Protein AF-A0A545U3I5-F1 (afdb_monomer)

Sequence (500 aa):
MNNIMRILPDRFLGCLGVVSLLGAASPGFADLADLAGDFQTELEELAAVTNQQVYENLLAQGCEDTQREADSEGCGGQTFVLFTNVRELVHTANEILGSGPTQFSLGVNLEELGFALRWTAAEEFAAQGSLSSGFVNGQLSGLAGRITALRRGARGFVVNFNGAEDVLVAGSAQRLGAGASADDGAGLNDRWSQWGGFLNGSFLYGEKAPTELENAFDFDGQDINGGIDYRISAHWVAGAVFGYQEQEVDFDSRRSIVDGGITMEGFSIMPFVLYQSDRWYFSGSAGYQSLEFDTERSIRYPSLNPDSESVDTLAVSTADAEVFSMYATAGYSWRLHEQLRLEPYLSLEYQDITVDKYRERDIFNDGFDFIVPEQNIDSFETVLGAKAQFLFSNTWGVLNPYLDLQWRHQMEDDARNIRALYASADGLGDAESFVIPTDVPDSEYYMYTLGLAAVLRGAAEGGGGGPAAGGIQAFLNWRFIDGLDNYEQDVIALGVRYEF

Nearest PDB structures (foldseek):
  3kvn-assembly2_A  TM=8.295E-01  e=8.104E-16  Pseudomonas aeruginosa
  4epa-assembly1_A  TM=2.552E-01  e=4.960E-04  Yersinia pestis
  6z8t-assembly1_A  TM=3.233E-01  e=6.759E-02  Pseudomonas aeruginosa PAO1
  5fr8-assembly2_B  TM=1.661E-01  e=2.417E-03  Acinetobacter baumannii
  6fom-assembly1_A  TM=1.839E-01  e=1.726E-02  Pseudomonas aeruginosa PAO1

InterPro domains:
  IPR005546 Autotransporter beta-domain [PF03797] (212-458)
  IPR005546 Autotransporter beta-domain [PS51208] (187-500)
  IPR005546 Autotransporter beta-domain [SM00869] (194-477)
  IPR036709 Autotransporter beta-domain superfamily [G3DSA:2.40.128.130] (170-500)
  IPR036709 Autotransporter beta-domain superfamily [SSF103515] (187-500)

Mean predicted aligned error: 11.33 Å

pLDDT: mean 78.97, std 19.14, range [24.97, 97.56]

Structure (mmCIF, N/CA/C/O backbone):
data_AF-A0A545U3I5-F1
#
_entry.id   AF-A0A545U3I5-F1
#
loop_
_atom_site.group_PDB
_atom_site.id
_atom_site.type_symbol
_atom_site.label_atom_id
_atom_site.label_alt_id
_atom_site.label_comp_id
_atom_site.label_asym_id
_atom_site.label_entity_id
_atom_site.label_seq_id
_atom_site.pdbx_PDB_ins_code
_atom_site.Cartn_x
_atom_site.Cartn_y
_atom_site.Cartn_z
_atom_site.occupancy
_atom_site.B_iso_or_equiv
_atom_site.auth_seq_id
_atom_site.auth_comp_id
_atom_site.auth_asym_id
_atom_site.auth_atom_id
_atom_site.pdbx_PDB_model_num
ATOM 1 N N . MET A 1 1 ? -29.735 -54.791 -22.455 1.00 34.06 1 MET A N 1
ATOM 2 C CA . MET A 1 1 ? -29.218 -56.050 -21.884 1.00 34.06 1 MET A CA 1
ATOM 3 C C . MET A 1 1 ? -27.956 -55.693 -21.130 1.00 34.06 1 MET A C 1
ATOM 5 O O . MET A 1 1 ? -27.038 -55.228 -21.779 1.00 34.06 1 MET A O 1
ATOM 9 N N . ASN A 1 2 ? -28.031 -55.825 -19.802 1.00 31.95 2 ASN A N 1
ATOM 10 C CA . ASN A 1 2 ? -27.002 -55.987 -18.764 1.00 31.95 2 ASN A CA 1
ATOM 11 C C . ASN A 1 2 ? -25.639 -55.274 -18.872 1.00 31.95 2 ASN A C 1
ATOM 13 O O . ASN A 1 2 ? -25.022 -55.288 -19.920 1.00 31.95 2 ASN A O 1
ATOM 17 N N . ASN A 1 3 ? -24.950 -54.887 -17.801 1.00 32.19 3 ASN A N 1
ATOM 18 C CA . ASN A 1 3 ? -25.176 -54.450 -16.415 1.00 32.19 3 ASN A CA 1
ATOM 19 C C . ASN A 1 3 ? -23.737 -54.333 -15.845 1.00 32.19 3 ASN A C 1
ATOM 21 O O . ASN A 1 3 ? -22.895 -55.117 -16.278 1.00 32.19 3 ASN A O 1
ATOM 25 N N . ILE A 1 4 ? -23.510 -53.498 -14.816 1.00 32.59 4 ILE A N 1
ATOM 26 C CA . ILE A 1 4 ? -22.327 -53.514 -13.908 1.00 32.59 4 ILE A CA 1
ATOM 27 C C . ILE A 1 4 ? -21.061 -52.883 -14.550 1.00 32.59 4 ILE A C 1
ATOM 29 O O . ILE A 1 4 ? -20.648 -53.282 -15.624 1.00 32.59 4 ILE A O 1
ATOM 33 N N . MET A 1 5 ? -20.398 -51.860 -13.998 1.00 29.91 5 MET A N 1
ATOM 34 C CA . MET A 1 5 ? -19.989 -51.668 -12.603 1.00 29.91 5 MET A CA 1
ATOM 35 C C . MET A 1 5 ? -19.805 -50.171 -12.284 1.00 29.91 5 MET A C 1
ATOM 37 O O . MET A 1 5 ? -19.145 -49.444 -13.021 1.00 29.91 5 MET A O 1
ATOM 41 N N . ARG A 1 6 ? -20.399 -49.733 -11.171 1.00 31.39 6 ARG A N 1
ATOM 42 C CA . ARG A 1 6 ? -20.225 -48.429 -10.514 1.00 31.39 6 ARG A CA 1
ATOM 43 C C . ARG A 1 6 ? -19.098 -48.574 -9.487 1.00 31.39 6 ARG A C 1
ATOM 45 O O . ARG A 1 6 ? -19.172 -49.498 -8.682 1.00 31.39 6 ARG A O 1
ATOM 52 N N . ILE A 1 7 ? -18.134 -47.656 -9.474 1.00 32.19 7 ILE A N 1
ATOM 53 C CA . ILE A 1 7 ? -17.200 -47.452 -8.357 1.00 32.19 7 ILE A CA 1
ATOM 54 C C . ILE A 1 7 ? -17.128 -45.936 -8.099 1.00 32.19 7 ILE A C 1
ATOM 56 O O . ILE A 1 7 ? -16.617 -45.184 -8.919 1.00 32.19 7 ILE A O 1
ATOM 60 N N . LEU A 1 8 ? -17.754 -45.523 -6.993 1.00 31.31 8 LEU A N 1
ATOM 61 C CA . LEU A 1 8 ? -17.418 -44.356 -6.155 1.00 31.31 8 LEU A CA 1
ATOM 62 C C . LEU A 1 8 ? -16.244 -44.785 -5.244 1.00 31.31 8 LEU A C 1
ATOM 64 O O . LEU A 1 8 ? -16.128 -46.000 -5.035 1.00 31.31 8 LEU A O 1
ATOM 68 N N . PRO A 1 9 ? -15.399 -43.888 -4.693 1.00 37.00 9 PRO A N 1
ATOM 69 C CA . PRO A 1 9 ? -15.797 -42.759 -3.826 1.00 37.00 9 PRO A CA 1
ATOM 70 C C . PRO A 1 9 ? -14.871 -41.520 -4.037 1.00 37.00 9 PRO A C 1
ATOM 72 O O . PRO A 1 9 ? -14.143 -41.504 -5.017 1.00 37.00 9 PRO A O 1
ATOM 75 N N . ASP A 1 10 ? -14.849 -40.387 -3.336 1.00 26.48 10 ASP A N 1
ATOM 76 C CA . ASP A 1 10 ? -15.289 -39.930 -2.019 1.00 26.48 10 ASP A CA 1
ATOM 77 C C . ASP A 1 10 ? -15.658 -38.439 -2.134 1.00 26.48 10 ASP A C 1
ATOM 79 O O . ASP A 1 10 ? -14.991 -37.665 -2.821 1.00 26.48 10 ASP A O 1
ATOM 83 N N . ARG A 1 11 ? -16.730 -38.031 -1.452 1.00 28.98 11 ARG A N 1
ATOM 84 C CA . ARG A 1 11 ? -17.046 -36.621 -1.208 1.00 28.98 11 ARG A CA 1
ATOM 85 C C . ARG A 1 11 ? -16.282 -36.193 0.041 1.00 28.98 11 ARG A C 1
ATOM 87 O O . ARG A 1 11 ? -16.619 -36.654 1.128 1.00 28.98 11 ARG A O 1
ATOM 94 N N . PHE A 1 12 ? -15.306 -35.302 -0.107 1.00 28.48 12 PHE A N 1
ATOM 95 C CA . PHE A 1 12 ? -14.787 -34.531 1.019 1.00 28.48 12 PHE A CA 1
ATOM 96 C C . PHE A 1 12 ? -15.840 -33.485 1.402 1.00 28.48 12 PHE A C 1
ATOM 98 O O . PHE A 1 12 ? -15.998 -32.454 0.758 1.00 28.48 12 PHE A O 1
ATOM 105 N N . LEU A 1 13 ? -16.629 -33.835 2.416 1.00 29.56 13 LEU A N 1
ATOM 106 C CA . LEU A 1 13 ? -17.391 -32.904 3.235 1.00 29.56 13 LEU A CA 1
ATOM 107 C C . LEU A 1 13 ? -16.365 -32.184 4.124 1.00 29.56 13 LEU A C 1
ATOM 109 O O . LEU A 1 13 ? -15.795 -32.806 5.020 1.00 29.56 13 LEU A O 1
ATOM 113 N N . GLY A 1 14 ? -16.096 -30.909 3.855 1.00 27.61 14 GLY A N 1
ATOM 114 C CA . GLY A 1 14 ? -15.385 -30.045 4.793 1.00 27.61 14 GLY A CA 1
ATOM 115 C C . GLY A 1 14 ? -16.296 -29.758 5.983 1.00 27.61 14 GLY A C 1
ATOM 116 O O . GLY A 1 14 ? -17.370 -29.183 5.821 1.00 27.61 14 GLY 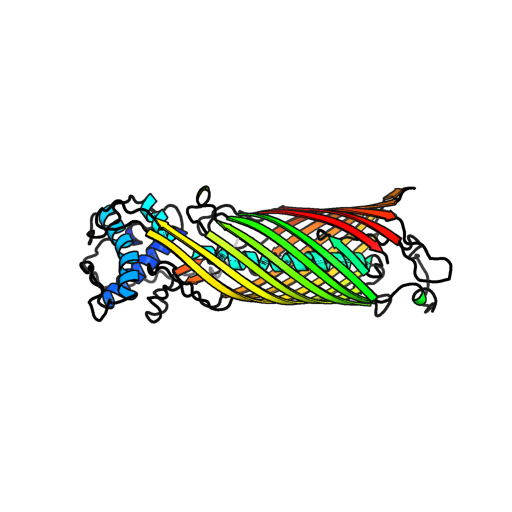A O 1
ATOM 117 N N . CYS A 1 15 ? -15.901 -30.233 7.161 1.00 25.94 15 CYS A N 1
ATOM 118 C CA . CYS A 1 15 ? -16.533 -29.905 8.429 1.00 25.94 15 CYS A CA 1
ATOM 119 C C . CYS A 1 15 ? -16.402 -28.399 8.699 1.00 25.94 15 CYS A C 1
ATOM 121 O O . CYS A 1 15 ? -15.311 -27.945 9.031 1.00 25.94 15 CYS A O 1
ATOM 123 N N . LEU A 1 16 ? -17.511 -27.653 8.652 1.00 29.05 16 LEU A N 1
ATOM 124 C CA . LEU A 1 16 ? -17.657 -26.468 9.499 1.00 29.05 16 LEU A CA 1
ATOM 125 C C . LEU A 1 16 ? -17.643 -26.957 10.951 1.00 29.05 16 LEU A C 1
ATOM 127 O O . LEU A 1 16 ? -18.575 -27.627 11.408 1.00 29.05 16 LEU A O 1
ATOM 131 N N . GLY A 1 17 ? -16.555 -26.676 11.659 1.00 24.97 17 GLY A N 1
ATOM 132 C CA . GLY A 1 17 ? -16.460 -26.890 13.094 1.00 24.97 17 GLY A CA 1
ATOM 133 C C . GLY A 1 17 ? -17.311 -25.862 13.826 1.00 24.97 17 GLY A C 1
ATOM 134 O O . GLY A 1 17 ? -16.802 -24.835 14.249 1.00 24.97 17 GLY A O 1
ATOM 135 N N . VAL A 1 18 ? -18.601 -26.147 14.004 1.00 28.81 18 VAL A N 1
ATOM 136 C CA . VAL A 1 18 ? -19.409 -25.479 15.029 1.00 28.81 18 VAL A CA 1
ATOM 137 C C . VAL A 1 18 ? -18.890 -25.964 16.380 1.00 28.81 18 VAL A C 1
ATOM 139 O O . VAL A 1 18 ? -19.220 -27.068 16.828 1.00 28.81 18 VAL A O 1
ATOM 142 N N . VAL A 1 19 ? -18.042 -25.159 17.019 1.00 28.64 19 VAL A N 1
ATOM 143 C CA . VAL A 1 19 ? -17.656 -25.353 18.418 1.00 28.64 19 VAL A CA 1
ATOM 144 C C . VAL A 1 19 ? -18.908 -25.126 19.259 1.00 28.64 19 VAL A C 1
ATOM 146 O O . VAL A 1 19 ? -19.312 -24.010 19.555 1.00 28.64 19 VAL A O 1
ATOM 149 N N . SER A 1 20 ? -19.571 -26.224 19.602 1.00 28.77 20 SER A N 1
ATOM 150 C CA . SER A 1 20 ? -20.729 -26.239 20.488 1.00 28.77 20 SER A CA 1
ATOM 151 C C . SER A 1 20 ? -20.222 -26.303 21.929 1.00 28.77 20 SER A C 1
ATOM 153 O O . SER A 1 20 ? -20.031 -27.379 22.497 1.00 28.77 20 SER A O 1
ATOM 155 N N . LEU A 1 21 ? -19.972 -25.131 22.516 1.00 30.23 21 LEU A N 1
ATOM 156 C CA . LEU A 1 21 ? -19.716 -24.971 23.946 1.00 30.23 21 LEU A CA 1
ATOM 157 C C . LEU A 1 21 ? -21.038 -25.107 24.714 1.00 30.23 21 LEU A C 1
ATOM 159 O O . LEU A 1 21 ? -21.832 -24.181 24.840 1.00 30.23 21 LEU A O 1
ATOM 163 N N . LEU A 1 22 ? -21.292 -26.316 25.213 1.00 33.47 22 LEU A N 1
ATOM 164 C CA . LEU A 1 22 ? -22.403 -26.620 26.110 1.00 33.47 22 LEU A CA 1
ATOM 165 C C . LEU A 1 22 ? -21.960 -26.446 27.572 1.00 33.47 22 LEU A C 1
ATOM 167 O O . LEU A 1 22 ? -21.409 -27.367 28.170 1.00 33.47 22 LEU A O 1
ATOM 171 N N . GLY A 1 23 ? -22.309 -25.296 28.159 1.00 28.77 23 GLY A N 1
ATOM 172 C CA . GLY A 1 23 ? -22.934 -25.272 29.485 1.00 28.77 23 GLY A CA 1
ATOM 173 C C . GLY A 1 23 ? -22.199 -24.587 30.640 1.00 28.77 23 GLY A C 1
ATOM 174 O O . GLY A 1 23 ? -21.610 -25.262 31.479 1.00 28.77 23 GLY A O 1
ATOM 175 N N . ALA A 1 24 ? -22.473 -23.294 30.816 1.00 27.41 24 ALA A N 1
ATOM 176 C CA . ALA A 1 24 ? -23.129 -22.786 32.023 1.00 27.41 24 ALA A CA 1
ATOM 177 C C . ALA A 1 24 ? -23.982 -21.571 31.623 1.00 27.41 24 ALA A C 1
ATOM 179 O O . ALA A 1 24 ? -23.448 -20.527 31.277 1.00 27.41 24 ALA A O 1
ATOM 180 N N . ALA A 1 25 ? -25.309 -21.723 31.612 1.00 32.53 25 ALA A N 1
ATOM 181 C CA . ALA A 1 25 ? -26.217 -20.602 31.390 1.00 32.53 25 ALA A CA 1
ATOM 182 C C . ALA A 1 25 ? -26.223 -19.718 32.646 1.00 32.53 25 ALA A C 1
ATOM 184 O O . ALA A 1 25 ? -26.941 -19.993 33.612 1.00 32.53 25 ALA A O 1
ATOM 185 N N . SER A 1 26 ? -25.385 -18.686 32.632 1.00 34.03 26 SER A N 1
ATOM 186 C CA . SER A 1 26 ? -25.574 -17.463 33.412 1.00 34.03 26 SER A CA 1
ATOM 187 C C . SER A 1 26 ? -26.944 -16.864 33.056 1.00 34.03 26 SER A C 1
ATOM 189 O O . SER A 1 26 ? -27.445 -17.138 31.962 1.00 34.03 26 SER A O 1
ATOM 191 N N . PRO A 1 27 ? -27.604 -16.079 33.925 1.00 36.16 27 PRO A N 1
ATOM 192 C CA . PRO A 1 27 ? -28.753 -15.297 33.481 1.00 36.16 27 PRO A CA 1
ATOM 193 C C . PRO A 1 27 ? -28.252 -14.384 32.357 1.00 36.16 27 PRO A C 1
ATOM 195 O O . PRO A 1 27 ? -27.469 -13.483 32.629 1.00 36.16 27 PRO A O 1
ATOM 198 N N . GLY A 1 28 ? -28.600 -14.703 31.107 1.00 44.91 28 GLY A N 1
ATOM 199 C CA . GLY A 1 28 ? -28.108 -13.982 29.938 1.00 44.91 28 GLY A CA 1
ATOM 200 C C . GLY A 1 28 ? -28.609 -12.550 30.008 1.00 44.91 28 GLY A C 1
ATOM 201 O O . GLY A 1 28 ? -29.805 -12.305 29.833 1.00 44.91 28 GLY A O 1
ATOM 202 N N . PHE A 1 29 ? -27.719 -11.632 30.366 1.00 57.84 29 PHE A N 1
ATOM 203 C CA . PHE A 1 29 ? -27.908 -10.230 30.041 1.00 57.84 29 PHE A CA 1
ATOM 204 C C . PHE A 1 29 ? -27.791 -10.085 28.521 1.00 57.84 29 PHE A C 1
ATOM 206 O O . PHE A 1 29 ? -27.266 -10.987 27.870 1.00 57.84 29 PHE A O 1
ATOM 213 N N . ALA A 1 30 ? -28.360 -9.014 27.968 1.00 65.06 30 ALA A N 1
ATOM 214 C CA . ALA A 1 30 ? -28.118 -8.707 26.566 1.00 65.06 30 ALA A CA 1
ATOM 215 C C . ALA A 1 30 ? -26.616 -8.486 26.332 1.00 65.06 30 ALA A C 1
ATOM 217 O O . ALA A 1 30 ? -25.868 -8.161 27.258 1.00 65.06 30 ALA A O 1
ATOM 218 N N . ASP A 1 31 ? -26.207 -8.728 25.099 1.00 81.38 31 ASP A N 1
ATOM 219 C CA . ASP A 1 31 ? -24.827 -8.690 24.639 1.00 81.38 31 ASP A CA 1
ATOM 220 C C . ASP A 1 31 ? -24.801 -7.984 23.270 1.00 81.38 31 ASP A C 1
ATOM 222 O O . ASP A 1 31 ? -25.765 -8.069 22.505 1.00 81.38 31 ASP A O 1
ATOM 226 N N . LEU A 1 32 ? -23.711 -7.292 22.938 1.00 84.38 32 LEU A N 1
ATOM 227 C CA . LEU A 1 32 ? -23.441 -6.815 21.576 1.00 84.38 32 LEU A CA 1
ATOM 228 C C . LEU A 1 32 ? -23.603 -7.921 20.513 1.00 84.38 32 LEU A C 1
ATOM 230 O O . LEU A 1 32 ? -24.110 -7.660 19.425 1.00 84.38 32 LEU A O 1
ATOM 234 N N . ALA A 1 33 ? -23.242 -9.162 20.832 1.00 82.00 33 ALA A N 1
ATOM 235 C CA . ALA A 1 33 ? -23.400 -10.326 19.968 1.00 82.00 33 ALA A CA 1
ATOM 236 C C . ALA A 1 33 ? -24.871 -10.699 19.694 1.00 82.00 33 ALA A C 1
ATOM 238 O O . ALA A 1 33 ? -25.149 -11.353 18.688 1.00 82.00 33 ALA A O 1
ATOM 239 N N . ASP A 1 34 ? -25.826 -10.274 20.531 1.00 86.69 34 ASP A N 1
ATOM 240 C CA . ASP A 1 34 ? -27.260 -10.471 20.268 1.00 86.69 34 ASP A CA 1
ATOM 241 C C . ASP A 1 34 ? -27.778 -9.555 19.139 1.00 86.69 34 ASP A C 1
ATOM 243 O O . ASP A 1 34 ? -28.870 -9.795 18.621 1.00 86.69 34 ASP A O 1
ATOM 247 N N . LEU A 1 35 ? -27.003 -8.533 18.748 1.00 87.50 35 LEU A N 1
ATOM 248 C CA . LEU A 1 35 ? -27.260 -7.653 17.598 1.00 87.50 35 LEU A CA 1
ATOM 249 C C . LEU A 1 35 ? -26.576 -8.142 16.307 1.00 87.50 35 LEU A C 1
ATOM 251 O O . LEU A 1 35 ? -26.619 -7.457 15.285 1.00 87.50 35 LEU A O 1
ATOM 255 N N . ALA A 1 36 ? -25.937 -9.318 16.327 1.00 84.75 36 ALA A N 1
ATOM 256 C CA . ALA A 1 36 ? -25.307 -9.889 15.140 1.00 84.75 36 ALA A CA 1
ATOM 257 C C . ALA A 1 36 ? -26.328 -10.080 14.002 1.00 84.75 36 ALA A C 1
ATOM 259 O O . ALA A 1 36 ? -27.407 -10.646 14.203 1.00 84.75 36 ALA A O 1
ATOM 260 N N . GLY A 1 37 ? -25.977 -9.638 12.794 1.00 86.44 37 GLY A N 1
ATOM 261 C CA . GLY A 1 37 ? -26.853 -9.609 11.623 1.00 86.44 37 GLY A CA 1
ATOM 262 C C . GLY A 1 37 ? -27.719 -8.354 11.487 1.00 86.44 37 GLY A C 1
ATOM 263 O O . GLY A 1 37 ? -28.350 -8.192 10.440 1.00 86.44 37 GLY A O 1
ATOM 264 N N . ASP A 1 38 ? -27.765 -7.483 12.502 1.00 90.19 38 ASP A N 1
ATOM 265 C CA . ASP A 1 38 ? -28.495 -6.209 12.446 1.00 90.19 38 ASP A CA 1
ATOM 266 C C . ASP A 1 38 ? -27.570 -4.996 12.184 1.00 90.19 38 ASP A C 1
ATOM 268 O O . ASP A 1 38 ? -28.063 -3.896 11.917 1.00 90.19 38 ASP A O 1
ATOM 272 N N . PHE A 1 39 ? -26.246 -5.187 12.233 1.00 91.88 39 PHE A N 1
ATOM 273 C CA . PHE A 1 39 ? -25.247 -4.175 11.872 1.00 91.88 39 PHE A CA 1
ATOM 274 C C . PHE A 1 39 ? -25.174 -3.948 10.353 1.00 91.88 39 PHE A C 1
ATOM 276 O O . PHE A 1 39 ? -25.623 -4.779 9.561 1.00 91.88 39 PHE A O 1
ATOM 283 N N . GLN A 1 40 ? -24.651 -2.792 9.933 1.00 88.50 40 GLN A N 1
ATOM 284 C CA . GLN A 1 40 ? -24.603 -2.422 8.516 1.00 88.50 40 GLN A CA 1
ATOM 285 C C . GLN A 1 40 ? -23.456 -3.091 7.765 1.00 88.50 40 GLN A C 1
ATOM 287 O O . GLN A 1 40 ? -23.602 -3.292 6.560 1.00 88.50 40 GLN A O 1
ATOM 292 N N . THR A 1 41 ? -22.348 -3.401 8.447 1.00 88.12 41 THR A N 1
ATOM 293 C CA . THR A 1 41 ? -21.163 -4.000 7.821 1.00 88.12 41 THR A CA 1
ATOM 294 C C . THR A 1 41 ? -20.574 -5.159 8.622 1.00 88.12 41 THR A C 1
ATOM 296 O O . THR A 1 41 ? -20.729 -5.230 9.841 1.00 88.12 41 THR A O 1
ATOM 299 N N . GLU A 1 42 ? -19.839 -6.052 7.955 1.00 89.31 42 GLU A N 1
ATOM 300 C CA . GLU A 1 42 ? -19.111 -7.146 8.623 1.00 89.31 42 GLU A CA 1
ATOM 301 C C . GLU A 1 42 ? -18.071 -6.623 9.635 1.00 89.31 42 GLU A C 1
ATOM 303 O O . GLU A 1 42 ? -17.912 -7.188 10.719 1.00 89.31 42 GLU A O 1
ATOM 308 N N . LEU A 1 43 ? -17.418 -5.494 9.337 1.00 88.75 43 LEU A N 1
ATOM 309 C CA . LEU A 1 43 ? -16.511 -4.818 10.269 1.00 88.75 43 LEU A CA 1
ATOM 310 C C . LEU A 1 43 ? -17.199 -4.435 11.591 1.00 88.75 43 LEU A C 1
ATOM 312 O O . LEU A 1 43 ? -16.620 -4.631 12.659 1.00 88.75 43 LEU A O 1
ATOM 316 N N . GLU A 1 44 ? -18.432 -3.918 11.534 1.00 90.94 44 GLU A N 1
ATOM 317 C CA . GLU A 1 44 ? -19.217 -3.576 12.729 1.00 90.94 44 GLU A CA 1
ATOM 318 C C . GLU A 1 44 ? -19.501 -4.813 13.582 1.00 90.94 44 GLU A C 1
ATOM 320 O O . GLU A 1 44 ? -19.384 -4.757 14.806 1.00 90.94 44 GLU A O 1
ATOM 325 N N . GLU A 1 45 ? -19.809 -5.947 12.948 1.00 90.12 45 GLU A N 1
ATOM 326 C CA . GLU A 1 45 ? -20.042 -7.211 13.650 1.00 90.12 45 GLU A CA 1
ATOM 327 C C . GLU A 1 45 ? -18.776 -7.717 14.352 1.00 90.12 45 GLU A C 1
ATOM 329 O O . GLU A 1 45 ? -18.817 -8.112 15.520 1.00 90.12 45 GLU A O 1
ATOM 334 N N . LEU A 1 46 ? -17.632 -7.680 13.668 1.00 88.06 46 LEU A N 1
ATOM 335 C CA . LEU A 1 46 ? -16.351 -8.110 14.234 1.00 88.06 46 L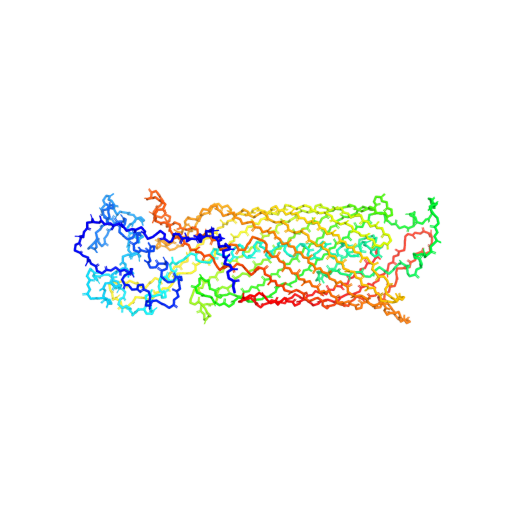EU A CA 1
ATOM 336 C C . LEU A 1 46 ? -15.892 -7.196 15.376 1.00 88.06 46 LEU A C 1
ATOM 338 O O . LEU A 1 46 ? -15.398 -7.675 16.407 1.00 88.06 46 LEU A O 1
ATOM 342 N N . ALA A 1 47 ? -16.101 -5.888 15.222 1.00 89.62 47 ALA A N 1
ATOM 343 C CA . ALA A 1 47 ? -15.856 -4.911 16.270 1.00 89.62 47 ALA A CA 1
ATOM 344 C C . ALA A 1 47 ? -16.774 -5.152 17.478 1.00 89.62 47 ALA A C 1
ATOM 346 O O . ALA A 1 47 ? -16.286 -5.163 18.609 1.00 89.62 47 ALA A O 1
ATOM 347 N N . ALA A 1 48 ? -18.066 -5.431 17.260 1.00 91.31 48 ALA A N 1
ATOM 348 C CA . ALA A 1 48 ? -19.030 -5.754 18.316 1.00 91.31 48 ALA A CA 1
ATOM 349 C C . ALA A 1 48 ? -18.600 -6.984 19.128 1.00 91.31 48 ALA A C 1
ATOM 351 O O . ALA A 1 48 ? -18.568 -6.941 20.360 1.00 91.31 48 ALA A O 1
ATOM 352 N N . VAL A 1 49 ? -18.213 -8.063 18.439 1.00 89.00 49 VAL A N 1
ATOM 353 C CA . VAL A 1 49 ? -17.749 -9.307 19.071 1.00 89.00 49 VAL A CA 1
ATOM 354 C C . VAL A 1 49 ? -16.495 -9.067 19.908 1.00 89.00 49 VAL A C 1
ATOM 356 O O . VAL A 1 49 ? -16.419 -9.530 21.047 1.00 89.00 49 VAL A O 1
ATOM 359 N N . THR A 1 50 ? -15.515 -8.337 19.373 1.00 86.94 50 THR A N 1
ATOM 360 C CA . THR A 1 50 ? -14.271 -8.066 20.107 1.00 86.94 50 THR A CA 1
ATOM 361 C C . THR A 1 50 ? -14.528 -7.165 21.313 1.00 86.94 50 THR A C 1
ATOM 363 O O . THR A 1 50 ? -14.040 -7.440 22.409 1.00 86.94 50 THR A O 1
ATOM 366 N N . ASN A 1 51 ? -15.332 -6.115 21.141 1.00 91.12 51 ASN A N 1
ATOM 367 C CA . ASN A 1 51 ? -15.680 -5.189 22.213 1.00 91.12 51 ASN A CA 1
ATOM 368 C C . ASN A 1 51 ? -16.340 -5.921 23.392 1.00 91.12 51 ASN A C 1
ATOM 370 O O . ASN A 1 51 ? -15.911 -5.758 24.538 1.00 91.12 51 ASN A O 1
ATOM 374 N N . GLN A 1 52 ? -17.289 -6.816 23.099 1.00 91.31 52 GLN A N 1
ATOM 375 C CA . GLN A 1 52 ? -17.909 -7.666 24.110 1.00 91.31 52 GLN A CA 1
ATOM 376 C C . GLN A 1 52 ? -16.881 -8.533 24.847 1.00 91.31 52 GLN A C 1
ATOM 378 O O . GLN A 1 52 ? -16.888 -8.590 26.076 1.00 91.31 52 GLN A O 1
ATOM 383 N N . GLN A 1 53 ? -15.992 -9.212 24.119 1.00 88.44 53 GLN A N 1
ATOM 384 C CA . GLN A 1 53 ? -14.992 -10.098 24.724 1.00 88.44 53 GLN A CA 1
ATOM 385 C C . GLN A 1 53 ? -14.061 -9.338 25.674 1.00 88.44 53 GLN A C 1
ATOM 387 O O . GLN A 1 53 ? -13.781 -9.806 26.781 1.00 88.44 53 GLN A O 1
ATOM 392 N N . VAL A 1 54 ? -13.623 -8.140 25.273 1.00 88.44 54 VAL A N 1
ATOM 393 C CA . VAL A 1 54 ? -12.806 -7.262 26.118 1.00 88.44 54 VAL A CA 1
ATOM 394 C C . VAL A 1 54 ? -13.590 -6.834 27.361 1.00 88.44 54 VAL A C 1
ATOM 396 O O . VAL A 1 54 ? -13.062 -6.920 28.471 1.00 88.44 54 VAL A O 1
ATOM 399 N N . TYR A 1 55 ? -14.855 -6.435 27.213 1.00 91.25 55 TYR A N 1
ATOM 400 C CA . TYR A 1 55 ? -15.723 -6.068 28.335 1.00 91.25 55 TYR A CA 1
ATOM 401 C C . TYR A 1 55 ? -15.897 -7.215 29.346 1.00 91.25 55 TYR A C 1
ATOM 403 O O . TYR A 1 55 ? -15.678 -7.021 30.545 1.00 91.25 55 TYR A O 1
ATOM 411 N N . GLU A 1 56 ? -16.217 -8.426 28.885 1.00 90.25 56 GLU A N 1
ATOM 412 C CA . GLU A 1 56 ? -16.389 -9.599 29.751 1.00 90.25 56 GLU A CA 1
ATOM 413 C C . GLU A 1 56 ? -15.104 -9.981 30.488 1.00 90.25 56 GLU A C 1
ATOM 415 O O . GLU A 1 56 ? -15.139 -10.343 31.670 1.00 90.25 56 GLU A O 1
ATOM 420 N N . ASN A 1 57 ? -13.957 -9.879 29.812 1.00 87.56 57 ASN A N 1
ATOM 421 C CA . ASN A 1 57 ? -12.671 -10.142 30.438 1.00 87.56 57 ASN A CA 1
ATOM 422 C C . ASN A 1 57 ? -12.381 -9.116 31.547 1.00 87.56 57 ASN A C 1
ATOM 424 O O . ASN A 1 57 ? -12.045 -9.493 32.671 1.00 87.56 57 ASN A O 1
ATOM 428 N N . LEU A 1 58 ? -12.592 -7.826 31.278 1.00 88.12 58 LEU A N 1
ATOM 429 C CA . LEU A 1 58 ? -12.385 -6.763 32.263 1.00 88.12 58 LEU A CA 1
ATOM 430 C C . LEU A 1 58 ? -13.310 -6.912 33.483 1.00 88.12 58 LEU A C 1
ATOM 432 O O . LEU A 1 58 ? -12.859 -6.739 34.620 1.00 88.12 58 LEU A O 1
ATOM 436 N N . LEU A 1 59 ? -14.566 -7.332 33.290 1.00 90.25 59 LEU A N 1
ATOM 437 C CA . LEU A 1 59 ? -15.448 -7.714 34.400 1.00 90.25 59 LEU A CA 1
ATOM 438 C C . LEU A 1 59 ? -14.864 -8.873 35.222 1.00 90.25 59 LEU A C 1
ATOM 440 O O . LEU A 1 59 ? -14.852 -8.826 36.454 1.00 90.25 59 LEU A O 1
ATOM 444 N N . ALA A 1 60 ? -14.337 -9.909 34.563 1.00 87.56 60 ALA A N 1
ATOM 445 C CA . ALA A 1 60 ? -13.726 -11.054 35.240 1.00 87.56 60 ALA A CA 1
ATOM 446 C C . ALA A 1 60 ? -12.462 -10.682 36.043 1.00 87.56 60 ALA A C 1
ATOM 448 O O . ALA A 1 60 ? -12.126 -11.371 37.012 1.00 87.56 60 ALA A O 1
ATOM 449 N N . GLN A 1 61 ? -11.786 -9.589 35.682 1.00 83.19 61 GLN A N 1
ATOM 450 C CA . GLN A 1 61 ? -10.615 -9.061 36.388 1.00 83.19 61 GLN A CA 1
ATOM 451 C C . GLN A 1 61 ? -10.951 -8.128 37.558 1.00 83.19 61 GLN A C 1
ATOM 453 O O . GLN A 1 61 ? -10.066 -7.793 38.348 1.00 83.19 61 GLN A O 1
ATOM 458 N N . GLY A 1 62 ? -12.227 -7.772 37.729 1.00 87.38 62 GLY A N 1
ATOM 459 C CA . GLY A 1 62 ? -12.707 -6.991 38.867 1.00 87.38 62 GLY A CA 1
ATOM 460 C C . GLY A 1 62 ? -13.168 -5.576 38.531 1.00 87.38 62 GLY A C 1
ATOM 461 O O . GLY A 1 62 ? -13.327 -4.781 39.458 1.00 87.38 62 GLY A O 1
ATOM 462 N N . CYS A 1 63 ? -13.389 -5.250 37.253 1.00 90.31 63 CYS A N 1
ATOM 463 C CA . CYS A 1 63 ? -14.207 -4.092 36.891 1.00 90.31 63 CYS A CA 1
ATOM 464 C C . CYS A 1 63 ? -15.677 -4.343 37.265 1.00 90.31 63 CYS A C 1
ATOM 466 O O . CYS A 1 63 ? -16.163 -5.472 37.202 1.00 90.31 63 CYS A O 1
ATOM 468 N N . GLU A 1 64 ? -16.400 -3.288 37.641 1.00 91.81 64 GLU A N 1
ATOM 469 C CA . GLU A 1 64 ? -17.828 -3.367 37.965 1.00 91.81 64 GLU A CA 1
ATOM 470 C C . GLU A 1 64 ? -18.635 -2.378 37.119 1.00 91.81 64 GLU A C 1
ATOM 472 O O . GLU A 1 64 ? -18.254 -1.215 36.977 1.00 91.81 64 GLU A O 1
ATOM 477 N N . ASP A 1 65 ? -19.814 -2.780 36.638 1.00 91.50 65 ASP A N 1
ATOM 478 C CA . ASP A 1 65 ? -20.667 -1.909 35.813 1.00 91.50 65 ASP A CA 1
ATOM 479 C C . ASP A 1 65 ? -21.042 -0.600 36.492 1.00 91.50 65 ASP A C 1
ATOM 481 O O . ASP A 1 65 ? -21.207 0.411 35.818 1.00 91.50 65 ASP A O 1
ATOM 485 N N . THR A 1 66 ? -21.151 -0.601 37.821 1.00 90.19 66 THR A N 1
ATOM 486 C CA . THR A 1 66 ? -21.489 0.584 38.618 1.00 90.19 66 THR A CA 1
ATOM 487 C C . THR A 1 66 ? -20.287 1.463 38.968 1.00 90.19 66 THR A C 1
ATOM 489 O O . THR A 1 66 ? -20.472 2.520 39.578 1.00 90.19 66 THR A O 1
ATOM 492 N N . GLN A 1 67 ? -19.067 1.039 38.629 1.00 88.75 67 GLN A N 1
ATOM 493 C CA . GLN A 1 67 ? -17.833 1.743 38.968 1.00 88.75 67 GLN A CA 1
ATOM 494 C C . GLN A 1 67 ? -17.749 3.080 38.216 1.00 88.75 67 GLN A C 1
ATOM 496 O O . GLN A 1 67 ? -17.983 3.154 37.008 1.00 88.75 67 GLN A O 1
ATOM 501 N N . ARG A 1 68 ? -17.427 4.154 38.945 1.00 87.88 68 ARG A N 1
ATOM 502 C CA . ARG A 1 68 ? -17.340 5.534 38.422 1.00 87.88 68 ARG A CA 1
ATOM 503 C C . ARG A 1 68 ? -15.940 6.131 38.492 1.00 87.88 68 ARG A C 1
ATOM 505 O O . ARG A 1 68 ? -15.698 7.154 37.865 1.00 87.88 68 ARG A O 1
ATOM 512 N N . GLU A 1 69 ? -15.049 5.521 39.264 1.00 85.69 69 GLU A N 1
ATOM 513 C CA . GLU A 1 69 ? -13.693 6.008 39.493 1.00 85.69 69 GLU A CA 1
ATOM 514 C C . GLU A 1 69 ? -12.704 4.844 39.394 1.00 85.69 69 GLU A C 1
ATOM 516 O O . GLU A 1 69 ? -13.067 3.689 39.593 1.00 85.69 69 GLU A O 1
ATOM 521 N N . ALA A 1 70 ? -11.442 5.146 39.101 1.00 83.38 70 ALA A N 1
ATOM 522 C CA . ALA A 1 70 ? -10.371 4.161 38.964 1.00 83.38 70 ALA A CA 1
ATOM 523 C C . ALA A 1 70 ? -9.789 3.737 40.333 1.00 83.38 70 ALA A C 1
ATOM 525 O O . ALA A 1 70 ? -8.589 3.887 40.575 1.00 83.38 70 ALA A O 1
ATOM 526 N N . ASP A 1 71 ? -10.641 3.289 41.259 1.00 76.94 71 ASP A N 1
ATOM 527 C CA . ASP A 1 71 ? -10.312 3.081 42.677 1.00 76.94 71 ASP A CA 1
ATOM 528 C C . ASP A 1 71 ? -10.165 1.609 43.104 1.00 76.94 71 ASP A C 1
ATOM 530 O O . ASP A 1 71 ? -9.703 1.337 44.218 1.00 76.94 71 ASP A O 1
ATOM 534 N N . SER A 1 72 ? -10.501 0.655 42.233 1.00 76.00 72 SER A N 1
ATOM 535 C CA . SER A 1 72 ? -10.399 -0.775 42.524 1.00 76.00 72 SER A CA 1
ATOM 536 C C . SER A 1 72 ? -9.021 -1.354 42.168 1.00 76.00 72 SER A C 1
ATOM 538 O O . SER A 1 72 ? -8.358 -0.937 41.220 1.00 76.00 72 SER A O 1
ATOM 540 N N . GLU A 1 73 ? -8.572 -2.347 42.944 1.00 73.25 73 GLU A N 1
ATOM 541 C CA . GLU A 1 73 ? -7.256 -2.990 42.772 1.00 73.25 73 GLU A CA 1
ATOM 542 C C . GLU A 1 73 ? -7.160 -3.803 41.461 1.00 73.25 73 GLU A C 1
ATOM 544 O O . GLU A 1 73 ? -6.058 -4.024 40.967 1.00 73.25 73 GLU A O 1
ATOM 549 N N . GLY A 1 74 ? -8.304 -4.210 40.888 1.00 74.81 74 GLY A N 1
ATOM 550 C CA . GLY A 1 74 ? -8.407 -4.955 39.623 1.00 74.81 74 GLY A CA 1
ATOM 551 C C . GLY A 1 74 ? -8.836 -4.128 38.402 1.00 74.81 74 GLY A C 1
ATOM 552 O O . GLY A 1 74 ? -8.686 -4.595 37.281 1.00 74.81 74 GLY A O 1
ATOM 553 N N . CYS A 1 75 ? -9.336 -2.902 38.594 1.00 84.44 75 CYS A N 1
ATOM 554 C CA . CYS A 1 75 ? -9.807 -2.023 37.521 1.00 84.44 75 CYS A CA 1
ATOM 555 C C . CYS A 1 75 ? -9.450 -0.563 37.834 1.00 84.44 75 CYS A C 1
ATOM 557 O O . CYS A 1 75 ? -10.312 0.290 38.044 1.00 84.44 75 CYS A O 1
ATOM 559 N N . GLY A 1 76 ? -8.148 -0.293 37.933 1.00 85.31 76 GLY A N 1
ATOM 560 C CA . GLY A 1 76 ? -7.588 1.036 38.177 1.00 85.31 76 GLY A CA 1
ATOM 561 C C . GLY A 1 76 ? -6.797 1.565 36.978 1.00 85.31 76 GLY A C 1
ATOM 562 O O . GLY A 1 76 ? -6.469 0.826 36.051 1.00 85.31 76 GLY A O 1
ATOM 563 N N . GLY A 1 77 ? -6.452 2.854 37.002 1.00 86.62 77 GLY A N 1
ATOM 564 C CA . GLY A 1 77 ? -5.657 3.504 35.952 1.00 86.62 77 GLY A CA 1
ATOM 565 C C . GLY A 1 77 ? -6.228 3.306 34.542 1.00 86.62 77 GLY A C 1
ATOM 566 O O . GLY A 1 77 ? -7.426 3.466 34.329 1.00 86.62 77 GLY A O 1
ATOM 567 N N . GLN A 1 78 ? -5.365 2.931 33.595 1.00 84.62 78 GLN A N 1
ATOM 568 C CA . GLN A 1 78 ? -5.723 2.748 32.184 1.00 84.62 78 GLN A CA 1
ATOM 569 C C . GLN A 1 78 ? -6.709 1.596 31.935 1.00 84.62 78 GLN A C 1
ATOM 571 O O . GLN A 1 78 ? -7.484 1.645 30.987 1.00 84.62 78 GLN A O 1
ATOM 576 N N . THR A 1 79 ? -6.734 0.583 32.804 1.00 86.38 79 THR A N 1
ATOM 577 C CA . THR A 1 79 ? -7.702 -0.520 32.713 1.00 86.38 79 THR A CA 1
ATOM 578 C C . THR A 1 79 ? -9.133 -0.016 32.914 1.00 86.38 79 THR A C 1
ATOM 580 O O . THR A 1 79 ? -10.038 -0.447 32.208 1.00 86.38 79 THR A O 1
ATOM 583 N N . PHE A 1 80 ? -9.339 0.948 33.820 1.00 90.00 80 PHE A N 1
ATOM 584 C CA . PHE A 1 80 ? -10.647 1.583 34.018 1.00 90.00 80 PHE A CA 1
ATOM 585 C C . PHE A 1 80 ? -11.064 2.460 32.830 1.00 90.00 80 PHE A C 1
ATOM 587 O O . PHE A 1 80 ? -12.245 2.516 32.489 1.00 90.00 80 PHE A O 1
ATOM 594 N N . VAL A 1 81 ? -10.100 3.138 32.203 1.00 89.94 81 VAL A N 1
ATOM 595 C CA . VAL A 1 81 ? -10.344 3.957 31.008 1.00 89.94 81 VAL A CA 1
ATOM 596 C C . VAL A 1 81 ? -10.816 3.063 29.861 1.00 89.94 81 VAL A C 1
ATOM 598 O O . VAL A 1 81 ? -11.917 3.258 29.358 1.00 89.94 81 VAL A O 1
ATOM 601 N N . LEU A 1 82 ? -10.068 1.997 29.555 1.00 89.56 82 LEU A N 1
ATOM 602 C CA . LEU A 1 82 ? -10.482 1.011 28.557 1.00 89.56 82 LEU A CA 1
ATOM 603 C C . LEU A 1 82 ? -11.853 0.403 28.884 1.00 89.56 82 LEU A C 1
ATOM 605 O O . LEU A 1 82 ? -12.711 0.308 28.009 1.00 89.56 82 LEU A O 1
ATOM 609 N N . PHE A 1 83 ? -12.075 0.019 30.147 1.00 91.50 83 PHE A N 1
ATOM 610 C CA . PHE A 1 83 ? -13.365 -0.510 30.587 1.00 91.50 83 PHE A CA 1
ATOM 611 C C . PHE A 1 83 ? -14.502 0.477 30.328 1.00 91.50 83 PHE A C 1
ATOM 613 O O . PHE A 1 83 ? -15.580 0.052 29.934 1.00 91.50 83 PHE A O 1
ATOM 620 N N . THR A 1 84 ? -14.274 1.779 30.508 1.00 91.94 84 THR A N 1
ATOM 621 C CA . THR A 1 84 ? -15.284 2.807 30.232 1.00 91.94 84 THR A CA 1
ATOM 622 C C . THR A 1 84 ? -15.695 2.798 28.760 1.00 91.94 84 THR A C 1
ATOM 624 O O . THR A 1 84 ? -16.896 2.754 28.500 1.00 91.94 84 THR A O 1
ATOM 627 N N . ASN A 1 85 ? -14.730 2.711 27.839 1.00 91.81 85 ASN A N 1
ATOM 628 C CA . ASN A 1 85 ? -14.968 2.711 26.390 1.00 91.81 85 ASN A CA 1
ATOM 629 C C . ASN A 1 85 ? -15.727 1.466 25.912 1.00 91.81 85 ASN A C 1
ATOM 631 O O . ASN A 1 85 ? -16.689 1.562 25.155 1.00 91.81 85 ASN A O 1
ATOM 635 N N . VAL A 1 86 ? -15.325 0.270 26.355 1.00 92.56 86 VAL A N 1
ATOM 636 C CA . VAL A 1 86 ? -16.027 -0.960 25.943 1.00 92.56 86 VAL A CA 1
ATOM 637 C C . VAL A 1 86 ? -17.391 -1.076 26.628 1.00 92.56 86 VAL A C 1
ATOM 639 O O . VAL A 1 86 ? -18.387 -1.442 26.008 1.00 92.56 86 VAL A O 1
ATOM 642 N N . ARG A 1 87 ? -17.491 -0.665 27.899 1.00 93.94 87 ARG A N 1
ATOM 643 C CA . ARG A 1 87 ? -18.742 -0.722 28.663 1.00 93.94 87 ARG A CA 1
ATOM 644 C C . ARG A 1 87 ? -19.821 0.166 28.071 1.00 93.94 87 ARG A C 1
ATOM 646 O O . ARG A 1 87 ? -20.977 -0.240 28.083 1.00 93.94 87 ARG A O 1
ATOM 653 N N . GLU A 1 88 ? -19.513 1.380 27.624 1.00 94.31 88 GLU A N 1
ATOM 654 C CA . GLU A 1 88 ? -20.560 2.269 27.103 1.00 94.31 88 GLU A CA 1
ATOM 655 C C . GLU A 1 88 ? -21.186 1.741 25.807 1.00 94.31 88 GLU A C 1
ATOM 657 O O . GLU A 1 88 ? -22.399 1.870 25.617 1.00 94.31 88 GLU A O 1
ATOM 662 N N . LEU A 1 89 ? -20.406 1.045 24.975 1.00 95.12 89 LEU A N 1
ATOM 663 C CA . LEU A 1 89 ? -20.894 0.372 23.770 1.00 95.12 89 LEU A CA 1
ATOM 664 C C . LEU A 1 89 ? -21.771 -0.839 24.130 1.00 95.12 89 LEU A C 1
ATOM 666 O O . LEU A 1 89 ? -22.899 -0.944 23.641 1.00 95.12 89 LEU A O 1
ATOM 670 N N . VAL A 1 90 ? -21.346 -1.667 25.091 1.00 95.31 90 VAL A N 1
ATOM 671 C CA . VAL A 1 90 ? -22.161 -2.782 25.615 1.00 95.31 90 VAL A CA 1
ATOM 672 C C . VAL A 1 90 ? -23.440 -2.292 26.307 1.00 95.31 90 VAL A C 1
ATOM 674 O O . VAL A 1 90 ? -24.531 -2.804 26.062 1.00 95.31 90 VAL A O 1
ATOM 677 N N . HIS A 1 91 ? -23.361 -1.257 27.144 1.00 94.94 91 HIS A N 1
ATOM 678 C CA . HIS A 1 91 ? -24.527 -0.674 27.814 1.00 94.94 91 HIS A CA 1
ATOM 679 C C . HIS A 1 91 ? -25.519 -0.059 26.820 1.00 94.94 91 HIS A C 1
ATOM 681 O O . HIS A 1 91 ? -26.720 -0.029 27.090 1.00 94.94 91 HIS A O 1
ATOM 687 N N . THR A 1 92 ? -25.034 0.415 25.673 1.00 95.44 92 THR A N 1
ATOM 688 C CA . THR A 1 92 ? -25.880 0.892 24.575 1.00 95.44 92 THR A CA 1
ATOM 689 C C . THR A 1 92 ? -26.597 -0.249 23.875 1.00 95.44 92 THR A C 1
ATOM 691 O O . THR A 1 92 ? -27.811 -0.160 23.687 1.00 95.44 92 THR A O 1
ATOM 694 N N . ALA A 1 93 ? -25.911 -1.358 23.592 1.00 95.50 93 ALA A N 1
ATOM 695 C CA . ALA A 1 93 ? -26.566 -2.572 23.105 1.00 95.50 93 ALA A CA 1
ATOM 696 C C . ALA A 1 93 ? -27.654 -3.061 24.081 1.00 95.50 93 ALA A C 1
ATOM 698 O O . ALA A 1 93 ? -28.785 -3.339 23.679 1.00 95.50 93 ALA A O 1
ATOM 699 N N . ASN A 1 94 ? -27.353 -3.059 25.381 1.00 94.62 94 ASN A N 1
ATOM 700 C CA . ASN A 1 94 ? -28.293 -3.409 26.448 1.00 94.62 94 ASN A CA 1
ATOM 701 C C . ASN A 1 94 ? -29.541 -2.520 26.475 1.00 94.62 94 ASN A C 1
ATOM 703 O O . ASN A 1 94 ? -30.655 -3.014 26.674 1.00 94.62 94 ASN A O 1
ATOM 707 N N . GLU A 1 95 ? -29.384 -1.208 26.269 1.00 94.19 95 GLU A N 1
ATOM 708 C CA . GLU A 1 95 ? -30.518 -0.285 26.186 1.00 94.19 95 GLU A CA 1
ATOM 709 C C . GLU A 1 95 ? -31.397 -0.584 24.964 1.00 94.19 95 GLU A C 1
ATOM 711 O O . GLU A 1 95 ? -32.620 -0.674 25.107 1.00 94.19 95 GLU A O 1
ATOM 716 N N . ILE A 1 96 ? -30.786 -0.810 23.796 1.00 94.19 96 ILE A N 1
ATOM 717 C CA . ILE A 1 96 ? -31.487 -1.154 22.548 1.00 94.19 96 ILE A CA 1
ATOM 718 C C . ILE A 1 96 ? -32.281 -2.460 22.709 1.00 94.19 96 ILE A C 1
ATOM 720 O O . ILE A 1 96 ? -33.443 -2.543 22.300 1.00 94.19 96 ILE A O 1
ATOM 724 N N . LEU A 1 97 ? -31.679 -3.467 23.344 1.00 93.06 97 LEU A N 1
ATOM 725 C CA . LEU A 1 97 ? -32.275 -4.788 23.564 1.00 93.06 97 LEU A CA 1
ATOM 726 C C . LEU A 1 97 ? -33.245 -4.829 24.760 1.00 93.06 97 LEU A C 1
ATOM 728 O O . LEU A 1 97 ? -34.057 -5.751 24.880 1.00 93.06 97 LEU A O 1
ATOM 732 N N . GLY A 1 98 ? -33.195 -3.832 25.647 1.00 91.50 98 GLY A N 1
ATOM 733 C CA . GLY A 1 98 ? -34.042 -3.733 26.837 1.00 91.50 98 GLY A CA 1
ATOM 734 C C . GLY A 1 98 ? -33.698 -4.739 27.943 1.00 91.50 98 GLY A C 1
ATOM 735 O O . GLY A 1 98 ? -34.577 -5.119 28.724 1.00 91.50 98 GLY A O 1
ATOM 736 N N . SER A 1 99 ? -32.444 -5.189 28.013 1.00 91.25 99 SER A N 1
ATOM 737 C CA . SER A 1 99 ? -31.940 -6.163 28.990 1.00 91.25 99 SER A CA 1
ATOM 738 C C . SER A 1 99 ? -30.513 -5.801 29.405 1.00 91.25 99 SER A C 1
ATOM 740 O O . SER A 1 99 ? -29.785 -5.227 28.618 1.00 91.25 99 SER A O 1
ATOM 742 N N . GLY A 1 100 ? -30.091 -6.137 30.625 1.00 90.38 100 GLY A N 1
ATOM 743 C CA . GLY A 1 100 ? -28.737 -5.822 31.105 1.00 90.38 100 GLY A CA 1
ATOM 744 C C . GLY A 1 100 ? -28.559 -4.423 31.709 1.00 90.38 100 GLY A C 1
ATOM 745 O O . GLY A 1 100 ? -29.526 -3.668 31.855 1.00 90.38 100 GLY A O 1
ATOM 746 N N . PRO A 1 101 ? -27.338 -4.098 32.170 1.00 92.94 101 PRO A N 1
ATOM 747 C CA . PRO A 1 101 ? -26.999 -2.777 32.689 1.00 92.94 101 PRO A CA 1
ATOM 748 C C . PRO A 1 101 ? -26.973 -1.715 31.579 1.00 92.94 101 PRO A C 1
ATOM 750 O O . PRO A 1 101 ? -26.417 -1.941 30.510 1.00 92.94 101 PRO A O 1
ATOM 753 N N . THR A 1 102 ? -27.548 -0.539 31.853 1.00 93.75 102 THR A N 1
ATOM 754 C CA . THR A 1 102 ? -27.674 0.564 30.875 1.00 93.75 102 THR A CA 1
ATOM 755 C C . THR A 1 102 ? -27.179 1.910 31.407 1.00 93.75 102 THR A C 1
ATOM 757 O O . THR A 1 102 ? -27.340 2.942 30.765 1.00 93.75 102 THR A O 1
ATOM 760 N N . GLN A 1 103 ? -26.574 1.938 32.602 1.00 92.25 103 GLN A N 1
ATOM 761 C CA . GLN A 1 103 ? -26.246 3.184 33.316 1.00 92.25 103 GLN A CA 1
ATOM 762 C C . GLN A 1 103 ? -25.339 4.137 32.521 1.00 92.25 103 GLN A C 1
ATOM 764 O O . GLN A 1 103 ? -25.408 5.348 32.718 1.00 92.25 103 GLN A O 1
ATOM 769 N N . PHE A 1 104 ? -24.499 3.575 31.657 1.00 93.44 104 PHE A N 1
ATOM 770 C CA . PHE A 1 104 ? -23.507 4.291 30.854 1.00 93.44 104 PHE A CA 1
ATOM 771 C C . PHE A 1 104 ? -23.770 4.116 29.359 1.00 93.44 104 PHE A C 1
ATOM 773 O O . PHE A 1 104 ? -22.843 4.198 28.569 1.00 93.44 104 PHE A O 1
ATOM 780 N N . SER A 1 105 ? -25.013 3.827 28.961 1.00 94.38 105 SER A N 1
ATOM 781 C CA . SER A 1 105 ? -25.338 3.854 27.538 1.00 94.38 105 SER A CA 1
ATOM 782 C C . SER A 1 105 ? -25.083 5.251 26.980 1.00 94.38 105 SER A C 1
ATOM 784 O O . SER A 1 105 ? -25.356 6.245 27.650 1.00 94.38 105 SER A O 1
ATOM 786 N N . LEU A 1 106 ? -24.618 5.320 25.738 1.00 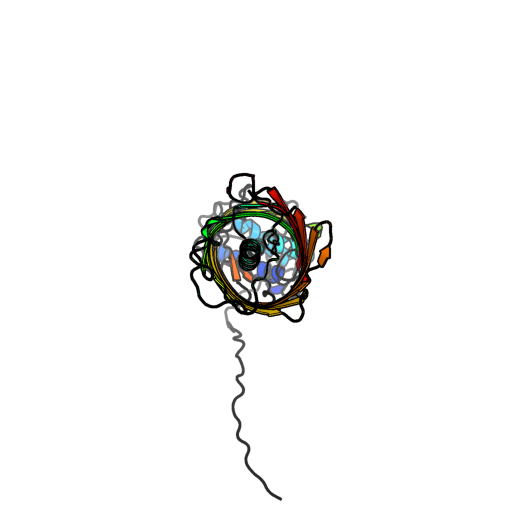95.31 106 LEU A N 1
ATOM 787 C CA . LEU A 1 106 ? -24.507 6.541 24.953 1.00 95.31 106 LEU A CA 1
ATOM 788 C C . LEU A 1 106 ? -25.883 7.130 24.593 1.00 95.31 106 LEU A C 1
ATOM 790 O O . LEU A 1 106 ? -25.959 8.285 24.185 1.00 95.31 106 LEU A O 1
ATOM 794 N N . GLY A 1 107 ? -26.979 6.373 24.734 1.00 94.75 107 GLY A N 1
ATOM 795 C CA . GLY A 1 107 ? -28.332 6.811 24.372 1.00 94.75 107 GLY A CA 1
ATOM 796 C C . GLY A 1 107 ? -28.551 6.966 22.863 1.00 94.75 107 GLY A C 1
ATOM 797 O O . GLY A 1 107 ? -29.443 7.708 22.446 1.00 94.75 107 GLY A O 1
ATOM 798 N N . VAL A 1 108 ? -27.715 6.313 22.056 1.00 94.88 108 VAL A N 1
ATOM 799 C CA . VAL A 1 108 ? -27.752 6.342 20.590 1.00 94.88 108 VAL A CA 1
ATOM 800 C C . VAL A 1 108 ? -28.549 5.164 20.025 1.00 94.88 108 VAL A C 1
ATOM 802 O O . VAL A 1 108 ? -28.870 4.209 20.735 1.00 94.88 108 VAL A O 1
ATOM 805 N N . ASN A 1 109 ? -28.917 5.240 18.747 1.00 94.50 109 ASN A N 1
ATOM 806 C CA . ASN A 1 109 ? -29.627 4.151 18.070 1.00 94.50 109 ASN A CA 1
ATOM 807 C C . ASN A 1 109 ? -28.661 3.072 17.519 1.00 94.50 109 ASN A C 1
ATOM 809 O O . ASN A 1 109 ? -27.448 3.216 17.613 1.00 94.50 109 ASN A O 1
ATOM 813 N N . LEU A 1 110 ? -29.197 1.988 16.940 1.00 93.38 110 LEU A N 1
ATOM 814 C CA . LEU A 1 110 ? -28.395 0.866 16.426 1.00 93.38 110 LEU A CA 1
ATOM 815 C C . LEU A 1 110 ? -27.388 1.270 15.336 1.00 93.38 110 LEU A C 1
ATOM 817 O O . LEU A 1 110 ? -26.258 0.799 15.350 1.00 93.38 110 LEU A O 1
ATOM 821 N N . GLU A 1 111 ? -27.785 2.143 14.412 1.00 92.56 111 GLU A N 1
ATOM 822 C CA . GLU A 1 111 ? -26.904 2.627 13.343 1.00 92.56 111 GLU A CA 1
ATOM 823 C C . GLU A 1 111 ? -25.759 3.466 13.926 1.00 92.56 111 GLU A C 1
ATOM 825 O O . GLU A 1 111 ? -24.596 3.253 13.603 1.00 92.56 111 GLU A O 1
ATOM 830 N N . GLU A 1 112 ? -26.066 4.358 14.867 1.00 92.56 112 GLU A N 1
ATOM 831 C CA . GLU A 1 112 ? -25.053 5.157 15.567 1.00 92.56 112 GLU A CA 1
ATOM 832 C C . GLU A 1 112 ? -24.125 4.300 16.453 1.00 92.56 112 GLU A C 1
ATOM 834 O O . GLU A 1 112 ? -22.946 4.627 16.590 1.00 92.56 112 GLU A O 1
ATOM 839 N N . LEU A 1 113 ? -24.622 3.193 17.023 1.00 94.44 113 LEU A N 1
ATOM 840 C CA . LEU A 1 113 ? -23.801 2.206 17.733 1.00 94.44 113 LEU A CA 1
ATOM 841 C C . LEU A 1 113 ? -22.844 1.479 16.777 1.00 94.44 113 LEU A C 1
ATOM 843 O O . LEU A 1 113 ? -21.667 1.345 17.102 1.00 94.44 113 LEU A O 1
ATOM 847 N N . GLY A 1 114 ? -23.320 1.055 15.601 1.00 92.00 114 GLY A N 1
ATOM 848 C CA . GLY A 1 114 ? -22.468 0.494 14.545 1.00 92.00 114 GLY A CA 1
ATOM 849 C C . GLY A 1 114 ? -21.350 1.463 14.151 1.00 92.00 114 GLY A C 1
ATOM 850 O O . GLY A 1 114 ? -20.177 1.098 14.111 1.00 92.00 114 GLY A O 1
ATOM 851 N N . PHE A 1 115 ? -21.678 2.746 13.999 1.00 90.81 115 PHE A N 1
ATOM 852 C CA . PHE A 1 115 ? -20.678 3.769 13.690 1.00 90.81 115 PHE A CA 1
ATOM 853 C C . PHE A 1 115 ? -19.638 3.910 14.803 1.00 90.81 115 PHE A C 1
ATOM 855 O O . PHE A 1 115 ? -18.445 3.971 14.513 1.00 90.81 115 PHE A O 1
ATOM 862 N N . ALA A 1 116 ? -20.067 3.929 16.068 1.00 92.31 116 ALA A N 1
ATOM 863 C CA . ALA A 1 116 ? -19.150 3.971 17.203 1.00 92.31 116 ALA A CA 1
ATOM 864 C C . ALA A 1 116 ? -18.217 2.748 17.227 1.00 92.31 116 ALA A C 1
ATOM 866 O O . ALA A 1 116 ? -17.019 2.905 17.438 1.00 92.31 116 ALA A O 1
ATOM 867 N N . LEU A 1 117 ? -18.734 1.552 16.928 1.00 92.00 117 LEU A N 1
ATOM 868 C CA . LEU A 1 117 ? -17.928 0.333 16.834 1.00 92.00 117 LEU A CA 1
ATOM 869 C C . LEU A 1 117 ? -16.853 0.428 15.745 1.00 92.00 117 LEU A C 1
ATOM 871 O O . LEU A 1 117 ? -15.705 0.079 16.017 1.00 92.00 117 LEU A O 1
ATOM 875 N N . ARG A 1 118 ? -17.181 0.971 14.566 1.00 89.00 118 ARG A N 1
ATOM 876 C CA . ARG A 1 118 ? -16.199 1.214 13.491 1.00 89.00 118 ARG A CA 1
ATOM 877 C C . ARG A 1 118 ? -15.106 2.189 13.897 1.00 89.00 118 ARG A C 1
ATOM 879 O O . ARG A 1 118 ? -13.944 1.896 13.694 1.00 89.00 118 ARG A O 1
ATOM 886 N N . TRP A 1 119 ? -15.446 3.299 14.554 1.00 88.88 119 TRP A N 1
ATOM 887 C CA . TRP A 1 119 ? -14.433 4.237 15.066 1.00 88.88 119 TRP A CA 1
ATOM 888 C C . TRP A 1 119 ? -13.452 3.600 16.056 1.00 88.88 119 TRP A C 1
ATOM 890 O O . TRP A 1 119 ? -12.337 4.088 16.230 1.00 88.88 119 TRP A O 1
ATOM 900 N N . THR A 1 120 ? -13.875 2.538 16.740 1.00 87.62 120 THR A N 1
ATOM 901 C CA . THR A 1 120 ? -13.024 1.795 17.675 1.00 87.62 120 THR A CA 1
ATOM 902 C C . THR A 1 120 ? -12.305 0.608 17.048 1.00 87.62 120 THR A C 1
ATOM 904 O O . THR A 1 120 ? -11.518 -0.029 17.745 1.00 87.62 120 THR A O 1
ATOM 907 N N . ALA A 1 121 ? -12.570 0.299 15.780 1.00 86.25 121 ALA A N 1
ATOM 908 C CA . ALA A 1 121 ? -11.903 -0.769 15.062 1.00 86.25 121 ALA A CA 1
ATOM 909 C C . ALA A 1 121 ? -10.497 -0.330 14.593 1.00 86.25 121 ALA A C 1
ATOM 911 O O . ALA A 1 121 ? -10.024 0.768 14.896 1.00 86.25 121 ALA A O 1
ATOM 912 N N . ALA A 1 122 ? -9.771 -1.284 14.015 1.00 79.69 122 ALA A N 1
ATOM 913 C CA . ALA A 1 122 ? -8.345 -1.210 13.696 1.00 79.69 122 ALA A CA 1
ATOM 914 C C . ALA A 1 122 ? -8.081 -1.509 12.205 1.00 79.69 122 ALA A C 1
ATOM 916 O O . ALA A 1 122 ? -7.046 -2.070 11.838 1.00 79.69 122 ALA A O 1
ATOM 917 N N . GLU A 1 123 ? -9.061 -1.234 11.348 1.00 81.56 123 GLU A N 1
ATOM 918 C CA . GLU A 1 123 ? -9.053 -1.557 9.923 1.00 81.56 123 GLU A CA 1
ATOM 919 C C . GLU A 1 123 ? -8.098 -0.680 9.110 1.00 81.56 123 GLU A C 1
ATOM 921 O O . GLU A 1 123 ? -7.624 -1.113 8.061 1.00 81.56 123 GLU A O 1
ATOM 926 N N . GLU A 1 124 ? -7.753 0.524 9.578 1.00 83.31 124 GLU A N 1
ATOM 927 C CA . GLU A 1 124 ? -6.858 1.448 8.867 1.00 83.31 124 GLU A CA 1
ATOM 928 C C . GLU A 1 124 ? -5.465 0.840 8.666 1.00 83.31 124 GLU A C 1
ATOM 930 O O . GLU A 1 124 ? -4.781 1.128 7.683 1.00 83.31 124 GLU A O 1
ATOM 935 N N . PHE A 1 125 ? -5.063 -0.083 9.542 1.00 85.00 125 PHE A N 1
ATOM 936 C CA . PHE A 1 125 ? -3.809 -0.821 9.415 1.00 85.00 125 PHE A CA 1
ATOM 937 C C . PHE A 1 125 ? -3.763 -1.709 8.158 1.00 85.00 125 PHE A C 1
ATOM 939 O O . PHE A 1 125 ? -2.673 -2.027 7.682 1.00 85.00 125 PHE A O 1
ATOM 946 N N . ALA A 1 126 ? -4.908 -2.062 7.557 1.00 83.62 126 ALA A N 1
ATOM 947 C CA . ALA A 1 126 ? -4.953 -2.795 6.288 1.00 83.62 126 ALA A CA 1
ATOM 948 C C . ALA A 1 126 ? -4.379 -1.985 5.127 1.00 83.62 126 ALA A C 1
ATOM 950 O O . ALA A 1 126 ? -3.699 -2.544 4.254 1.00 83.62 126 ALA A O 1
ATOM 951 N N . ALA A 1 127 ? -4.565 -0.662 5.166 1.00 83.25 127 ALA A N 1
ATOM 952 C CA . ALA A 1 127 ? -4.048 0.242 4.152 1.00 83.25 127 ALA A CA 1
ATOM 953 C C . ALA A 1 127 ? -2.510 0.267 4.132 1.00 83.25 127 ALA A C 1
ATOM 955 O O . ALA A 1 127 ? -1.935 0.406 3.054 1.00 83.25 127 ALA A O 1
ATOM 956 N N . GLN A 1 128 ? -1.828 0.033 5.264 1.00 82.06 128 GLN A N 1
ATOM 957 C CA . GLN A 1 128 ? -0.357 -0.043 5.314 1.00 82.06 128 GLN A CA 1
ATOM 958 C C . GLN A 1 128 ? 0.187 -1.132 4.379 1.00 82.06 128 GLN A C 1
ATOM 960 O O . GLN A 1 128 ? 1.119 -0.891 3.615 1.00 82.06 128 GLN A O 1
ATOM 965 N N . GLY A 1 129 ? -0.442 -2.311 4.354 1.00 77.88 129 GLY A N 1
ATOM 966 C CA . GLY A 1 129 ? -0.026 -3.391 3.458 1.00 77.88 129 GLY A CA 1
ATOM 967 C C . GLY A 1 129 ? -0.238 -3.068 1.972 1.00 77.88 129 GLY A C 1
ATOM 968 O O . GLY A 1 129 ? 0.579 -3.448 1.124 1.00 77.88 129 GLY A O 1
ATOM 969 N N . SER A 1 130 ? -1.313 -2.343 1.654 1.00 76.88 130 SER A N 1
ATOM 970 C CA . SER A 1 130 ? -1.579 -1.850 0.298 1.00 76.88 130 SER A CA 1
ATOM 971 C C . SER A 1 130 ? -0.570 -0.770 -0.112 1.00 76.88 130 SER A C 1
ATOM 973 O O . SER A 1 130 ? -0.074 -0.800 -1.240 1.00 76.88 130 SER A O 1
ATOM 975 N N . LEU A 1 131 ? -0.180 0.115 0.813 1.00 76.44 131 LEU A N 1
ATOM 976 C CA . LEU A 1 131 ? 0.867 1.123 0.610 1.00 76.44 131 LEU A CA 1
ATOM 977 C C . LEU A 1 131 ? 2.238 0.489 0.345 1.00 76.44 131 LEU A C 1
ATOM 979 O O . LEU A 1 131 ? 2.890 0.829 -0.646 1.00 76.44 131 LEU A O 1
ATOM 983 N N . SER A 1 132 ? 2.647 -0.497 1.152 1.00 74.31 132 SER A N 1
ATOM 984 C CA . SER A 1 132 ? 3.895 -1.246 0.933 1.00 74.31 132 SER A CA 1
ATOM 985 C C . SER A 1 132 ? 3.945 -1.887 -0.457 1.00 74.31 132 SER A C 1
ATOM 987 O O . SER A 1 132 ? 4.972 -1.838 -1.139 1.00 74.31 132 SER A O 1
ATOM 989 N N . SER A 1 133 ? 2.826 -2.460 -0.907 1.00 70.12 133 SER A N 1
ATOM 990 C CA . SER A 1 133 ? 2.715 -3.078 -2.235 1.00 70.12 133 SER A CA 1
ATOM 991 C C . SER A 1 133 ? 2.746 -2.035 -3.362 1.00 70.12 133 SER A C 1
ATOM 993 O O . SER A 1 133 ? 3.398 -2.237 -4.390 1.00 70.12 133 SER A O 1
ATOM 995 N N . GLY A 1 134 ? 2.104 -0.879 -3.166 1.00 64.38 134 GLY A N 1
ATOM 996 C CA . GLY A 1 134 ? 2.181 0.265 -4.079 1.00 64.38 134 GLY A CA 1
ATOM 997 C C . GLY A 1 134 ? 3.615 0.771 -4.274 1.00 64.38 134 GLY A C 1
ATOM 998 O O . GLY A 1 134 ? 4.032 1.025 -5.409 1.00 64.38 134 GLY A O 1
ATOM 999 N N . PHE A 1 135 ? 4.404 0.831 -3.194 1.00 57.19 135 PHE A N 1
ATOM 1000 C CA . PHE A 1 135 ? 5.807 1.252 -3.236 1.00 57.19 135 PHE A CA 1
ATOM 1001 C C . PHE A 1 135 ? 6.683 0.355 -4.115 1.00 57.19 135 PHE A C 1
ATOM 1003 O O . PHE A 1 135 ? 7.467 0.812 -4.956 1.00 57.19 135 PHE A O 1
ATOM 1010 N N . VAL A 1 136 ? 6.514 -0.954 -3.955 1.00 60.12 136 VAL A N 1
ATOM 1011 C CA . VAL A 1 136 ? 7.205 -1.966 -4.756 1.00 60.12 136 VAL A CA 1
ATOM 1012 C C . VAL A 1 136 ? 6.932 -1.770 -6.254 1.00 60.12 136 VAL A C 1
ATOM 1014 O O . VAL A 1 136 ? 7.863 -1.732 -7.070 1.00 60.12 136 VAL A O 1
ATOM 1017 N N . ASN A 1 137 ? 5.666 -1.559 -6.611 1.00 67.38 137 ASN A N 1
ATOM 1018 C CA . ASN A 1 137 ? 5.237 -1.354 -7.993 1.00 67.38 137 ASN A CA 1
ATOM 1019 C C . ASN A 1 137 ? 5.851 -0.097 -8.643 1.00 67.38 137 ASN A C 1
ATOM 1021 O O . ASN A 1 137 ? 6.174 -0.114 -9.839 1.00 67.38 137 ASN A O 1
ATOM 1025 N N . GLY A 1 138 ? 6.087 0.971 -7.872 1.00 62.75 138 GLY A N 1
ATOM 1026 C CA . GLY A 1 138 ? 6.781 2.178 -8.338 1.00 62.75 138 GLY A CA 1
ATOM 1027 C C . GLY A 1 138 ? 8.214 1.898 -8.811 1.00 62.75 138 GLY A C 1
ATOM 1028 O O . GLY A 1 138 ? 8.584 2.223 -9.948 1.00 62.75 138 GLY A O 1
ATOM 1029 N N . GLN A 1 139 ? 9.006 1.198 -7.990 1.00 66.69 139 GLN A N 1
ATOM 1030 C CA . GLN A 1 139 ? 10.396 0.842 -8.321 1.00 66.69 139 GLN A CA 1
ATOM 1031 C C . GLN A 1 139 ? 10.491 -0.092 -9.531 1.00 66.69 139 GLN A C 1
ATOM 1033 O O . GLN A 1 139 ? 11.388 0.044 -10.375 1.00 66.69 139 GLN A O 1
ATOM 1038 N N . LEU A 1 140 ? 9.540 -1.019 -9.647 1.00 72.12 140 LEU A N 1
ATOM 1039 C CA . LEU A 1 140 ? 9.453 -1.942 -10.773 1.00 72.12 140 LEU A CA 1
ATOM 1040 C C . LEU A 1 140 ? 9.247 -1.234 -12.100 1.00 72.12 140 LEU A C 1
ATOM 1042 O O . LEU A 1 140 ? 9.935 -1.549 -13.073 1.00 72.12 140 LEU A O 1
ATOM 1046 N N . SER A 1 141 ? 8.360 -0.242 -12.126 1.00 69.25 141 SER A N 1
ATOM 1047 C CA . SER A 1 141 ? 8.136 0.602 -13.300 1.00 69.25 141 SER A CA 1
ATOM 1048 C C . SER A 1 141 ? 9.441 1.289 -13.738 1.00 69.25 141 SER A C 1
ATOM 1050 O O . SER A 1 141 ? 9.835 1.233 -14.911 1.00 69.25 141 SER A O 1
ATOM 1052 N N . GLY A 1 142 ? 10.197 1.847 -12.783 1.00 69.56 142 GLY A N 1
ATOM 1053 C CA . GLY A 1 142 ? 11.509 2.453 -13.037 1.00 69.56 142 GLY A CA 1
ATOM 1054 C C . GLY A 1 142 ? 12.530 1.473 -13.632 1.00 69.56 142 GLY A C 1
ATOM 1055 O O . GLY A 1 142 ? 13.181 1.769 -14.647 1.00 69.56 142 GLY A O 1
ATOM 1056 N N . LEU A 1 143 ? 12.645 0.274 -13.048 1.00 79.69 143 LEU A N 1
ATOM 1057 C CA . LEU A 1 143 ? 13.540 -0.780 -13.531 1.00 79.69 143 LEU A CA 1
ATOM 1058 C C . LEU A 1 143 ? 13.125 -1.297 -14.915 1.00 79.69 143 LEU A C 1
ATOM 1060 O O . LEU A 1 143 ? 13.963 -1.339 -15.822 1.00 79.69 143 LEU A O 1
ATOM 1064 N N . ALA A 1 144 ? 11.857 -1.662 -15.110 1.00 78.25 144 ALA A N 1
ATOM 1065 C CA . ALA A 1 144 ? 11.316 -2.133 -16.387 1.00 78.25 144 ALA A CA 1
ATOM 1066 C C . ALA A 1 144 ? 11.570 -1.108 -17.503 1.00 78.25 144 ALA A C 1
ATOM 1068 O O . ALA A 1 144 ? 11.969 -1.458 -18.628 1.00 78.25 144 ALA A O 1
ATOM 1069 N N . GLY A 1 145 ? 11.458 0.177 -17.158 1.00 72.94 145 GLY A N 1
ATOM 1070 C CA . GLY A 1 145 ? 11.822 1.276 -18.029 1.00 72.94 145 GLY A CA 1
ATOM 1071 C C . GLY A 1 145 ? 13.277 1.318 -18.427 1.00 72.94 145 GLY A C 1
ATOM 1072 O O . GLY A 1 145 ? 13.613 1.386 -19.620 1.00 72.94 145 GLY A O 1
ATOM 1073 N N . ARG A 1 146 ? 14.169 1.213 -17.442 1.00 79.12 146 ARG A N 1
ATOM 1074 C CA . ARG A 1 146 ? 15.601 1.174 -17.720 1.00 79.12 146 ARG A CA 1
ATOM 1075 C C . ARG A 1 146 ? 15.982 -0.050 -18.545 1.00 79.12 146 ARG A C 1
ATOM 1077 O O . ARG A 1 146 ? 16.758 0.092 -19.492 1.00 79.12 146 ARG A O 1
ATOM 1084 N N . ILE A 1 147 ? 15.437 -1.228 -18.245 1.00 82.12 147 ILE A N 1
ATOM 1085 C CA . ILE A 1 147 ? 15.691 -2.459 -19.003 1.00 82.12 147 ILE A CA 1
ATOM 1086 C C . ILE A 1 147 ? 15.264 -2.284 -20.462 1.00 82.12 147 ILE A C 1
ATOM 1088 O O . ILE A 1 147 ? 16.052 -2.566 -21.369 1.00 82.12 147 ILE A O 1
ATOM 1092 N N . THR A 1 148 ? 14.070 -1.745 -20.713 1.00 77.00 148 THR A N 1
ATOM 1093 C CA . THR A 1 148 ? 13.595 -1.460 -22.076 1.00 77.00 148 THR A CA 1
ATOM 1094 C C . THR A 1 148 ? 14.534 -0.491 -22.804 1.00 77.00 148 THR A C 1
ATOM 1096 O O . THR A 1 148 ? 14.928 -0.744 -23.948 1.00 77.00 148 THR A O 1
ATOM 1099 N N . ALA A 1 149 ? 14.980 0.578 -22.137 1.00 72.81 149 ALA A N 1
ATOM 1100 C CA . ALA A 1 149 ? 15.935 1.531 -22.700 1.00 72.81 149 ALA A CA 1
ATOM 1101 C C . ALA A 1 149 ? 17.301 0.883 -23.016 1.00 72.81 149 ALA A C 1
ATOM 1103 O O . ALA A 1 149 ? 17.849 1.063 -24.109 1.00 72.81 149 ALA A O 1
ATOM 1104 N N . LEU A 1 150 ? 17.852 0.084 -22.096 1.00 75.06 150 LEU A N 1
ATOM 1105 C CA . LEU A 1 150 ? 19.123 -0.629 -22.271 1.00 75.06 150 LEU A CA 1
ATOM 1106 C C . LEU A 1 150 ? 19.073 -1.623 -23.430 1.00 75.06 150 LEU A C 1
ATOM 1108 O O . LEU A 1 150 ? 20.047 -1.716 -24.192 1.00 75.06 150 LEU A O 1
ATOM 1112 N N . ARG A 1 151 ? 17.927 -2.297 -23.596 1.00 79.31 151 ARG A N 1
ATOM 1113 C CA . ARG A 1 151 ? 17.639 -3.203 -24.717 1.00 79.31 151 ARG A CA 1
ATOM 1114 C C . ARG A 1 151 ? 17.622 -2.505 -26.069 1.00 79.31 151 ARG A C 1
ATOM 1116 O O . ARG A 1 151 ? 17.934 -3.098 -27.099 1.00 79.31 151 ARG A O 1
ATOM 1123 N N . ARG A 1 152 ? 17.316 -1.211 -26.072 1.00 69.62 152 ARG A N 1
ATOM 1124 C CA . ARG A 1 152 ? 17.339 -0.357 -27.266 1.00 69.62 152 ARG A CA 1
ATOM 1125 C C . ARG A 1 152 ? 18.695 0.278 -27.533 1.00 69.62 152 ARG A C 1
ATOM 1127 O O . ARG A 1 152 ? 18.823 1.083 -28.450 1.00 69.62 152 ARG A O 1
ATOM 1134 N N . GLY A 1 153 ? 19.707 -0.111 -26.763 1.00 64.06 153 GLY A N 1
ATOM 1135 C CA . GLY A 1 153 ? 21.069 0.374 -26.913 1.00 64.06 153 GLY A CA 1
ATOM 1136 C C . GLY A 1 153 ? 21.347 1.644 -26.124 1.00 64.06 153 GLY A C 1
ATOM 1137 O O . GLY A 1 153 ? 22.271 2.366 -26.493 1.00 64.06 153 GLY A O 1
ATOM 1138 N N . ALA A 1 154 ? 20.574 1.945 -25.068 1.00 64.25 154 ALA A N 1
ATOM 1139 C CA . ALA A 1 154 ? 20.839 3.128 -24.261 1.00 64.25 154 ALA A CA 1
ATOM 1140 C C . ALA A 1 154 ? 22.232 3.007 -23.637 1.00 64.25 154 ALA A C 1
ATOM 1142 O O . ALA A 1 154 ? 22.636 1.938 -23.164 1.00 64.25 154 ALA A O 1
ATOM 1143 N N . ARG A 1 155 ? 22.972 4.111 -23.716 1.00 63.69 155 ARG A N 1
ATOM 1144 C CA . ARG A 1 155 ? 24.303 4.328 -23.150 1.00 63.69 155 ARG A CA 1
ATOM 1145 C C . ARG A 1 155 ? 24.329 5.744 -22.557 1.00 63.69 155 ARG A C 1
ATOM 1147 O O . ARG A 1 155 ? 23.539 6.591 -22.985 1.00 63.69 155 ARG A O 1
ATOM 1154 N N . GLY A 1 156 ? 25.221 5.987 -21.597 1.00 60.66 156 GLY A N 1
ATOM 1155 C CA . GLY A 1 156 ? 25.359 7.288 -20.932 1.00 60.66 156 GLY A CA 1
ATOM 1156 C C . GLY A 1 156 ? 24.297 7.573 -19.862 1.00 60.66 156 GLY A C 1
ATOM 1157 O O . GLY A 1 156 ? 23.440 6.736 -19.571 1.00 60.66 156 GLY A O 1
ATOM 1158 N N . PHE A 1 157 ? 24.393 8.753 -19.249 1.00 56.78 157 PHE A N 1
ATOM 1159 C CA . PHE A 1 157 ? 23.508 9.189 -18.168 1.00 56.78 157 PHE A CA 1
ATOM 1160 C C . PHE A 1 157 ? 22.263 9.886 -18.705 1.00 56.78 157 PHE A C 1
ATOM 1162 O O . PHE A 1 157 ? 22.314 10.603 -19.703 1.00 56.78 157 PHE A O 1
ATOM 1169 N N . VAL A 1 158 ? 21.150 9.658 -18.023 1.00 58.72 158 VAL A N 1
ATOM 1170 C CA . VAL A 1 158 ? 19.827 10.166 -18.363 1.00 58.72 158 VAL A CA 1
ATOM 1171 C C . VAL A 1 158 ? 19.212 10.770 -17.112 1.00 58.72 158 VAL A C 1
ATOM 1173 O O . VAL A 1 158 ? 19.385 10.245 -16.023 1.00 58.72 158 VAL A O 1
ATOM 1176 N N . VAL A 1 159 ? 18.488 11.867 -17.253 1.00 51.34 159 VAL A N 1
ATOM 1177 C CA . VAL A 1 159 ? 17.596 12.359 -16.205 1.00 51.34 159 VAL A CA 1
ATOM 1178 C C . VAL A 1 159 ? 16.238 12.505 -16.850 1.00 51.34 159 VAL A C 1
ATOM 1180 O O . VAL A 1 159 ? 16.156 13.078 -17.928 1.00 51.34 159 VAL A O 1
ATOM 1183 N N . ASN A 1 160 ? 15.218 11.965 -16.209 1.00 55.41 160 ASN A N 1
ATOM 1184 C CA . ASN A 1 160 ? 13.822 12.009 -16.577 1.00 55.41 160 ASN A CA 1
ATOM 1185 C C . ASN A 1 160 ? 13.038 12.440 -15.334 1.00 55.41 160 ASN A C 1
ATOM 1187 O O . ASN A 1 160 ? 13.375 12.079 -14.212 1.00 55.41 160 ASN A O 1
ATOM 1191 N N . PHE A 1 161 ? 11.963 13.181 -15.537 1.00 50.78 161 PHE A N 1
ATOM 1192 C CA . PHE A 1 161 ? 11.030 13.542 -14.477 1.00 50.78 161 PHE A CA 1
ATOM 1193 C C . PHE A 1 161 ? 9.665 13.067 -14.946 1.00 50.78 161 PHE A C 1
ATOM 1195 O O . PHE A 1 161 ? 9.207 13.619 -15.944 1.00 50.78 161 PHE A O 1
ATOM 1202 N N . ASN A 1 162 ? 9.084 12.078 -14.250 1.00 53.56 162 ASN A N 1
ATOM 1203 C CA . ASN A 1 162 ? 7.844 11.328 -14.540 1.00 53.56 162 ASN A CA 1
ATOM 1204 C C . ASN A 1 162 ? 8.009 9.926 -15.225 1.00 53.56 162 ASN A C 1
ATOM 1206 O O . ASN A 1 162 ? 7.295 9.616 -16.154 1.00 53.56 162 ASN A O 1
ATOM 1210 N N . GLY A 1 163 ? 8.942 9.054 -14.808 1.00 42.91 163 GLY A N 1
ATOM 1211 C CA . GLY A 1 163 ? 8.656 7.627 -14.532 1.00 42.91 163 GLY A CA 1
ATOM 1212 C C . GLY A 1 163 ? 8.573 6.637 -15.692 1.00 42.91 163 GLY A C 1
ATOM 1213 O O . GLY A 1 163 ? 8.327 5.457 -15.460 1.00 42.91 163 GLY A O 1
ATOM 1214 N N . ALA A 1 164 ? 8.736 7.067 -16.946 1.00 45.59 164 ALA A N 1
ATOM 1215 C CA . ALA A 1 164 ? 8.325 6.183 -18.034 1.00 45.59 164 ALA A CA 1
ATOM 1216 C C . ALA A 1 164 ? 9.259 5.024 -18.363 1.00 45.59 164 ALA A C 1
ATOM 1218 O O . ALA A 1 164 ? 10.491 5.074 -18.307 1.00 45.59 164 ALA A O 1
ATOM 1219 N N . GLU A 1 165 ? 8.590 4.017 -18.912 1.00 47.69 165 GLU A N 1
ATOM 1220 C CA . GLU A 1 165 ? 9.146 2.718 -19.212 1.00 47.69 165 GLU A CA 1
ATOM 1221 C C . GLU A 1 165 ? 9.872 2.618 -20.556 1.00 47.69 165 GLU A C 1
ATOM 1223 O O . GLU A 1 165 ? 10.227 1.521 -21.002 1.00 47.69 165 GLU A O 1
ATOM 1228 N N . ASP A 1 166 ? 10.034 3.726 -21.283 1.00 48.81 166 ASP A N 1
ATOM 1229 C CA . ASP A 1 166 ? 10.535 3.615 -22.641 1.00 48.81 166 ASP A CA 1
ATOM 1230 C C . ASP A 1 166 ? 11.236 4.856 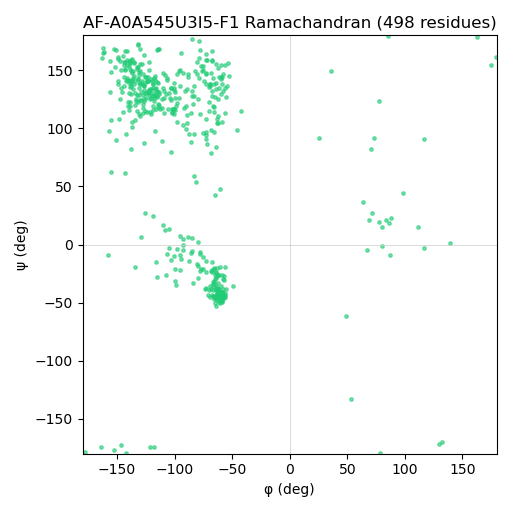-23.193 1.00 48.81 166 ASP A C 1
ATOM 1232 O O . ASP A 1 166 ? 10.622 5.846 -23.589 1.00 48.81 166 ASP A O 1
ATOM 1236 N N . VAL A 1 167 ? 12.561 4.757 -23.294 1.00 44.12 167 VAL A N 1
ATOM 1237 C CA . VAL A 1 167 ? 13.431 5.819 -23.794 1.00 44.12 167 VAL A CA 1
ATOM 1238 C C . VAL A 1 167 ? 14.051 5.385 -25.128 1.00 44.12 167 VAL A C 1
ATOM 1240 O O . VAL A 1 167 ? 14.808 4.414 -25.208 1.00 44.12 167 VAL A O 1
ATOM 1243 N N . LEU A 1 168 ? 13.733 6.110 -26.203 1.00 43.62 168 LEU A N 1
ATOM 1244 C CA . LEU A 1 168 ? 14.250 5.854 -27.551 1.00 43.62 168 LEU A CA 1
ATOM 1245 C C . LEU A 1 168 ? 15.672 6.359 -27.745 1.00 43.62 168 LEU A C 1
ATOM 1247 O O . LEU A 1 168 ? 15.886 7.550 -27.892 1.00 43.62 168 LEU A O 1
ATOM 1251 N N . VAL A 1 169 ? 16.640 5.471 -27.917 1.00 41.25 169 VAL A N 1
ATOM 1252 C CA . VAL A 1 169 ? 18.031 5.868 -28.156 1.00 41.25 169 VAL A CA 1
ATOM 1253 C C . VAL A 1 169 ? 18.199 6.581 -29.496 1.00 41.25 169 VAL A C 1
ATOM 1255 O O . VAL A 1 169 ? 18.079 5.994 -30.571 1.00 41.25 169 VAL A O 1
ATOM 1258 N N . ALA A 1 170 ? 18.556 7.857 -29.419 1.00 34.72 170 ALA A N 1
ATOM 1259 C CA . ALA A 1 170 ? 18.939 8.695 -30.540 1.00 34.72 170 ALA A CA 1
ATOM 1260 C C . ALA A 1 170 ? 20.414 8.502 -30.924 1.00 34.72 170 ALA A C 1
ATOM 1262 O O . ALA A 1 170 ? 21.201 9.444 -30.929 1.00 34.72 170 ALA A O 1
ATOM 1263 N N . GLY A 1 171 ? 20.782 7.271 -31.268 1.00 31.89 171 GLY A N 1
ATOM 1264 C CA . GLY A 1 171 ? 22.137 6.913 -31.664 1.00 31.89 171 GLY A CA 1
ATOM 1265 C C . GLY A 1 171 ? 22.106 5.646 -32.499 1.00 31.89 171 GLY A C 1
ATOM 1266 O O . GLY A 1 171 ? 22.051 4.547 -31.966 1.00 31.89 171 GLY A O 1
ATOM 1267 N N . SER A 1 172 ? 22.137 5.813 -33.821 1.00 30.66 172 SER A N 1
ATOM 1268 C CA . SER A 1 172 ? 22.140 4.754 -34.837 1.00 30.66 172 SER A CA 1
ATOM 1269 C C . SER A 1 172 ? 20.830 3.957 -35.004 1.00 30.66 172 SER A C 1
ATOM 1271 O O . SER A 1 172 ? 20.738 2.765 -34.734 1.00 30.66 172 SER A O 1
ATOM 1273 N N . ALA A 1 173 ? 19.901 4.535 -35.774 1.00 29.11 173 ALA A N 1
ATOM 1274 C CA . ALA A 1 173 ? 19.199 3.773 -36.819 1.00 29.11 173 ALA A CA 1
ATOM 1275 C C . ALA A 1 173 ? 20.188 3.313 -37.923 1.00 29.11 173 ALA A C 1
ATOM 1277 O O . ALA A 1 173 ? 19.933 3.419 -39.121 1.00 29.11 173 ALA A O 1
ATOM 1278 N N . GLN A 1 174 ? 21.364 2.835 -37.524 1.00 28.89 174 GLN A N 1
ATOM 1279 C CA . GLN A 1 174 ? 22.379 2.266 -38.381 1.00 28.89 174 GLN A CA 1
ATOM 1280 C C . GLN A 1 174 ? 22.382 0.789 -38.030 1.00 28.89 174 GLN A C 1
ATOM 1282 O O . GLN A 1 174 ? 23.050 0.368 -37.100 1.00 28.89 174 GLN A O 1
ATOM 1287 N N . ARG A 1 175 ? 21.528 0.045 -38.743 1.00 30.45 175 ARG A N 1
ATOM 1288 C CA . ARG A 1 175 ? 21.604 -1.407 -38.929 1.00 30.45 175 ARG A CA 1
ATOM 1289 C C . ARG A 1 175 ? 22.351 -2.136 -37.795 1.00 30.45 175 ARG A C 1
ATOM 1291 O O . ARG A 1 175 ? 23.534 -2.434 -37.947 1.00 30.45 175 ARG A O 1
ATOM 1298 N N . LEU A 1 176 ? 21.636 -2.583 -36.761 1.00 32.75 176 LEU A N 1
ATOM 1299 C CA . LEU A 1 176 ? 21.906 -3.938 -36.269 1.00 32.75 176 LEU A CA 1
ATOM 1300 C C . LEU A 1 176 ? 21.527 -4.859 -37.432 1.00 32.75 176 LEU A C 1
ATOM 1302 O O . LEU A 1 176 ? 20.367 -5.215 -37.643 1.00 32.75 176 LEU A O 1
ATOM 1306 N N . GLY A 1 177 ? 22.491 -5.006 -38.337 1.00 25.95 177 GLY A N 1
ATOM 1307 C CA . GLY A 1 177 ? 22.333 -5.662 -39.611 1.00 25.95 177 GLY A CA 1
ATOM 1308 C C . GLY A 1 177 ? 22.004 -7.120 -39.382 1.00 25.95 177 GLY A C 1
ATOM 1309 O O . GLY A 1 177 ? 22.678 -7.815 -38.630 1.00 25.95 177 GLY A O 1
ATOM 1310 N N . ALA A 1 178 ? 21.000 -7.587 -40.114 1.00 32.09 178 ALA A N 1
ATOM 1311 C CA . ALA A 1 178 ? 20.997 -8.946 -40.608 1.00 32.09 178 ALA A CA 1
ATOM 1312 C C . ALA A 1 178 ? 22.407 -9.303 -41.122 1.00 32.09 178 ALA A C 1
ATOM 1314 O O . ALA A 1 178 ? 22.875 -8.699 -42.084 1.00 32.09 178 ALA A O 1
ATOM 1315 N N . GLY A 1 179 ? 23.067 -10.260 -40.469 1.00 31.77 179 GLY A N 1
ATOM 1316 C CA . GLY A 1 179 ? 24.323 -10.850 -40.925 1.00 31.77 179 GLY A CA 1
ATOM 1317 C C . GLY A 1 179 ? 25.553 -9.951 -40.787 1.00 31.77 179 GLY A C 1
ATOM 1318 O O . GLY A 1 179 ? 25.945 -9.275 -41.732 1.00 31.77 179 GLY A O 1
ATOM 1319 N N . ALA A 1 180 ? 26.246 -10.050 -39.657 1.00 27.95 180 ALA A N 1
ATOM 1320 C CA . ALA A 1 180 ? 27.690 -9.858 -39.616 1.00 27.95 180 ALA A CA 1
ATOM 1321 C C . ALA A 1 180 ? 28.267 -10.764 -38.527 1.00 27.95 180 ALA A C 1
ATOM 1323 O O . ALA A 1 180 ? 27.790 -10.782 -37.397 1.00 27.95 180 ALA A O 1
ATOM 1324 N N . SER A 1 181 ? 29.230 -11.582 -38.935 1.00 29.86 181 SER A N 1
ATOM 1325 C CA . SER A 1 181 ? 29.927 -12.570 -38.127 1.00 29.86 181 SER A CA 1
ATOM 1326 C C . SER A 1 181 ? 30.540 -11.978 -36.863 1.00 29.86 181 SER A C 1
ATOM 1328 O O . SER A 1 181 ? 30.882 -10.800 -36.825 1.00 29.86 181 SER A O 1
ATOM 1330 N N . ALA A 1 182 ? 30.740 -12.850 -35.876 1.00 32.75 182 ALA A N 1
ATOM 1331 C CA . ALA A 1 182 ? 31.666 -12.661 -34.774 1.00 32.75 182 ALA A CA 1
ATOM 1332 C C . ALA A 1 182 ? 33.019 -12.140 -35.287 1.00 32.75 182 ALA A C 1
ATOM 1334 O O . ALA A 1 182 ? 33.838 -12.911 -35.783 1.00 32.75 182 ALA A O 1
ATOM 1335 N N . ASP A 1 183 ? 33.229 -10.835 -35.189 1.00 31.33 183 ASP A N 1
ATOM 1336 C CA . ASP A 1 183 ? 34.554 -10.247 -35.157 1.00 31.33 183 ASP A CA 1
ATOM 1337 C C . ASP A 1 183 ? 34.524 -9.112 -34.137 1.00 31.33 183 ASP A C 1
ATOM 1339 O O . ASP A 1 183 ? 33.676 -8.214 -34.187 1.00 31.33 183 ASP A O 1
ATOM 1343 N N . ASP A 1 184 ? 35.418 -9.228 -33.163 1.00 38.19 184 ASP A N 1
ATOM 1344 C CA . ASP A 1 184 ? 35.652 -8.291 -32.074 1.00 38.19 184 ASP A CA 1
ATOM 1345 C C . ASP A 1 184 ? 36.252 -7.009 -32.677 1.00 38.19 184 ASP A C 1
ATOM 1347 O O . ASP A 1 184 ? 37.461 -6.773 -32.699 1.00 38.19 184 ASP A O 1
ATOM 1351 N N . GLY A 1 185 ? 35.394 -6.178 -33.266 1.00 30.27 185 GLY A N 1
ATOM 1352 C CA . GLY A 1 185 ? 35.778 -4.896 -33.835 1.00 30.27 185 GLY A CA 1
ATOM 1353 C C . GLY A 1 185 ? 36.075 -3.883 -32.732 1.00 30.27 185 GLY A C 1
ATOM 1354 O O . GLY A 1 185 ? 35.175 -3.152 -32.309 1.00 30.27 185 GLY A O 1
ATOM 1355 N N . ALA A 1 186 ? 37.341 -3.819 -32.312 1.00 33.16 186 ALA A N 1
ATOM 1356 C CA . ALA A 1 186 ? 37.957 -2.871 -31.373 1.00 33.16 186 ALA A CA 1
ATOM 1357 C C . ALA A 1 186 ? 37.888 -1.383 -31.813 1.00 33.16 186 ALA A C 1
ATOM 1359 O O . ALA A 1 186 ? 38.884 -0.670 -31.821 1.00 33.16 186 ALA A O 1
ATOM 1360 N N . GLY A 1 187 ? 36.718 -0.904 -32.242 1.00 37.69 187 GLY A N 1
ATOM 1361 C CA . GLY A 1 187 ? 36.521 0.470 -32.713 1.00 37.69 187 GLY A CA 1
ATOM 1362 C C . GLY A 1 187 ? 35.082 0.992 -32.670 1.00 37.69 187 GLY A C 1
ATOM 1363 O O . GLY A 1 187 ? 34.877 2.186 -32.870 1.00 37.69 187 GLY A O 1
ATOM 1364 N N . LEU A 1 188 ? 34.077 0.148 -32.395 1.00 40.47 188 LEU A N 1
ATOM 1365 C CA . LEU A 1 188 ? 32.698 0.606 -32.144 1.00 40.47 188 LEU A CA 1
ATOM 1366 C C . LEU A 1 188 ? 32.365 0.666 -30.648 1.00 40.47 188 LEU A C 1
ATOM 1368 O O . LEU A 1 188 ? 31.620 1.547 -30.235 1.00 40.47 188 LEU A O 1
ATOM 1372 N N . ASN A 1 189 ? 32.950 -0.204 -29.818 1.00 43.06 189 ASN A N 1
ATOM 1373 C CA . ASN A 1 189 ? 32.802 -0.109 -28.360 1.00 43.06 189 ASN A CA 1
ATOM 1374 C C . ASN A 1 189 ? 33.637 1.021 -27.733 1.00 43.06 189 ASN A C 1
ATOM 1376 O O . ASN A 1 189 ? 33.258 1.501 -26.673 1.00 43.06 189 ASN A O 1
ATOM 1380 N N . ASP A 1 190 ? 34.686 1.505 -28.408 1.00 47.66 190 ASP A N 1
ATOM 1381 C CA . ASP A 1 190 ? 35.517 2.630 -27.938 1.00 47.66 190 ASP A CA 1
ATOM 1382 C C . ASP A 1 190 ? 34.876 4.016 -28.153 1.00 47.66 190 ASP A C 1
ATOM 1384 O O . ASP A 1 190 ? 35.397 5.019 -27.672 1.00 47.66 190 ASP A O 1
ATOM 1388 N N . ARG A 1 191 ? 33.747 4.103 -28.876 1.00 52.72 191 ARG A N 1
ATOM 1389 C CA . ARG A 1 191 ? 33.100 5.385 -29.233 1.00 52.72 191 ARG A CA 1
ATOM 1390 C C . ARG A 1 191 ? 31.997 5.829 -28.272 1.00 52.72 191 ARG A C 1
ATOM 1392 O O . ARG A 1 191 ? 31.571 6.978 -28.338 1.00 52.72 191 ARG A O 1
ATOM 1399 N N . TRP A 1 192 ? 31.540 4.950 -27.379 1.00 57.09 192 TRP A N 1
ATOM 1400 C CA . TRP A 1 192 ? 30.473 5.244 -26.419 1.00 57.09 192 TRP A CA 1
ATOM 1401 C C . TRP A 1 192 ? 30.814 4.709 -25.032 1.00 57.09 192 TRP A C 1
ATOM 1403 O O . TRP A 1 192 ? 31.353 3.612 -24.906 1.00 57.09 192 TRP A O 1
ATOM 1413 N N . SER A 1 193 ? 30.431 5.457 -23.994 1.00 67.44 193 SER A N 1
ATOM 1414 C CA . SER A 1 193 ? 30.617 5.048 -22.600 1.00 67.44 193 SER A CA 1
ATOM 1415 C C . SER A 1 193 ? 29.973 3.685 -22.317 1.00 67.44 193 SER A C 1
ATOM 1417 O O . SER A 1 193 ? 28.828 3.430 -22.700 1.00 67.44 193 SER A O 1
ATOM 1419 N N . GLN A 1 194 ? 30.716 2.821 -21.621 1.00 79.56 194 GLN A N 1
ATOM 1420 C CA . GLN A 1 194 ? 30.208 1.559 -21.070 1.00 79.56 194 GLN A CA 1
ATOM 1421 C C . GLN A 1 194 ? 29.374 1.783 -19.805 1.00 79.56 194 GLN A C 1
ATOM 1423 O O . GLN A 1 194 ? 28.551 0.938 -19.465 1.00 79.56 194 GLN A O 1
ATOM 1428 N N . TRP A 1 195 ? 29.570 2.922 -19.139 1.00 79.44 195 TRP A N 1
ATOM 1429 C CA . TRP A 1 195 ? 28.730 3.378 -18.042 1.00 79.44 195 TRP A CA 1
ATOM 1430 C C . TRP A 1 195 ? 27.492 4.083 -18.576 1.00 79.44 195 TRP A C 1
ATOM 1432 O O . TRP A 1 195 ? 27.577 4.921 -19.485 1.00 79.44 195 TRP A O 1
ATOM 1442 N N . GLY A 1 196 ? 26.362 3.760 -17.971 1.00 77.81 196 GLY A N 1
ATOM 1443 C CA . GLY A 1 196 ? 25.119 4.482 -18.107 1.00 77.81 196 GLY A CA 1
ATOM 1444 C C . GLY A 1 196 ? 24.523 4.789 -16.744 1.00 77.81 196 GLY A C 1
ATOM 1445 O O . GLY A 1 196 ? 24.952 4.277 -15.712 1.00 77.81 196 GLY A O 1
ATOM 1446 N N . GLY A 1 197 ? 23.517 5.644 -16.757 1.00 77.75 197 GLY A N 1
ATOM 1447 C CA . GLY A 1 197 ? 22.721 5.910 -15.577 1.00 77.75 197 GLY A CA 1
ATOM 1448 C C . GLY A 1 197 ? 21.412 6.568 -15.946 1.00 77.75 197 GLY A C 1
ATOM 1449 O O . GLY A 1 197 ? 21.197 6.955 -17.100 1.00 77.75 197 GLY A O 1
ATOM 1450 N N . PHE A 1 198 ? 20.523 6.653 -14.976 1.00 76.94 198 PHE A N 1
ATOM 1451 C CA . PHE A 1 198 ? 19.225 7.272 -15.145 1.00 76.94 198 PHE A CA 1
ATOM 1452 C C . PHE A 1 198 ? 18.745 7.893 -13.830 1.00 76.94 198 PHE A C 1
ATOM 1454 O O . PHE A 1 198 ? 19.224 7.533 -12.760 1.00 76.94 198 PHE A O 1
ATOM 1461 N N . LEU A 1 199 ? 17.805 8.818 -13.931 1.00 80.06 199 LEU A N 1
ATOM 1462 C CA . LEU A 1 199 ? 16.992 9.336 -12.839 1.00 80.06 199 LEU A CA 1
ATOM 1463 C C . LEU A 1 199 ? 15.582 9.483 -13.407 1.00 80.06 199 LEU A C 1
ATOM 1465 O O . LEU A 1 199 ? 15.453 9.883 -14.559 1.00 80.06 199 LEU A O 1
ATOM 1469 N N . ASN A 1 200 ? 14.570 9.132 -12.640 1.00 76.25 200 ASN A N 1
ATOM 1470 C CA . ASN A 1 200 ? 13.150 9.197 -12.929 1.00 76.25 200 ASN A CA 1
ATOM 1471 C C . ASN A 1 200 ? 12.474 9.773 -11.672 1.00 76.25 200 ASN A C 1
ATOM 1473 O O . ASN A 1 200 ? 12.907 9.489 -10.563 1.00 76.25 200 ASN A O 1
ATOM 1477 N N . GLY A 1 201 ? 11.424 10.570 -11.839 1.00 77.06 201 GLY A N 1
ATOM 1478 C CA . GLY A 1 201 ? 10.416 10.801 -10.784 1.00 77.06 201 GLY A CA 1
ATOM 1479 C C . GLY A 1 201 ? 9.074 10.237 -11.243 1.00 77.06 201 GLY A C 1
ATOM 1480 O O . GLY A 1 201 ? 9.006 9.977 -12.421 1.00 77.06 201 GLY A O 1
ATOM 1481 N N . SER A 1 202 ? 8.020 10.073 -10.460 1.00 75.69 202 SER A N 1
ATOM 1482 C CA . SER A 1 202 ? 6.652 9.761 -10.921 1.00 75.69 202 SER A CA 1
ATOM 1483 C C . SER A 1 202 ? 5.639 10.223 -9.888 1.00 75.69 202 SER A C 1
ATOM 1485 O O . SER A 1 202 ? 5.992 10.366 -8.725 1.00 75.69 202 SER A O 1
ATOM 1487 N N . PHE A 1 203 ? 4.399 10.441 -10.325 1.00 78.88 203 PHE A N 1
ATOM 1488 C CA . PHE A 1 203 ? 3.280 10.776 -9.450 1.00 78.88 203 PHE A CA 1
ATOM 1489 C C . PHE A 1 203 ? 2.192 9.715 -9.601 1.00 78.88 203 PHE A C 1
ATOM 1491 O O . PHE A 1 203 ? 1.862 9.326 -10.726 1.00 78.88 203 PHE A O 1
ATOM 1498 N N . LEU A 1 204 ? 1.674 9.257 -8.470 1.00 79.19 204 LEU A N 1
ATOM 1499 C CA . LEU A 1 204 ? 0.571 8.315 -8.344 1.00 79.19 204 LEU A CA 1
ATOM 1500 C C . LEU A 1 204 ? -0.594 9.048 -7.686 1.00 79.19 204 LEU A C 1
ATOM 1502 O O . LEU A 1 204 ? -0.376 9.824 -6.763 1.00 79.19 204 LEU A O 1
ATOM 1506 N N . TYR A 1 205 ? -1.807 8.805 -8.164 1.00 84.56 205 TYR A N 1
ATOM 1507 C CA . TYR A 1 205 ? -3.030 9.217 -7.488 1.00 84.56 205 TYR A CA 1
ATOM 1508 C C . TYR A 1 205 ? -4.115 8.170 -7.745 1.00 84.56 205 TYR A C 1
ATOM 1510 O O . TYR A 1 205 ? -4.123 7.520 -8.798 1.00 84.56 205 TYR A O 1
ATOM 1518 N N . GLY A 1 206 ? -5.034 8.018 -6.804 1.00 85.75 206 GLY A N 1
ATOM 1519 C CA . GLY A 1 206 ? -6.157 7.104 -6.930 1.00 85.75 206 GLY A CA 1
ATOM 1520 C C . GLY A 1 206 ? -7.074 7.166 -5.723 1.00 85.75 206 GLY A C 1
ATOM 1521 O O . GLY A 1 206 ? -6.862 7.939 -4.791 1.00 85.75 206 GLY A O 1
ATOM 1522 N N . GLU A 1 207 ? -8.107 6.341 -5.762 1.00 88.31 207 GLU A N 1
ATOM 1523 C CA . GLU A 1 207 ? -9.053 6.201 -4.665 1.00 88.31 207 GLU A CA 1
ATOM 1524 C C . GLU A 1 207 ? -9.442 4.738 -4.462 1.00 88.31 207 GLU A C 1
ATOM 1526 O O . GLU A 1 207 ? -9.415 3.924 -5.394 1.00 88.31 207 GLU A O 1
ATOM 1531 N N . LYS A 1 208 ? -9.817 4.421 -3.223 1.00 87.81 208 LYS A N 1
ATOM 1532 C CA . LYS A 1 208 ? -10.430 3.159 -2.830 1.00 87.81 208 LYS A CA 1
ATOM 1533 C C . LYS A 1 208 ? -11.870 3.405 -2.377 1.00 87.81 208 LYS A C 1
ATOM 1535 O O . LYS A 1 208 ? -12.139 4.270 -1.544 1.00 87.81 208 LYS A O 1
ATOM 1540 N N . ALA A 1 209 ? -12.806 2.634 -2.915 1.00 88.81 209 ALA A N 1
ATOM 1541 C CA . ALA A 1 209 ? -14.195 2.589 -2.476 1.00 88.81 209 ALA A CA 1
ATOM 1542 C C . ALA A 1 209 ? -14.341 1.804 -1.152 1.00 88.81 209 ALA A C 1
ATOM 1544 O O . ALA A 1 209 ? -13.525 0.926 -0.873 1.00 88.81 209 ALA A O 1
ATOM 1545 N N . PRO A 1 210 ? -15.377 2.090 -0.340 1.00 87.69 210 PRO A N 1
ATOM 1546 C CA . PRO A 1 210 ? -15.596 1.369 0.910 1.00 87.69 210 PRO A CA 1
ATOM 1547 C C . PRO A 1 210 ? -16.106 -0.051 0.647 1.00 87.69 210 PRO A C 1
ATOM 1549 O O . PRO A 1 210 ? -16.874 -0.270 -0.295 1.00 87.69 210 PRO A O 1
ATOM 1552 N N . THR A 1 211 ? -15.740 -0.986 1.521 1.00 88.62 211 THR A N 1
ATOM 1553 C CA . THR A 1 211 ? -16.220 -2.375 1.515 1.00 88.62 211 THR A CA 1
ATOM 1554 C C . THR A 1 211 ? -16.904 -2.718 2.843 1.00 88.62 211 THR A C 1
ATOM 1556 O O . THR A 1 211 ? -17.116 -1.855 3.696 1.00 88.62 211 THR A O 1
ATOM 1559 N N . GLU A 1 212 ? -17.289 -3.984 3.014 1.00 87.38 212 GLU A N 1
ATOM 1560 C CA . GLU A 1 212 ? -17.827 -4.505 4.279 1.00 87.38 212 GLU A CA 1
ATOM 1561 C C . GLU A 1 212 ? -16.770 -4.536 5.403 1.00 87.38 212 GLU A C 1
ATOM 1563 O O . GLU A 1 212 ? -17.133 -4.508 6.581 1.00 87.38 212 GLU A O 1
ATOM 1568 N N . LEU A 1 213 ? -15.479 -4.584 5.043 1.00 86.25 213 LEU A N 1
ATOM 1569 C CA . LEU A 1 213 ? -14.351 -4.778 5.962 1.00 86.25 213 LEU A CA 1
ATOM 1570 C C . LEU A 1 213 ? -13.411 -3.572 6.049 1.00 86.25 213 LEU A C 1
ATOM 1572 O O . LEU A 1 213 ? -12.781 -3.372 7.083 1.00 86.25 213 LEU A O 1
ATOM 1576 N N . GLU A 1 214 ? -13.311 -2.766 4.992 1.00 86.88 214 GLU A N 1
ATOM 1577 C CA . GLU A 1 214 ? -12.339 -1.679 4.904 1.00 86.88 214 GLU A CA 1
ATOM 1578 C C . GLU A 1 214 ? -12.977 -0.350 4.476 1.00 86.88 214 GLU A C 1
ATOM 1580 O O . GLU A 1 214 ? -13.932 -0.280 3.696 1.00 86.88 214 GLU A O 1
ATOM 1585 N N . ASN A 1 215 ? -12.399 0.743 4.971 1.00 86.69 215 ASN A N 1
ATOM 1586 C CA . ASN A 1 215 ? -12.848 2.097 4.675 1.00 86.69 215 ASN A CA 1
ATOM 1587 C C . ASN A 1 215 ? -12.384 2.597 3.300 1.00 86.69 215 ASN A C 1
ATOM 1589 O O . ASN A 1 215 ? -11.426 2.102 2.705 1.00 86.69 215 ASN A O 1
ATOM 1593 N N . ALA A 1 216 ? -13.079 3.626 2.818 1.00 89.50 216 ALA A N 1
ATOM 1594 C CA . ALA A 1 216 ? -12.708 4.373 1.633 1.00 89.50 216 ALA A CA 1
ATOM 1595 C C . ALA A 1 216 ? -11.588 5.359 1.966 1.00 89.50 216 ALA A C 1
ATOM 1597 O O . ALA A 1 216 ? -11.593 5.996 3.021 1.00 89.50 216 ALA A O 1
ATOM 1598 N N . PHE A 1 217 ? -10.673 5.539 1.028 1.00 89.50 217 PHE A N 1
ATOM 1599 C CA . PHE A 1 217 ? -9.622 6.535 1.153 1.00 89.50 217 PHE A CA 1
ATOM 1600 C C . PHE A 1 217 ? -9.175 7.015 -0.217 1.00 89.50 217 PHE A C 1
ATOM 1602 O O . PHE A 1 217 ? -9.244 6.278 -1.205 1.00 89.50 217 PHE A O 1
ATOM 1609 N N . ASP A 1 218 ? -8.691 8.244 -0.253 1.00 90.12 218 ASP A N 1
ATOM 1610 C CA . ASP A 1 218 ? -7.973 8.776 -1.399 1.00 90.12 218 ASP A CA 1
ATOM 1611 C C . ASP A 1 218 ? -6.471 8.612 -1.119 1.00 90.12 218 ASP A C 1
ATOM 1613 O O . ASP A 1 218 ? -6.039 8.595 0.036 1.00 90.12 218 ASP A O 1
ATOM 1617 N N . PHE A 1 219 ? -5.665 8.428 -2.161 1.00 88.56 219 PHE A N 1
ATOM 1618 C CA . PHE A 1 219 ? -4.219 8.336 -2.003 1.00 88.56 219 PHE A CA 1
ATOM 1619 C C . PHE A 1 219 ? -3.490 9.046 -3.129 1.00 88.56 219 PHE A C 1
ATOM 1621 O O . PHE A 1 219 ? -3.875 8.972 -4.301 1.00 88.56 219 PHE A O 1
ATOM 1628 N N . ASP A 1 220 ? -2.374 9.670 -2.782 1.00 89.12 220 ASP A N 1
ATOM 1629 C CA . ASP A 1 220 ? -1.422 10.192 -3.745 1.00 89.12 220 ASP A CA 1
ATOM 1630 C C . ASP A 1 220 ? 0.010 10.022 -3.255 1.00 89.12 220 ASP A C 1
ATOM 1632 O O . ASP A 1 220 ? 0.284 9.794 -2.080 1.00 89.12 220 ASP A O 1
ATOM 1636 N N . GLY A 1 221 ? 0.946 10.019 -4.194 1.00 86.25 221 GLY A N 1
ATOM 1637 C CA . GLY A 1 221 ? 2.337 9.795 -3.861 1.00 86.25 221 GLY A CA 1
ATOM 1638 C C . GLY A 1 221 ? 3.289 10.218 -4.955 1.00 86.25 221 GLY A C 1
ATOM 1639 O O . GLY A 1 221 ? 2.942 10.340 -6.135 1.00 86.25 221 GLY A O 1
ATOM 1640 N N . GLN A 1 222 ? 4.534 10.409 -4.545 1.00 85.69 222 GLN A N 1
ATOM 1641 C CA . GLN A 1 222 ? 5.649 10.742 -5.408 1.00 85.69 222 GLN A CA 1
ATOM 1642 C C . GLN A 1 222 ? 6.754 9.702 -5.258 1.00 85.69 222 GLN A C 1
ATOM 1644 O O . GLN A 1 222 ? 7.179 9.370 -4.159 1.00 85.69 222 GLN A O 1
ATOM 1649 N N . ASP A 1 223 ? 7.259 9.215 -6.384 1.00 83.44 223 ASP A N 1
ATOM 1650 C CA . ASP A 1 223 ? 8.407 8.312 -6.437 1.00 83.44 223 ASP A CA 1
ATOM 1651 C C . ASP A 1 223 ? 9.563 8.999 -7.162 1.00 83.44 223 ASP A C 1
ATOM 1653 O O . ASP A 1 223 ? 9.362 9.683 -8.162 1.00 83.44 223 ASP A O 1
ATOM 1657 N N . ILE A 1 224 ? 10.788 8.818 -6.683 1.00 85.44 224 ILE A N 1
ATOM 1658 C CA . ILE A 1 224 ? 12.018 9.234 -7.348 1.00 85.44 224 ILE A CA 1
ATOM 1659 C C . ILE A 1 224 ? 12.974 8.053 -7.344 1.00 85.44 224 ILE A C 1
ATOM 1661 O O . ILE A 1 224 ? 13.534 7.694 -6.314 1.00 85.44 224 ILE A O 1
ATOM 1665 N N . ASN A 1 225 ? 13.254 7.506 -8.523 1.00 85.25 225 ASN A N 1
ATOM 1666 C CA . ASN A 1 225 ? 14.197 6.410 -8.688 1.00 85.25 225 ASN A CA 1
ATOM 1667 C C . ASN A 1 225 ? 15.311 6.766 -9.667 1.00 85.25 225 ASN A C 1
ATOM 1669 O O . ASN A 1 225 ? 15.106 7.400 -10.694 1.00 85.25 225 ASN A O 1
ATOM 1673 N N . GLY A 1 226 ? 16.534 6.357 -9.378 1.00 84.25 226 GLY A N 1
ATOM 1674 C CA . GLY A 1 226 ? 17.674 6.539 -10.260 1.00 84.25 226 GLY A CA 1
ATOM 1675 C C . GLY A 1 226 ? 18.595 5.344 -10.202 1.00 84.25 226 GLY A C 1
ATOM 1676 O O . GLY A 1 226 ? 18.502 4.500 -9.324 1.00 84.25 226 GLY A O 1
ATOM 1677 N N . GLY A 1 227 ? 19.514 5.239 -11.144 1.00 87.38 227 GLY A N 1
ATOM 1678 C CA . GLY A 1 227 ? 20.395 4.090 -11.177 1.00 87.38 227 GLY A CA 1
ATOM 1679 C C . GLY A 1 227 ? 21.641 4.304 -11.995 1.00 87.38 227 GLY A C 1
ATOM 1680 O O . GLY A 1 227 ? 21.762 5.241 -12.788 1.00 87.38 227 GLY A O 1
ATOM 1681 N N . ILE A 1 228 ? 22.571 3.386 -11.787 1.00 87.62 228 ILE A N 1
ATOM 1682 C CA . ILE A 1 228 ? 23.819 3.285 -12.528 1.00 87.62 228 ILE A CA 1
ATOM 1683 C C . ILE A 1 228 ? 23.929 1.889 -13.114 1.00 87.62 228 ILE A C 1
ATOM 1685 O O . ILE A 1 228 ? 23.535 0.900 -12.498 1.00 87.62 228 ILE A O 1
ATOM 1689 N N . ASP A 1 229 ? 24.492 1.800 -14.307 1.00 89.25 229 ASP A N 1
ATOM 1690 C CA . ASP A 1 229 ? 24.693 0.534 -14.989 1.00 89.25 229 ASP A CA 1
ATOM 1691 C C . ASP A 1 229 ? 25.989 0.519 -15.779 1.00 89.25 229 ASP A C 1
ATOM 1693 O O . ASP A 1 229 ? 26.530 1.542 -16.202 1.00 89.25 229 ASP A O 1
ATOM 1697 N N . TYR A 1 230 ? 26.493 -0.691 -15.961 1.00 86.19 230 TYR A N 1
ATOM 1698 C CA . TYR A 1 230 ? 27.729 -0.971 -16.646 1.00 86.19 230 TYR A CA 1
ATOM 1699 C C . TYR A 1 230 ? 27.518 -2.088 -17.660 1.00 86.19 230 TYR A C 1
ATOM 1701 O O . TYR A 1 230 ? 27.098 -3.208 -17.347 1.00 86.19 230 TYR A O 1
ATOM 1709 N N . ARG A 1 231 ? 27.823 -1.777 -18.917 1.00 85.06 231 ARG A N 1
ATOM 1710 C CA . ARG A 1 231 ? 27.746 -2.716 -20.030 1.00 85.06 231 ARG A CA 1
ATOM 1711 C C . ARG A 1 231 ? 29.022 -3.550 -20.091 1.00 85.06 231 ARG A C 1
ATOM 1713 O O . ARG A 1 231 ? 30.007 -3.150 -20.704 1.00 85.06 231 ARG A O 1
ATOM 1720 N N . ILE A 1 232 ? 28.960 -4.732 -19.484 1.00 88.44 232 ILE A N 1
ATOM 1721 C CA . ILE A 1 232 ? 30.058 -5.708 -19.417 1.00 88.44 232 ILE A CA 1
ATOM 1722 C C . ILE A 1 232 ? 30.417 -6.227 -20.818 1.00 88.44 232 ILE A C 1
ATOM 1724 O O . ILE A 1 232 ? 31.584 -6.441 -21.133 1.00 88.44 232 ILE A O 1
ATOM 1728 N N . SER A 1 233 ? 29.414 -6.448 -21.675 1.00 85.44 233 SER A N 1
ATOM 1729 C CA . SER A 1 233 ? 29.610 -6.877 -23.066 1.00 85.44 233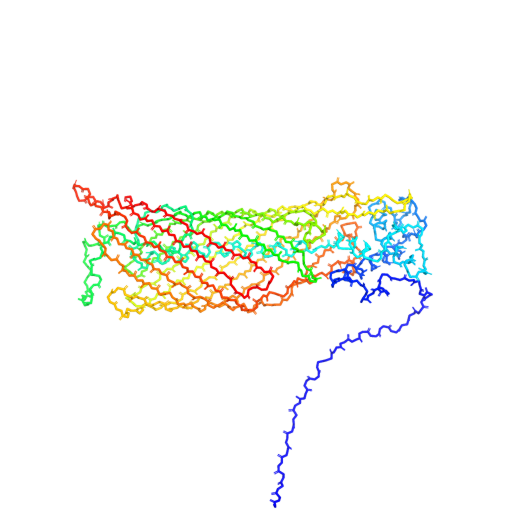 SER A CA 1
ATOM 1730 C C . SER A 1 233 ? 28.455 -6.416 -23.963 1.00 85.44 233 SER A C 1
ATOM 1732 O O . SER A 1 233 ? 27.521 -5.757 -23.509 1.00 85.44 233 SER A O 1
ATOM 1734 N N . ALA A 1 234 ? 28.465 -6.796 -25.244 1.00 80.12 234 ALA A N 1
ATOM 1735 C CA . ALA A 1 234 ? 27.332 -6.542 -26.141 1.00 80.12 234 ALA A CA 1
ATOM 1736 C C . ALA A 1 234 ? 26.003 -7.146 -25.629 1.00 80.12 234 ALA A C 1
ATOM 1738 O O . ALA A 1 234 ? 24.931 -6.601 -25.907 1.00 80.12 234 ALA A O 1
ATOM 1739 N N . HIS A 1 235 ? 26.084 -8.222 -24.839 1.00 87.12 235 HIS A N 1
ATOM 1740 C CA . HIS A 1 235 ? 24.934 -9.001 -24.379 1.00 87.12 235 HIS A CA 1
ATOM 1741 C C . HIS A 1 235 ? 24.609 -8.797 -22.899 1.00 87.12 235 HIS A C 1
ATOM 1743 O O . HIS A 1 235 ? 23.465 -8.980 -22.513 1.00 87.12 235 HIS A O 1
ATOM 1749 N N . TRP A 1 236 ? 25.590 -8.426 -22.074 1.00 90.94 236 TRP A N 1
ATOM 1750 C CA . TRP A 1 236 ? 25.433 -8.347 -20.620 1.00 90.94 236 TRP A CA 1
ATOM 1751 C C . TRP A 1 236 ? 25.540 -6.911 -20.117 1.00 90.94 236 TRP A C 1
ATOM 1753 O O . TRP A 1 236 ? 26.507 -6.208 -20.429 1.00 90.94 236 TRP A O 1
ATOM 1763 N N . VAL A 1 237 ? 24.575 -6.513 -19.294 1.00 92.12 237 VAL A N 1
ATOM 1764 C CA . VAL A 1 237 ? 24.573 -5.269 -18.519 1.00 92.12 237 VAL A CA 1
ATOM 1765 C C . VAL A 1 237 ? 24.262 -5.620 -17.069 1.00 92.12 237 VAL A C 1
ATOM 1767 O O . VAL A 1 237 ? 23.409 -6.464 -16.815 1.00 92.12 237 VAL A O 1
ATOM 1770 N N . ALA A 1 238 ? 24.946 -4.987 -16.128 1.00 95.19 238 ALA A N 1
ATOM 1771 C CA . ALA A 1 238 ? 24.616 -5.072 -14.711 1.00 95.19 238 ALA A CA 1
ATOM 1772 C C . ALA A 1 238 ? 24.544 -3.663 -14.134 1.00 95.19 238 ALA A C 1
ATOM 1774 O O . ALA A 1 238 ? 25.247 -2.769 -14.606 1.00 95.19 238 ALA A O 1
ATOM 1775 N N . GLY A 1 239 ? 23.706 -3.458 -13.132 1.00 93.44 239 GLY A N 1
ATOM 1776 C CA . GLY A 1 239 ? 23.525 -2.151 -12.525 1.00 93.44 239 GLY A CA 1
ATOM 1777 C C . GLY A 1 239 ? 22.836 -2.234 -11.180 1.00 93.44 239 GLY A C 1
ATOM 1778 O O . GLY A 1 239 ? 22.590 -3.321 -10.661 1.00 93.44 239 GLY A O 1
ATOM 1779 N N . ALA A 1 240 ? 22.540 -1.070 -10.627 1.00 93.69 240 ALA A N 1
ATOM 1780 C CA . ALA A 1 240 ? 21.727 -0.923 -9.436 1.00 93.69 240 ALA A CA 1
ATOM 1781 C C . ALA A 1 240 ? 20.794 0.271 -9.603 1.00 93.69 240 ALA A C 1
ATOM 1783 O O . ALA A 1 240 ? 21.180 1.294 -10.180 1.00 93.69 240 ALA A O 1
ATOM 1784 N N . VAL A 1 241 ? 19.577 0.104 -9.103 1.00 90.12 241 VAL A N 1
ATOM 1785 C CA . VAL A 1 241 ? 18.560 1.143 -8.970 1.00 90.12 241 VAL A CA 1
ATOM 1786 C C . VAL A 1 241 ? 18.452 1.509 -7.494 1.00 90.12 241 VAL A C 1
ATOM 1788 O O . VAL A 1 241 ? 18.612 0.652 -6.629 1.00 90.12 241 VAL A O 1
ATOM 1791 N N . PHE A 1 242 ? 18.229 2.782 -7.223 1.00 92.00 242 PHE A N 1
ATOM 1792 C CA . PHE A 1 242 ? 17.980 3.356 -5.914 1.00 92.00 242 PHE A CA 1
ATOM 1793 C C . PHE A 1 242 ? 16.702 4.171 -6.014 1.00 92.00 242 PHE A C 1
ATOM 1795 O O . PHE A 1 242 ? 16.543 4.905 -6.991 1.00 92.00 242 PHE A O 1
ATOM 1802 N N . GLY A 1 243 ? 15.832 4.070 -5.022 1.00 90.50 243 GLY A N 1
ATOM 1803 C CA . GLY A 1 243 ? 14.562 4.784 -5.008 1.00 90.50 243 GLY A CA 1
ATOM 1804 C C . GLY A 1 243 ? 14.301 5.474 -3.683 1.00 90.50 243 GLY A C 1
ATOM 1805 O O . GLY A 1 243 ? 14.797 5.035 -2.645 1.00 90.50 243 GLY A O 1
ATOM 1806 N N . TYR A 1 244 ? 13.529 6.547 -3.750 1.00 91.56 244 TYR A N 1
ATOM 1807 C CA . TYR A 1 244 ? 12.860 7.188 -2.631 1.00 91.56 244 TYR A CA 1
ATOM 1808 C C . TYR A 1 244 ? 11.397 7.392 -3.009 1.00 91.56 244 TYR A C 1
ATOM 1810 O O . TYR A 1 244 ? 11.129 7.813 -4.134 1.00 91.56 244 TYR A O 1
ATOM 1818 N N . GLN A 1 245 ? 10.476 7.137 -2.091 1.00 88.38 245 GLN A N 1
ATOM 1819 C CA . GLN A 1 245 ? 9.062 7.418 -2.300 1.00 88.38 245 GLN A CA 1
ATOM 1820 C C . GLN A 1 245 ? 8.454 7.995 -1.037 1.00 88.38 245 GLN A C 1
ATOM 1822 O O . GLN A 1 245 ? 8.857 7.648 0.071 1.00 88.38 245 GLN A O 1
ATOM 1827 N N . GLU A 1 246 ? 7.442 8.811 -1.260 1.00 91.62 246 GLU A N 1
ATOM 1828 C CA . GLU A 1 246 ? 6.547 9.346 -0.254 1.00 91.62 246 GLU A CA 1
ATOM 1829 C C . GLU A 1 246 ? 5.118 9.118 -0.753 1.00 91.62 246 GLU A C 1
ATOM 1831 O O . GLU A 1 246 ? 4.839 9.316 -1.943 1.00 91.62 246 GLU A O 1
ATOM 1836 N N . GLN A 1 247 ? 4.234 8.638 0.115 1.00 90.25 247 GLN A N 1
ATOM 1837 C CA . GLN A 1 247 ? 2.829 8.407 -0.203 1.00 90.25 247 GLN A CA 1
ATOM 1838 C C . GLN A 1 247 ? 1.956 8.772 0.990 1.00 90.25 247 GLN A C 1
ATOM 1840 O O . GLN A 1 247 ? 2.305 8.466 2.127 1.00 90.25 247 GLN A O 1
ATOM 1845 N N . GLU A 1 248 ? 0.815 9.383 0.710 1.00 92.25 248 GLU A N 1
ATOM 1846 C CA . GLU A 1 248 ? -0.186 9.769 1.693 1.00 92.25 248 GLU A CA 1
ATOM 1847 C C . GLU A 1 248 ? -1.507 9.055 1.381 1.00 92.25 248 GLU A C 1
ATOM 1849 O O . GLU A 1 248 ? -1.873 8.850 0.217 1.00 92.25 248 GLU A O 1
ATOM 1854 N N . VAL A 1 249 ? -2.181 8.614 2.438 1.00 91.56 249 VAL A N 1
ATOM 1855 C CA . VAL A 1 249 ? -3.535 8.065 2.423 1.00 91.56 249 VAL A CA 1
ATOM 1856 C C . VAL A 1 249 ? -4.380 8.926 3.336 1.00 91.56 249 VAL A C 1
ATOM 1858 O O . VAL A 1 249 ? -4.060 9.044 4.516 1.00 91.56 249 VAL A O 1
ATOM 1861 N N . ASP A 1 250 ? -5.477 9.443 2.798 1.00 91.00 250 ASP A N 1
ATOM 1862 C CA . ASP A 1 250 ? -6.451 10.244 3.528 1.00 91.00 250 ASP A CA 1
ATOM 1863 C C . ASP A 1 250 ? -7.781 9.492 3.605 1.00 91.00 250 ASP A C 1
ATOM 1865 O O . ASP A 1 250 ? -8.428 9.220 2.584 1.00 91.00 250 ASP A O 1
ATOM 1869 N N . PHE A 1 251 ? -8.223 9.173 4.821 1.00 86.56 251 PHE A N 1
ATOM 1870 C CA . PHE A 1 251 ? -9.541 8.581 5.042 1.00 86.56 251 PHE A CA 1
ATOM 1871 C C . PHE A 1 251 ? -10.613 9.678 5.010 1.00 86.56 251 PHE A C 1
ATOM 1873 O O . PHE A 1 251 ? -10.551 10.654 5.755 1.00 86.56 251 PHE A O 1
ATOM 1880 N N . ASP A 1 252 ? -11.630 9.531 4.152 1.00 75.75 252 ASP A N 1
ATOM 1881 C CA . ASP A 1 252 ? -12.713 10.519 4.046 1.00 75.75 252 ASP A CA 1
ATOM 1882 C C . ASP A 1 252 ? -13.938 10.072 4.851 1.00 75.75 252 ASP A C 1
ATOM 1884 O O . ASP A 1 252 ? -14.741 9.254 4.393 1.00 75.75 252 ASP A O 1
ATOM 1888 N N . SER A 1 253 ? -14.164 10.705 6.003 1.00 75.69 253 SER A N 1
ATOM 1889 C CA . SER A 1 253 ? -15.355 10.480 6.843 1.00 75.69 253 SER A CA 1
ATOM 1890 C C . SER A 1 253 ? -16.696 10.690 6.126 1.00 75.69 253 SER A C 1
ATOM 1892 O O . SER A 1 253 ? -17.727 10.169 6.558 1.00 75.69 253 SER A O 1
ATOM 1894 N N . ARG A 1 254 ? -16.727 11.412 4.994 1.00 72.44 254 ARG A N 1
ATOM 1895 C CA . ARG A 1 254 ? -17.935 11.555 4.156 1.00 72.44 254 ARG A CA 1
ATOM 1896 C C . ARG A 1 254 ? -18.195 10.332 3.278 1.00 72.44 254 ARG A C 1
ATOM 1898 O O . ARG A 1 254 ? -19.330 10.159 2.832 1.00 72.44 254 ARG A O 1
ATOM 1905 N N . ARG A 1 255 ? -17.161 9.539 2.984 1.00 70.88 255 ARG A N 1
ATOM 1906 C CA . ARG A 1 255 ? -17.222 8.308 2.179 1.00 70.88 255 ARG A CA 1
ATOM 1907 C C . ARG A 1 255 ? -17.270 7.063 3.062 1.00 70.88 255 ARG A C 1
ATOM 1909 O O . ARG A 1 255 ? -17.952 6.109 2.699 1.00 70.88 255 ARG A O 1
ATOM 1916 N N . SER A 1 256 ? -16.596 7.078 4.210 1.00 67.81 256 SER A N 1
ATOM 1917 C CA . SER A 1 256 ? -16.488 5.922 5.099 1.00 67.81 256 SER A CA 1
ATOM 1918 C C . SER A 1 256 ? -16.217 6.315 6.549 1.00 67.81 256 SER A C 1
ATOM 1920 O O . SER A 1 256 ? -15.186 5.928 7.067 1.00 67.81 256 SER A O 1
ATOM 1922 N N . ILE A 1 257 ? -17.147 7.050 7.176 1.00 75.50 257 ILE A N 1
ATOM 1923 C CA . ILE A 1 257 ? -17.319 7.322 8.626 1.00 75.50 257 ILE A CA 1
ATOM 1924 C C . ILE A 1 257 ? -16.066 7.787 9.388 1.00 75.50 257 ILE A C 1
ATOM 1926 O O . ILE A 1 257 ? -16.079 8.887 9.930 1.00 75.50 257 ILE A O 1
ATOM 1930 N N . VAL A 1 258 ? -15.035 6.956 9.425 1.00 79.25 258 VAL A N 1
ATOM 1931 C CA . VAL A 1 258 ? -13.688 7.140 9.953 1.00 79.25 258 VAL A CA 1
ATOM 1932 C C . VAL A 1 258 ? -12.915 8.251 9.228 1.00 79.25 258 VAL A C 1
ATOM 1934 O O . VAL A 1 258 ? -13.169 8.572 8.067 1.00 79.25 258 VAL A O 1
ATOM 1937 N N . ASP A 1 259 ? -11.982 8.861 9.954 1.00 86.69 259 ASP A N 1
ATOM 1938 C CA . ASP A 1 259 ? -11.136 9.987 9.556 1.00 86.69 259 ASP A CA 1
ATOM 1939 C C . ASP A 1 259 ? -9.706 9.742 10.056 1.00 86.69 259 ASP A C 1
ATOM 1941 O O . ASP A 1 259 ? -9.496 9.006 11.026 1.00 86.69 259 ASP A O 1
ATOM 1945 N N . GLY A 1 260 ? -8.731 10.400 9.442 1.00 88.50 260 GLY A N 1
ATOM 1946 C CA . GLY A 1 260 ? -7.316 10.202 9.739 1.00 88.50 260 GLY A CA 1
ATOM 1947 C C . GLY A 1 260 ? -6.494 10.019 8.473 1.00 88.50 260 GLY A C 1
ATOM 1948 O O . GLY A 1 260 ? -6.992 10.211 7.362 1.00 88.50 260 GLY A O 1
ATOM 1949 N N . GLY A 1 261 ? -5.239 9.620 8.643 1.00 92.69 261 GLY A N 1
ATOM 1950 C CA . GLY A 1 261 ? -4.342 9.429 7.517 1.00 92.69 261 GLY A CA 1
ATOM 1951 C C . GLY A 1 261 ? -3.114 8.594 7.834 1.00 92.69 261 GLY A C 1
ATOM 1952 O O . GLY A 1 261 ? -2.777 8.337 8.994 1.00 92.69 261 GLY A O 1
ATOM 1953 N N . ILE A 1 262 ? -2.459 8.142 6.771 1.00 93.50 262 ILE A N 1
ATOM 1954 C CA . ILE A 1 262 ? -1.204 7.397 6.835 1.00 93.50 262 ILE A CA 1
ATOM 1955 C C . ILE A 1 262 ? -0.223 8.046 5.871 1.00 93.50 262 ILE A C 1
ATOM 1957 O O . ILE A 1 262 ? -0.494 8.141 4.675 1.00 93.50 262 ILE A O 1
ATOM 1961 N N . THR A 1 263 ? 0.939 8.437 6.378 1.00 94.88 263 THR A N 1
ATOM 1962 C CA . THR A 1 263 ? 2.075 8.860 5.562 1.00 94.88 263 THR A CA 1
ATOM 1963 C C . THR A 1 263 ? 3.112 7.749 5.557 1.00 94.88 263 THR A C 1
ATOM 1965 O O . THR A 1 263 ? 3.477 7.216 6.602 1.00 94.88 263 THR A O 1
ATOM 1968 N N . MET A 1 264 ? 3.584 7.382 4.373 1.00 94.00 264 MET A N 1
ATOM 1969 C CA . MET A 1 264 ? 4.650 6.410 4.178 1.00 94.00 264 MET A CA 1
ATOM 1970 C C . MET A 1 264 ? 5.828 7.089 3.493 1.00 94.00 264 MET A C 1
ATOM 1972 O O . MET A 1 264 ? 5.682 7.648 2.406 1.00 94.00 264 MET A O 1
ATOM 1976 N N . GLU A 1 265 ? 7.014 6.938 4.070 1.00 94.88 265 GLU A N 1
ATOM 1977 C CA . GLU A 1 265 ? 8.281 7.272 3.427 1.00 94.88 265 GLU A CA 1
ATOM 1978 C C . GLU A 1 265 ? 9.136 6.019 3.257 1.00 94.88 265 GLU A C 1
ATOM 1980 O O . GLU A 1 265 ? 9.134 5.125 4.102 1.00 94.88 265 GLU A O 1
ATOM 1985 N N . GLY A 1 266 ? 9.898 5.926 2.167 1.00 93.56 266 GLY A N 1
ATOM 1986 C CA . GLY A 1 266 ? 10.696 4.731 1.923 1.00 93.56 266 GLY A CA 1
ATOM 1987 C C . GLY A 1 266 ? 11.914 4.927 1.043 1.00 93.56 266 GLY A C 1
ATOM 1988 O O . GLY A 1 266 ? 11.904 5.716 0.100 1.00 93.56 266 GLY A O 1
ATOM 1989 N N . PHE A 1 267 ? 12.961 4.144 1.309 1.00 94.75 267 PHE A N 1
ATOM 1990 C CA . PHE A 1 267 ? 14.176 4.065 0.500 1.00 94.75 267 PHE A CA 1
ATOM 1991 C C . PHE A 1 267 ? 14.395 2.647 -0.021 1.00 94.75 267 PHE A C 1
ATOM 1993 O O . PHE A 1 267 ? 14.196 1.669 0.696 1.00 94.75 267 PHE A O 1
ATOM 2000 N N . SER A 1 268 ?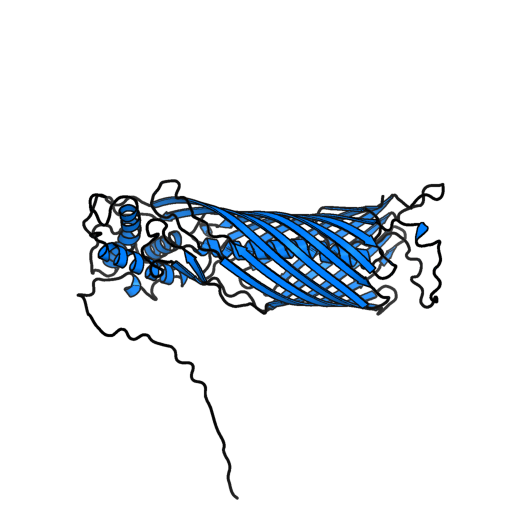 14.883 2.521 -1.254 1.00 93.50 268 SER A N 1
ATOM 2001 C CA . SER A 1 268 ? 15.150 1.224 -1.877 1.00 93.50 268 SER A CA 1
ATOM 2002 C C . SER A 1 268 ? 16.521 1.137 -2.534 1.00 93.50 268 SER A C 1
ATOM 2004 O O . SER A 1 268 ? 17.076 2.123 -3.028 1.00 93.50 268 SER A O 1
ATOM 2006 N N . ILE A 1 269 ? 17.063 -0.081 -2.570 1.00 94.88 269 ILE A N 1
ATOM 2007 C CA . ILE A 1 269 ? 18.226 -0.449 -3.376 1.00 94.88 269 ILE A CA 1
ATOM 2008 C C . ILE A 1 269 ? 17.963 -1.777 -4.083 1.00 94.88 269 ILE A C 1
ATOM 2010 O O . ILE A 1 269 ? 17.580 -2.763 -3.461 1.00 94.88 269 ILE A O 1
ATOM 2014 N N . MET A 1 270 ? 18.207 -1.817 -5.391 1.00 94.44 270 MET A N 1
ATOM 2015 C CA . MET A 1 270 ? 17.899 -2.972 -6.228 1.00 94.44 270 MET A CA 1
ATOM 2016 C C . MET A 1 270 ? 18.974 -3.205 -7.299 1.00 94.44 270 MET A C 1
ATOM 2018 O O . MET A 1 270 ? 18.939 -2.596 -8.376 1.00 94.44 270 MET A O 1
ATOM 2022 N N . PRO A 1 271 ? 19.968 -4.074 -7.046 1.00 96.25 271 PRO A N 1
ATOM 2023 C CA . PRO A 1 271 ? 20.839 -4.581 -8.096 1.00 96.25 271 PRO A CA 1
ATOM 2024 C C . PRO A 1 271 ? 20.061 -5.360 -9.162 1.00 96.25 271 PRO A C 1
ATOM 2026 O O . PRO A 1 271 ? 19.138 -6.119 -8.869 1.00 96.25 271 PRO A O 1
ATOM 2029 N N . PHE A 1 272 ? 20.495 -5.228 -10.413 1.00 95.94 272 PHE A N 1
ATOM 2030 C CA . PHE A 1 272 ? 19.933 -5.967 -11.536 1.00 95.94 272 PHE A CA 1
ATOM 2031 C C . PHE A 1 272 ? 21.007 -6.460 -12.504 1.00 95.94 272 PHE A C 1
ATOM 2033 O O . PHE A 1 272 ? 22.096 -5.892 -12.643 1.00 95.94 272 PHE A O 1
ATOM 2040 N N . VAL A 1 273 ? 20.651 -7.504 -13.243 1.00 96.62 273 VAL A N 1
ATOM 2041 C CA . VAL A 1 273 ? 21.393 -8.009 -14.392 1.00 96.62 273 VAL A CA 1
ATOM 2042 C C . VAL A 1 273 ? 20.455 -8.139 -15.582 1.00 96.62 273 VAL A C 1
ATOM 2044 O O . VAL A 1 273 ? 19.307 -8.552 -15.457 1.00 96.62 273 VAL A O 1
ATOM 2047 N N . LEU A 1 274 ? 20.962 -7.790 -16.756 1.00 94.88 274 LEU A N 1
ATOM 2048 C CA . LEU A 1 274 ? 20.287 -7.918 -18.034 1.00 94.88 274 LEU A CA 1
ATOM 2049 C C . LEU A 1 274 ? 21.183 -8.697 -18.988 1.00 94.88 274 LEU A C 1
ATOM 2051 O O . LEU A 1 274 ? 22.304 -8.285 -19.295 1.00 94.88 274 LEU A O 1
ATOM 2055 N N . TYR A 1 275 ? 20.640 -9.784 -19.511 1.00 92.88 275 TYR A N 1
ATOM 2056 C CA . TYR A 1 275 ? 21.127 -10.440 -20.704 1.00 92.88 275 TYR A CA 1
ATOM 2057 C C . TYR A 1 275 ? 20.224 -10.105 -21.889 1.00 92.88 275 TYR A C 1
ATOM 2059 O O . TYR A 1 275 ? 19.001 -10.201 -21.812 1.00 92.88 275 TYR A O 1
ATOM 2067 N N . GLN A 1 276 ? 20.825 -9.780 -23.024 1.00 89.44 276 GLN A N 1
ATOM 2068 C CA . GLN A 1 276 ? 20.123 -9.575 -24.281 1.00 89.44 276 GLN A CA 1
ATOM 2069 C C . GLN A 1 276 ? 20.834 -10.293 -25.424 1.00 89.44 276 GLN A C 1
ATOM 2071 O O . GLN A 1 276 ? 22.058 -10.274 -25.530 1.00 89.44 276 GLN A O 1
ATOM 2076 N N . SER A 1 277 ? 20.047 -10.884 -26.312 1.00 86.12 277 SER A N 1
ATOM 2077 C CA . SER A 1 277 ? 20.456 -11.385 -27.621 1.00 86.12 277 SER A CA 1
ATOM 2078 C C . SER A 1 277 ? 19.699 -10.617 -28.713 1.00 86.12 277 SER A C 1
ATOM 2080 O O . SER A 1 277 ? 18.945 -9.689 -28.426 1.00 86.12 277 SER A O 1
ATOM 2082 N N . ASP A 1 278 ? 19.844 -11.018 -29.975 1.00 81.06 278 ASP A N 1
ATOM 2083 C CA . ASP A 1 278 ? 19.163 -10.376 -31.107 1.00 81.06 278 ASP A CA 1
ATOM 2084 C C . ASP A 1 278 ? 17.634 -10.475 -31.023 1.00 81.06 278 ASP A C 1
ATOM 2086 O O . ASP A 1 278 ? 16.918 -9.677 -31.628 1.00 81.06 278 ASP A O 1
ATOM 2090 N N . ARG A 1 279 ? 17.125 -11.502 -30.331 1.00 85.31 279 ARG A N 1
ATOM 2091 C CA . ARG A 1 279 ? 15.690 -11.811 -30.291 1.00 85.31 279 ARG A CA 1
ATOM 2092 C C . ARG A 1 279 ? 15.129 -12.112 -28.919 1.00 85.31 279 ARG A C 1
ATOM 2094 O O . ARG A 1 279 ? 13.923 -12.045 -28.781 1.00 85.31 279 ARG A O 1
ATOM 2101 N N . TRP A 1 280 ? 15.930 -12.467 -27.929 1.00 91.56 280 TRP A N 1
ATOM 2102 C CA . TRP A 1 280 ? 15.424 -12.756 -26.590 1.00 91.56 280 TRP A CA 1
ATOM 2103 C C . TRP A 1 280 ? 16.227 -11.986 -25.559 1.00 91.56 280 TRP A C 1
ATOM 2105 O O . TRP A 1 280 ? 17.374 -11.610 -25.811 1.00 91.56 280 TRP A O 1
ATOM 2115 N N . TYR A 1 281 ? 15.611 -11.730 -24.418 1.00 91.88 281 TYR A N 1
ATOM 2116 C CA . TYR A 1 281 ? 16.261 -11.096 -23.287 1.00 91.88 281 TYR A CA 1
ATOM 2117 C C . TYR A 1 281 ? 15.814 -11.759 -21.995 1.00 91.88 281 TYR A C 1
ATOM 2119 O O . TYR A 1 281 ? 14.756 -12.387 -21.935 1.00 91.88 281 TYR A O 1
ATOM 2127 N N . PHE A 1 282 ? 16.649 -11.598 -20.983 1.00 96.00 282 PHE A N 1
ATOM 2128 C CA . PHE A 1 282 ? 16.383 -12.013 -19.625 1.00 96.00 282 PHE A CA 1
ATOM 2129 C C . PHE A 1 282 ? 16.898 -10.930 -18.683 1.00 96.00 282 PHE A C 1
ATOM 2131 O O . PHE A 1 282 ? 18.043 -10.499 -18.822 1.00 96.00 282 PHE A O 1
ATOM 2138 N N . SER A 1 283 ? 16.078 -10.500 -17.738 1.00 95.31 283 SER A N 1
ATOM 2139 C CA . SER A 1 283 ? 16.493 -9.642 -16.635 1.00 95.31 283 SER A CA 1
ATOM 2140 C C . SER A 1 283 ? 16.166 -10.300 -15.311 1.00 95.31 283 SER A C 1
ATOM 2142 O O . SER A 1 283 ? 15.146 -10.971 -15.183 1.00 95.31 283 SER A O 1
ATOM 2144 N N . GLY A 1 284 ? 17.042 -10.093 -14.339 1.00 96.38 284 GLY A N 1
ATOM 2145 C CA . GLY A 1 284 ? 16.811 -10.487 -12.961 1.00 96.38 284 GLY A CA 1
ATOM 2146 C C . GLY A 1 284 ? 17.264 -9.382 -12.022 1.00 96.38 284 GLY A C 1
ATOM 2147 O O . GLY A 1 284 ? 18.295 -8.750 -12.273 1.00 96.38 284 GLY A O 1
ATOM 2148 N N . SER A 1 285 ? 16.517 -9.164 -10.953 1.00 95.94 285 SER A N 1
ATOM 2149 C CA . SER A 1 285 ? 16.865 -8.230 -9.888 1.00 95.94 285 SER A CA 1
ATOM 2150 C C . SER A 1 285 ? 16.421 -8.765 -8.536 1.00 95.94 285 SER A C 1
ATOM 2152 O O . SER A 1 285 ? 15.539 -9.618 -8.439 1.00 95.94 285 SER A O 1
ATOM 2154 N N . ALA A 1 286 ? 17.080 -8.274 -7.497 1.00 96.19 286 ALA A N 1
ATOM 2155 C CA . ALA A 1 286 ? 16.669 -8.472 -6.119 1.00 96.19 286 ALA A CA 1
ATOM 2156 C C . ALA A 1 286 ? 16.855 -7.146 -5.389 1.00 96.19 286 ALA A C 1
ATOM 2158 O O . ALA A 1 286 ? 17.837 -6.448 -5.655 1.00 96.19 286 ALA A O 1
ATOM 2159 N N . GLY A 1 287 ? 15.912 -6.786 -4.533 1.00 93.88 287 GLY A N 1
ATOM 2160 C CA . GLY A 1 287 ? 15.869 -5.507 -3.844 1.00 93.88 287 GLY A CA 1
ATOM 2161 C C . GLY A 1 287 ? 15.700 -5.665 -2.343 1.00 93.88 287 GLY A C 1
ATOM 2162 O O . GLY A 1 287 ? 15.202 -6.683 -1.866 1.00 93.88 287 GLY A O 1
ATOM 2163 N N . TYR A 1 288 ? 16.153 -4.643 -1.629 1.00 95.19 288 TYR A N 1
ATOM 2164 C CA . TYR A 1 288 ? 15.799 -4.404 -0.239 1.00 95.19 288 TYR A CA 1
ATOM 2165 C C . TYR A 1 288 ? 15.263 -2.983 -0.120 1.00 95.19 288 TYR A C 1
ATOM 2167 O O . TYR A 1 288 ? 15.846 -2.051 -0.697 1.00 95.19 288 TYR A O 1
ATOM 2175 N N . GLN A 1 289 ? 14.177 -2.819 0.625 1.00 93.62 289 GLN A N 1
ATOM 2176 C CA . GLN A 1 289 ? 13.543 -1.534 0.864 1.00 93.62 289 GLN A CA 1
ATOM 2177 C C . GLN A 1 289 ? 13.255 -1.355 2.357 1.00 93.62 289 GLN A C 1
ATOM 2179 O O . GLN A 1 289 ? 12.924 -2.314 3.044 1.00 93.62 289 GLN A O 1
ATOM 2184 N N . SER A 1 290 ? 13.432 -0.131 2.844 1.00 95.69 290 SER A N 1
ATOM 2185 C CA . SER A 1 290 ? 13.141 0.279 4.220 1.00 95.69 290 SER A CA 1
ATOM 2186 C C . SER A 1 290 ? 12.060 1.340 4.154 1.00 95.69 290 SER A C 1
ATOM 2188 O O . SER A 1 290 ? 12.237 2.313 3.416 1.00 95.69 290 SER A O 1
ATOM 2190 N N . LEU A 1 291 ? 10.975 1.138 4.889 1.00 94.94 291 LEU A N 1
ATOM 2191 C CA . LEU A 1 291 ? 9.817 2.018 4.936 1.00 94.94 291 LEU A CA 1
ATOM 2192 C C . LEU A 1 291 ? 9.579 2.467 6.381 1.00 94.94 291 LEU A C 1
ATOM 2194 O O . LEU A 1 291 ? 9.881 1.725 7.313 1.00 94.94 291 LEU A O 1
ATOM 2198 N N . GLU A 1 292 ? 9.026 3.658 6.546 1.00 96.25 292 GLU A N 1
ATOM 2199 C CA . GLU A 1 292 ? 8.507 4.184 7.806 1.00 96.25 292 GLU A CA 1
ATOM 2200 C C . GLU A 1 292 ? 7.067 4.641 7.550 1.00 96.25 292 GLU A C 1
ATOM 2202 O O . GLU A 1 292 ? 6.786 5.285 6.536 1.00 96.25 292 GLU A O 1
ATOM 2207 N N . PHE A 1 293 ? 6.154 4.259 8.439 1.00 95.19 293 PHE A N 1
ATOM 2208 C CA . PHE A 1 293 ? 4.747 4.633 8.412 1.00 95.19 293 PHE A CA 1
ATOM 2209 C C . PHE A 1 293 ? 4.433 5.504 9.616 1.00 95.19 293 PHE A C 1
ATOM 2211 O O . PHE A 1 293 ? 4.539 5.036 10.748 1.00 95.19 293 PHE A O 1
ATOM 2218 N N . ASP A 1 294 ? 3.956 6.716 9.373 1.00 95.94 294 ASP A N 1
ATOM 2219 C CA . ASP A 1 294 ? 3.297 7.533 10.381 1.00 95.94 294 ASP A CA 1
ATOM 2220 C C . ASP A 1 294 ? 1.785 7.410 10.192 1.00 95.94 294 ASP A C 1
ATOM 2222 O O . ASP A 1 294 ? 1.261 7.589 9.095 1.00 95.94 294 ASP A O 1
ATOM 2226 N N . THR A 1 295 ? 1.072 7.040 11.252 1.00 94.50 295 THR A N 1
ATOM 2227 C CA . THR A 1 295 ? -0.384 6.838 11.226 1.00 94.50 295 THR A CA 1
ATOM 2228 C C . THR A 1 295 ? -1.053 7.764 12.227 1.00 94.50 295 THR A C 1
ATOM 2230 O O . THR A 1 295 ? -0.635 7.840 13.385 1.00 94.50 295 THR A O 1
ATOM 2233 N N . GLU A 1 296 ? -2.117 8.426 11.782 1.00 93.56 296 GLU A N 1
ATOM 2234 C CA . GLU A 1 296 ? -3.035 9.202 12.602 1.00 93.56 296 GLU A CA 1
ATOM 2235 C C . GLU A 1 296 ? -4.442 8.617 12.463 1.00 93.56 296 GLU A C 1
ATOM 2237 O O . GLU A 1 296 ? -5.057 8.700 11.402 1.00 93.56 296 GLU A O 1
ATOM 2242 N N . ARG A 1 297 ? -4.965 8.038 13.545 1.00 92.38 297 ARG A N 1
ATOM 2243 C CA . ARG A 1 297 ? -6.310 7.466 13.600 1.00 92.38 297 ARG A CA 1
ATOM 2244 C C . ARG A 1 297 ? -7.200 8.329 14.473 1.00 92.38 297 ARG A C 1
ATOM 2246 O O . ARG A 1 297 ? -6.978 8.456 15.681 1.00 92.38 297 ARG A O 1
ATOM 2253 N N . SER A 1 298 ? -8.194 8.960 13.860 1.00 90.88 298 SER A N 1
ATOM 2254 C CA . SER A 1 298 ? -9.193 9.713 14.605 1.00 90.88 298 SER A CA 1
ATOM 2255 C C . SER A 1 298 ? -10.234 8.760 15.179 1.00 90.88 298 SER A C 1
ATOM 2257 O O . SER A 1 298 ? -10.568 7.765 14.554 1.00 90.88 298 SER A O 1
ATOM 2259 N N . ILE A 1 299 ? -10.784 9.077 16.351 1.00 91.50 299 ILE A N 1
ATOM 2260 C CA . ILE A 1 299 ? -11.800 8.253 17.016 1.00 91.50 299 ILE A CA 1
ATOM 2261 C C . ILE A 1 299 ? -12.866 9.194 17.553 1.00 91.50 299 ILE A C 1
ATOM 2263 O O . ILE A 1 299 ? -12.618 9.926 18.514 1.00 91.50 299 ILE A O 1
ATOM 2267 N N . ARG A 1 300 ? -14.030 9.239 16.891 1.00 91.38 300 ARG A N 1
ATOM 2268 C CA . ARG A 1 300 ? -15.081 10.210 17.224 1.00 91.38 300 ARG A CA 1
ATOM 2269 C C . ARG A 1 300 ? -16.475 9.613 17.173 1.00 91.38 300 ARG A C 1
ATOM 2271 O O . ARG A 1 300 ? -16.976 9.323 16.096 1.00 91.38 300 ARG A O 1
ATOM 2278 N N . TYR A 1 301 ? -17.168 9.549 18.303 1.00 91.88 301 TYR A N 1
ATOM 2279 C CA . TYR A 1 301 ? -18.579 9.163 18.310 1.00 91.88 301 TYR A CA 1
ATOM 2280 C C . TYR A 1 301 ? -19.392 9.929 19.359 1.00 91.88 301 TYR A C 1
ATOM 2282 O O . TYR A 1 301 ? -18.890 10.263 20.437 1.00 91.88 301 TYR A O 1
ATOM 2290 N N . PRO A 1 302 ? -20.658 10.263 19.043 1.00 92.12 302 PRO A N 1
ATOM 2291 C CA . PRO A 1 302 ? -21.484 11.073 19.919 1.00 92.12 302 PRO A CA 1
ATOM 2292 C C . PRO A 1 302 ? -22.012 10.270 21.111 1.00 92.12 302 PRO A C 1
ATOM 2294 O O . PRO A 1 302 ? -22.345 9.094 21.002 1.00 92.12 302 PRO A O 1
ATOM 2297 N N . SER A 1 303 ? -22.203 10.973 22.223 1.00 93.31 303 SER A N 1
ATOM 2298 C CA . SER A 1 303 ? -23.024 10.532 23.349 1.00 93.31 303 SER A CA 1
ATOM 2299 C C . SER A 1 303 ? -24.217 11.475 23.501 1.00 93.31 303 SER A C 1
ATOM 2301 O O . SER A 1 303 ? -24.063 12.696 23.595 1.00 93.31 303 SER A O 1
ATOM 2303 N N . LEU A 1 304 ? -25.423 10.910 23.528 1.00 92.81 304 LEU A N 1
ATOM 2304 C CA . LEU A 1 304 ? -26.668 11.599 23.874 1.00 92.81 304 LEU A CA 1
ATOM 2305 C C . LEU A 1 304 ? -27.001 11.475 25.370 1.00 92.81 304 LEU A C 1
ATOM 2307 O O . LEU A 1 304 ? -28.006 12.029 25.829 1.00 92.81 304 LEU A O 1
ATOM 2311 N N . ASN A 1 305 ? -26.162 10.781 26.141 1.00 89.88 305 ASN A N 1
ATOM 2312 C CA . ASN A 1 305 ? -26.287 10.663 27.583 1.00 89.88 305 ASN A CA 1
ATOM 2313 C C . ASN A 1 305 ? -25.633 11.871 28.278 1.00 89.88 305 ASN A C 1
ATOM 2315 O O . ASN A 1 305 ? -24.433 12.072 28.138 1.00 89.88 305 ASN A O 1
ATOM 2319 N N . PRO A 1 306 ? -26.365 12.666 29.082 1.00 86.00 306 PRO A N 1
ATOM 2320 C CA . PRO A 1 306 ? -25.786 13.794 29.817 1.00 86.00 306 PRO A CA 1
ATOM 2321 C C . PRO A 1 306 ? -24.687 13.417 30.823 1.00 86.00 306 PRO A C 1
ATOM 2323 O O . PRO A 1 306 ? -23.942 14.296 31.250 1.00 86.00 306 PRO A O 1
ATOM 2326 N N . ASP A 1 307 ? -24.634 12.147 31.230 1.00 83.50 307 ASP A N 1
ATOM 2327 C CA . ASP A 1 307 ? -23.677 11.612 32.198 1.00 83.50 307 ASP A CA 1
ATOM 2328 C C . ASP A 1 307 ? -22.468 10.912 31.533 1.00 83.50 307 ASP A C 1
ATOM 2330 O O . ASP A 1 307 ? -21.566 10.494 32.261 1.00 83.50 307 ASP A O 1
ATOM 2334 N N . SER A 1 308 ? -22.436 10.785 30.195 1.00 84.12 308 SER A N 1
ATOM 2335 C CA . SER A 1 308 ? -21.288 10.268 29.425 1.00 84.12 308 SER A CA 1
ATOM 2336 C C . SER A 1 308 ? -20.895 11.270 28.342 1.00 84.12 308 SER A C 1
ATOM 2338 O O . SER A 1 308 ? -21.739 11.684 27.549 1.00 84.12 308 SER A O 1
ATOM 2340 N N . GLU A 1 309 ? -19.636 11.696 28.302 1.00 88.19 309 GLU A N 1
ATOM 2341 C CA . GLU A 1 309 ? -19.177 12.636 27.274 1.00 88.19 309 GLU A CA 1
ATOM 2342 C C . GLU A 1 309 ? -19.083 11.948 25.900 1.00 88.19 309 GLU A C 1
ATOM 2344 O O . GLU A 1 309 ? -19.050 10.726 25.801 1.00 88.19 309 GLU A O 1
ATOM 2349 N N . SER A 1 310 ? -19.117 12.734 24.821 1.00 91.81 310 SER A N 1
ATOM 2350 C CA . SER A 1 310 ? -18.815 12.194 23.487 1.00 91.81 310 SER A CA 1
ATOM 2351 C C . SER A 1 310 ? -17.316 11.934 23.380 1.00 91.81 310 SER A C 1
ATOM 2353 O O . SER A 1 310 ? -16.535 12.711 23.929 1.00 91.81 310 SER A O 1
ATOM 2355 N N . VAL A 1 311 ? -16.926 10.900 22.640 1.00 92.19 311 VAL A N 1
ATOM 2356 C CA . VAL A 1 311 ? -15.513 10.604 22.387 1.00 92.19 311 VAL A CA 1
ATOM 2357 C C . VAL A 1 311 ? -15.030 11.424 21.197 1.00 92.19 311 VAL A C 1
ATOM 2359 O O . VAL A 1 311 ? -15.700 11.483 20.165 1.00 92.19 311 VAL A O 1
ATOM 2362 N N . ASP A 1 312 ? -13.880 12.076 21.362 1.00 92.31 312 ASP A N 1
ATOM 2363 C CA . ASP A 1 312 ? -13.152 12.795 20.315 1.00 92.31 312 ASP A CA 1
ATOM 2364 C C . ASP A 1 312 ? -11.658 12.770 20.649 1.00 92.31 312 ASP A C 1
ATOM 2366 O O . ASP A 1 312 ? -11.148 13.633 21.368 1.00 92.31 312 ASP A O 1
ATOM 2370 N N . THR A 1 313 ? -10.970 11.738 20.162 1.00 92.56 313 THR A N 1
ATOM 2371 C CA . THR A 1 313 ? -9.537 11.544 20.391 1.00 92.56 313 THR A CA 1
ATOM 2372 C C . THR A 1 313 ? -8.780 11.222 19.099 1.00 92.56 313 THR A C 1
ATOM 2374 O O . THR A 1 313 ? -9.359 11.037 18.026 1.00 92.56 313 THR A O 1
ATOM 2377 N N . LEU A 1 314 ? -7.453 11.191 19.213 1.00 92.88 314 LEU A N 1
ATOM 2378 C CA . LEU A 1 314 ? -6.506 10.888 18.151 1.00 92.88 314 LEU A CA 1
ATOM 2379 C C . LEU A 1 314 ? -5.469 9.889 18.673 1.00 92.88 314 LEU A C 1
ATOM 2381 O O . LEU A 1 314 ? -4.769 10.176 19.649 1.00 92.88 314 LEU A O 1
ATOM 2385 N N . ALA A 1 315 ? -5.340 8.747 18.006 1.00 94.00 315 ALA A N 1
ATOM 2386 C CA . ALA A 1 315 ? -4.265 7.789 18.222 1.00 94.00 315 ALA A CA 1
ATOM 2387 C C . ALA A 1 315 ? -3.188 7.981 17.147 1.00 94.00 315 ALA A C 1
ATOM 2389 O O . ALA A 1 315 ? -3.500 8.081 15.964 1.00 94.00 315 ALA A O 1
ATOM 2390 N N . VAL A 1 316 ? -1.921 8.071 17.561 1.00 95.56 316 VAL A N 1
ATOM 2391 C CA . VAL A 1 316 ? -0.790 8.251 16.634 1.00 95.56 316 VAL A CA 1
ATOM 2392 C C . VAL A 1 316 ? 0.274 7.178 16.820 1.00 95.56 316 VAL A C 1
ATOM 2394 O O . VAL A 1 316 ? 0.568 6.790 17.954 1.00 95.56 316 VAL A O 1
ATOM 2397 N N . SER A 1 317 ? 0.911 6.741 15.739 1.00 95.56 317 SER A N 1
ATOM 2398 C CA . SER A 1 317 ? 2.029 5.788 15.781 1.00 95.56 317 SER A CA 1
ATOM 2399 C C . SER A 1 317 ? 3.039 6.022 14.670 1.00 95.56 317 SER A C 1
ATOM 2401 O O . SER A 1 317 ? 2.679 6.526 13.614 1.00 95.56 317 SER A O 1
ATOM 2403 N N . THR A 1 318 ? 4.259 5.541 14.905 1.00 96.56 318 THR A N 1
ATOM 2404 C CA . THR A 1 318 ? 5.281 5.342 13.874 1.00 96.56 318 THR A CA 1
ATOM 2405 C C . THR A 1 318 ? 5.626 3.852 13.831 1.00 96.56 318 THR A C 1
ATOM 2407 O O . THR A 1 318 ? 5.799 3.242 14.894 1.00 96.56 318 THR A O 1
ATOM 2410 N N . ALA A 1 319 ? 5.705 3.270 12.637 1.00 95.31 319 ALA A N 1
ATOM 2411 C CA . ALA A 1 319 ? 6.042 1.868 12.412 1.00 95.31 319 ALA A CA 1
ATOM 2412 C C . ALA A 1 319 ? 7.101 1.729 11.314 1.00 95.31 319 ALA A C 1
ATOM 2414 O O . ALA A 1 319 ? 6.935 2.254 10.216 1.00 95.31 319 ALA A O 1
ATOM 2415 N N . ASP A 1 320 ? 8.170 0.993 11.600 1.00 96.69 320 ASP A N 1
ATOM 2416 C CA . ASP A 1 320 ? 9.175 0.626 10.606 1.00 96.69 320 ASP A CA 1
ATOM 2417 C C . ASP A 1 320 ? 8.710 -0.605 9.811 1.00 96.69 320 ASP A C 1
ATOM 2419 O O . ASP A 1 320 ? 8.012 -1.478 10.333 1.00 96.69 320 ASP A O 1
ATOM 2423 N N . ALA A 1 321 ? 9.116 -0.707 8.548 1.00 94.94 321 ALA A N 1
ATOM 2424 C CA . ALA A 1 321 ? 8.938 -1.919 7.761 1.00 94.94 321 ALA A CA 1
ATOM 2425 C C . ALA A 1 321 ? 10.125 -2.191 6.836 1.00 94.94 321 ALA A C 1
ATOM 2427 O O . ALA A 1 321 ? 10.782 -1.282 6.319 1.00 94.94 321 ALA A O 1
ATOM 2428 N N . GLU A 1 322 ? 10.368 -3.469 6.575 1.00 95.19 322 GLU A N 1
ATOM 2429 C CA . GLU A 1 322 ? 11.347 -3.939 5.606 1.00 95.19 322 GLU A CA 1
ATOM 2430 C C . GLU A 1 322 ? 10.675 -4.733 4.489 1.00 95.19 322 GLU A C 1
ATOM 2432 O O . GLU A 1 322 ? 9.709 -5.462 4.701 1.00 95.19 322 GLU A O 1
ATOM 2437 N N . VAL A 1 323 ? 11.185 -4.574 3.269 1.00 94.38 323 VAL A N 1
ATOM 2438 C CA . VAL A 1 323 ? 10.696 -5.310 2.104 1.00 94.38 323 VAL A CA 1
ATOM 2439 C C . VAL A 1 323 ? 11.861 -5.953 1.387 1.00 94.38 323 VAL A C 1
ATOM 2441 O O . VAL A 1 323 ? 12.786 -5.267 0.942 1.00 94.38 323 VAL A O 1
ATOM 2444 N N . PHE A 1 324 ? 11.791 -7.264 1.205 1.00 95.25 324 PHE A N 1
ATOM 2445 C CA . PHE A 1 324 ? 12.646 -7.987 0.282 1.00 95.25 324 PHE A CA 1
ATOM 2446 C C . PHE A 1 324 ? 11.882 -8.270 -1.005 1.00 95.25 324 PHE A C 1
ATOM 2448 O O . PHE A 1 324 ? 10.728 -8.688 -0.988 1.00 95.25 324 PHE A O 1
ATOM 2455 N N . SER A 1 325 ? 12.524 -8.044 -2.149 1.00 93.31 325 SER A N 1
ATOM 2456 C CA . SER A 1 325 ? 11.866 -8.247 -3.435 1.00 93.31 325 SER A CA 1
ATOM 2457 C C . SER A 1 325 ? 12.743 -8.946 -4.460 1.00 93.31 325 SER A C 1
ATOM 2459 O O . SER A 1 325 ? 13.965 -8.790 -4.477 1.00 93.31 325 SER A O 1
ATOM 2461 N N . MET A 1 326 ? 12.126 -9.732 -5.339 1.00 95.00 326 MET A N 1
ATOM 2462 C CA . MET A 1 326 ? 12.803 -10.451 -6.415 1.00 95.00 326 MET A CA 1
ATOM 2463 C C . MET A 1 326 ? 11.995 -10.398 -7.701 1.00 95.00 326 MET A C 1
ATOM 2465 O O . MET A 1 326 ? 10.800 -10.674 -7.710 1.00 95.00 326 MET A O 1
ATOM 2469 N N . TYR A 1 327 ? 12.685 -10.143 -8.812 1.00 93.50 327 TYR A N 1
ATOM 2470 C CA . TYR A 1 327 ? 12.049 -10.045 -10.120 1.00 93.50 327 TYR A CA 1
ATOM 2471 C C . TYR A 1 327 ? 12.837 -10.803 -11.164 1.00 93.50 327 TYR A C 1
ATOM 2473 O O . TYR A 1 327 ? 14.069 -10.724 -11.227 1.00 93.50 327 TYR A O 1
ATOM 2481 N N . ALA A 1 328 ? 12.121 -11.515 -12.022 1.00 96.44 328 ALA A N 1
ATOM 2482 C CA . ALA A 1 328 ? 12.696 -12.206 -13.158 1.00 96.44 328 ALA A CA 1
ATOM 2483 C C . ALA A 1 328 ? 11.798 -12.030 -14.377 1.00 96.44 328 ALA A C 1
ATOM 2485 O O . ALA A 1 328 ? 10.662 -12.490 -14.394 1.00 96.44 328 ALA A O 1
ATOM 2486 N N . THR A 1 329 ? 12.334 -11.424 -15.433 1.00 95.62 329 THR A N 1
ATOM 2487 C CA . THR A 1 329 ? 11.593 -11.187 -16.672 1.00 95.62 329 THR A CA 1
ATOM 2488 C C . THR A 1 329 ? 12.314 -11.830 -17.842 1.00 95.62 329 THR A C 1
ATOM 2490 O O . THR A 1 329 ? 13.515 -11.643 -18.037 1.00 95.62 329 THR A O 1
ATOM 2493 N N . ALA A 1 330 ? 11.577 -12.553 -18.674 1.00 96.31 330 ALA A N 1
ATOM 2494 C CA . ALA A 1 330 ? 12.066 -13.099 -19.930 1.00 96.31 330 ALA A CA 1
ATOM 2495 C C . ALA A 1 330 ? 11.134 -12.683 -21.062 1.00 96.31 330 ALA A C 1
ATOM 2497 O O . ALA A 1 330 ? 9.917 -12.764 -20.931 1.00 96.31 330 ALA A O 1
ATOM 2498 N N . GLY A 1 331 ? 11.686 -12.287 -22.204 1.00 95.38 331 GLY A N 1
ATOM 2499 C CA . GLY A 1 331 ? 10.851 -11.922 -23.344 1.00 95.38 331 GLY A CA 1
ATOM 2500 C C . GLY A 1 331 ? 11.516 -12.131 -24.690 1.00 95.38 331 GLY A C 1
ATOM 2501 O O . GLY A 1 331 ? 12.722 -12.379 -24.796 1.00 95.38 331 GLY A O 1
ATOM 2502 N N . TYR A 1 332 ? 10.702 -12.039 -25.738 1.00 92.50 332 TYR A N 1
ATOM 2503 C CA . TYR A 1 332 ? 11.114 -12.279 -27.115 1.00 92.50 332 TYR A CA 1
ATOM 2504 C C . TYR A 1 332 ? 10.718 -11.110 -28.011 1.00 92.50 332 TYR A C 1
ATOM 2506 O O . TYR A 1 332 ? 9.566 -10.725 -28.062 1.00 92.50 332 TYR A O 1
ATOM 2514 N N . SER A 1 333 ? 11.655 -10.577 -28.783 1.00 89.62 333 SER A N 1
ATOM 2515 C CA . SER A 1 333 ? 11.441 -9.490 -29.729 1.00 89.62 333 SER A CA 1
ATOM 2516 C C . SER A 1 333 ? 11.125 -10.032 -31.126 1.00 89.62 333 SER A C 1
ATOM 2518 O O . SER A 1 333 ? 12.011 -10.471 -31.870 1.00 89.62 333 SER A O 1
ATOM 2520 N N . TRP A 1 334 ? 9.848 -10.005 -31.511 1.00 87.75 334 TRP A N 1
ATOM 2521 C CA . TRP A 1 334 ? 9.395 -10.324 -32.864 1.00 87.75 334 TRP A CA 1
ATOM 2522 C C . TRP A 1 334 ? 9.328 -9.074 -33.733 1.00 87.75 334 TRP A C 1
ATOM 2524 O O . TRP A 1 334 ? 8.528 -8.164 -33.524 1.00 87.75 334 TRP A O 1
ATOM 2534 N N . ARG A 1 335 ? 10.134 -9.060 -34.794 1.00 87.69 335 ARG A N 1
ATOM 2535 C CA . ARG A 1 335 ? 10.049 -8.046 -35.844 1.00 87.69 335 ARG A CA 1
ATOM 2536 C C . ARG A 1 335 ? 9.037 -8.480 -36.905 1.00 87.69 335 ARG A C 1
ATOM 2538 O O . ARG A 1 335 ? 9.390 -9.224 -37.817 1.00 87.69 335 ARG A O 1
ATOM 2545 N N . LEU A 1 336 ? 7.792 -8.020 -36.774 1.00 86.25 336 LEU A N 1
ATOM 2546 C CA . LEU A 1 336 ? 6.718 -8.308 -37.734 1.00 86.25 336 LEU A CA 1
ATOM 2547 C C . LEU A 1 336 ? 6.899 -7.522 -39.039 1.00 86.25 336 LEU A C 1
ATOM 2549 O O . LEU A 1 336 ? 6.669 -8.054 -40.123 1.00 86.25 336 LEU A O 1
ATOM 2553 N N . HIS A 1 337 ? 7.344 -6.265 -38.940 1.00 85.50 337 HIS A N 1
ATOM 2554 C CA . HIS A 1 337 ? 7.665 -5.423 -40.091 1.00 85.50 337 HIS A CA 1
ATOM 2555 C C . HIS A 1 337 ? 8.904 -4.558 -39.826 1.00 85.50 337 HIS A C 1
ATOM 2557 O O . HIS A 1 337 ? 9.524 -4.641 -38.765 1.00 85.50 337 HIS A O 1
ATOM 2563 N N . GLU A 1 338 ? 9.314 -3.724 -40.785 1.00 79.75 338 GLU A N 1
ATOM 2564 C CA . GLU A 1 338 ? 10.494 -2.883 -40.584 1.00 79.75 338 GLU A CA 1
ATOM 2565 C C . GLU A 1 338 ? 10.311 -1.880 -39.444 1.00 79.75 338 GLU A C 1
ATOM 2567 O O . GLU A 1 338 ? 11.272 -1.669 -38.700 1.00 79.75 338 GLU A O 1
ATOM 2572 N N . GLN A 1 339 ? 9.094 -1.344 -39.298 1.00 81.56 339 GLN A N 1
ATOM 2573 C CA . GLN A 1 339 ? 8.698 -0.379 -38.273 1.00 81.56 339 GLN A CA 1
ATOM 2574 C C . GLN A 1 339 ? 7.948 -0.994 -37.085 1.00 81.56 339 GLN A C 1
ATOM 2576 O O . GLN A 1 339 ? 7.915 -0.370 -36.032 1.00 81.56 339 GLN A O 1
ATOM 2581 N N . LEU A 1 340 ? 7.349 -2.183 -37.237 1.00 84.56 340 LEU A N 1
ATOM 2582 C CA . LEU A 1 340 ? 6.513 -2.817 -36.210 1.00 84.56 340 LEU A CA 1
ATOM 2583 C C . LEU A 1 340 ? 7.256 -3.949 -35.500 1.00 84.56 340 LEU A C 1
ATOM 2585 O O . LEU A 1 340 ? 7.708 -4.915 -36.131 1.00 84.56 340 LEU A O 1
ATOM 2589 N N . ARG A 1 341 ? 7.296 -3.855 -34.175 1.00 87.06 341 ARG A N 1
ATOM 2590 C CA . ARG A 1 341 ? 7.837 -4.868 -33.274 1.00 87.06 341 ARG A CA 1
ATOM 2591 C C . ARG A 1 341 ? 6.777 -5.282 -32.260 1.00 87.06 341 ARG A C 1
ATOM 2593 O O . ARG A 1 341 ? 6.033 -4.440 -31.770 1.00 87.06 341 ARG A O 1
ATOM 2600 N N . LEU A 1 342 ? 6.736 -6.572 -31.965 1.00 91.62 342 LEU A N 1
ATOM 2601 C CA . LEU A 1 342 ? 5.917 -7.160 -30.917 1.00 91.62 342 LEU A CA 1
ATOM 2602 C C . LEU A 1 342 ? 6.838 -7.893 -29.946 1.00 91.62 342 LEU A C 1
ATOM 2604 O O . LEU A 1 342 ? 7.688 -8.668 -30.381 1.00 91.62 342 LEU A O 1
ATOM 2608 N N . GLU A 1 343 ? 6.678 -7.648 -28.655 1.00 91.94 343 GLU A N 1
ATOM 2609 C CA . GLU A 1 343 ? 7.507 -8.228 -27.607 1.00 91.94 343 GLU A CA 1
ATOM 2610 C C . GLU A 1 343 ? 6.637 -8.913 -26.551 1.00 91.94 343 GLU A C 1
ATOM 2612 O O . GLU A 1 343 ? 6.255 -8.261 -25.581 1.00 91.94 343 GLU A O 1
ATOM 2617 N N . PRO A 1 344 ? 6.278 -10.199 -26.722 1.00 96.25 344 PRO A N 1
ATOM 2618 C CA . PRO A 1 344 ? 5.740 -10.986 -25.621 1.00 96.25 344 PRO A CA 1
ATOM 2619 C C . PRO A 1 344 ? 6.799 -11.211 -24.539 1.00 96.25 344 PRO A C 1
ATOM 2621 O O . PRO A 1 344 ? 7.978 -11.447 -24.846 1.00 96.25 344 PRO A O 1
ATOM 2624 N N . TYR A 1 345 ? 6.369 -11.194 -23.284 1.00 95.19 345 TYR A N 1
ATOM 2625 C CA . TYR A 1 345 ? 7.215 -11.465 -22.132 1.00 95.19 345 TYR A CA 1
ATOM 2626 C C . TYR A 1 345 ? 6.439 -12.116 -20.982 1.00 95.19 345 TYR A C 1
ATOM 2628 O O . TYR A 1 345 ? 5.212 -12.088 -20.929 1.00 95.19 345 TYR A O 1
ATOM 2636 N N . LEU A 1 346 ? 7.203 -12.726 -20.083 1.00 96.94 346 LEU A N 1
ATOM 2637 C CA . LEU A 1 346 ? 6.776 -13.287 -18.810 1.00 96.94 346 LEU A CA 1
ATOM 2638 C C . LEU A 1 346 ? 7.601 -12.604 -17.715 1.00 96.94 346 LEU A C 1
ATOM 2640 O O . LEU A 1 346 ? 8.828 -12.558 -17.843 1.00 96.94 346 LEU A O 1
ATOM 2644 N N . SER A 1 347 ? 6.945 -12.102 -16.673 1.00 94.94 347 SER A N 1
ATOM 2645 C CA . SER A 1 347 ? 7.570 -11.611 -15.440 1.00 94.94 347 SER A CA 1
ATOM 2646 C C . SER A 1 347 ? 7.115 -12.469 -14.263 1.00 94.94 347 SER A C 1
ATOM 2648 O O . SER A 1 347 ? 5.960 -12.886 -14.221 1.00 94.94 347 SER A O 1
ATOM 2650 N N . LEU A 1 348 ? 8.029 -12.744 -13.340 1.00 96.00 348 LEU A N 1
ATOM 2651 C CA . LEU A 1 348 ? 7.755 -13.328 -12.032 1.00 96.00 348 LEU A CA 1
ATOM 2652 C C . LEU A 1 348 ? 8.225 -12.325 -10.986 1.00 96.00 348 LEU A C 1
ATOM 2654 O O . LEU A 1 348 ? 9.375 -11.876 -11.060 1.00 96.00 348 LEU A O 1
ATOM 2658 N N . GLU A 1 349 ? 7.347 -11.984 -10.055 1.00 93.62 349 GLU A N 1
ATOM 2659 C CA . GLU A 1 349 ? 7.529 -10.883 -9.113 1.00 93.62 349 GLU A CA 1
ATOM 2660 C C . GLU A 1 349 ? 7.182 -11.406 -7.720 1.00 93.62 349 GLU A C 1
ATOM 2662 O O . GLU A 1 349 ? 6.063 -11.843 -7.488 1.00 93.62 349 GLU A O 1
ATOM 2667 N N . TYR A 1 350 ? 8.168 -11.450 -6.826 1.00 93.69 350 TYR A N 1
ATOM 2668 C CA . TYR A 1 350 ? 7.998 -11.895 -5.443 1.00 93.69 350 TYR A CA 1
ATOM 2669 C C . TYR A 1 350 ? 8.346 -10.755 -4.495 1.00 93.69 350 TYR A C 1
ATOM 2671 O O . TYR A 1 350 ? 9.362 -10.077 -4.696 1.00 93.69 350 TYR A O 1
ATOM 2679 N N . GLN A 1 351 ? 7.540 -10.593 -3.455 1.00 92.12 351 GLN A N 1
ATOM 2680 C CA . GLN A 1 351 ? 7.773 -9.654 -2.371 1.00 92.12 351 GLN A CA 1
ATOM 2681 C C . GLN A 1 351 ? 7.450 -10.303 -1.024 1.00 92.12 351 GLN A C 1
ATOM 2683 O O . GLN A 1 351 ? 6.470 -11.031 -0.896 1.00 92.12 351 GLN A O 1
ATOM 2688 N N . ASP A 1 352 ? 8.291 -9.994 -0.050 1.00 93.62 352 ASP A N 1
ATOM 2689 C CA . ASP A 1 352 ? 8.156 -10.346 1.358 1.00 93.62 352 ASP A CA 1
ATOM 2690 C C . ASP A 1 352 ? 8.259 -9.032 2.132 1.00 93.62 352 ASP A C 1
ATOM 2692 O O . ASP A 1 352 ? 9.265 -8.324 2.021 1.00 93.62 352 ASP A O 1
ATOM 2696 N N . ILE A 1 353 ? 7.172 -8.643 2.789 1.00 92.12 353 ILE A N 1
ATOM 2697 C CA . ILE A 1 353 ? 7.030 -7.368 3.491 1.00 92.12 353 ILE A CA 1
ATOM 2698 C C . ILE A 1 353 ? 6.806 -7.676 4.968 1.00 92.12 353 ILE A C 1
ATOM 2700 O O . ILE A 1 353 ? 5.821 -8.325 5.322 1.00 92.12 353 ILE A O 1
ATOM 2704 N N . THR A 1 354 ? 7.663 -7.131 5.822 1.00 94.56 354 THR A N 1
ATOM 2705 C CA . THR A 1 354 ? 7.544 -7.232 7.277 1.00 94.56 354 THR A CA 1
ATOM 2706 C C . THR A 1 354 ? 7.335 -5.841 7.846 1.00 94.56 354 THR A C 1
ATOM 2708 O O . THR A 1 354 ? 8.204 -4.983 7.707 1.00 94.56 354 THR A O 1
ATOM 2711 N N . VAL A 1 355 ? 6.184 -5.609 8.472 1.00 93.94 355 VAL A N 1
ATOM 2712 C CA . VAL A 1 355 ? 5.906 -4.394 9.249 1.00 93.94 355 VAL A CA 1
ATOM 2713 C C . VAL A 1 355 ? 6.153 -4.720 10.714 1.00 93.94 355 VAL A C 1
ATOM 2715 O O . VAL A 1 355 ? 5.532 -5.641 11.253 1.00 93.94 355 VAL A O 1
ATOM 2718 N N . ASP A 1 356 ? 7.055 -3.981 11.354 1.00 95.50 356 ASP A N 1
ATOM 2719 C CA . ASP A 1 356 ? 7.458 -4.230 12.734 1.00 95.50 356 ASP A CA 1
ATOM 2720 C C . ASP A 1 356 ? 6.290 -4.035 13.706 1.00 95.50 356 ASP A C 1
ATOM 2722 O O . ASP A 1 356 ? 5.351 -3.273 13.475 1.00 95.50 356 ASP A O 1
ATOM 2726 N N . LYS A 1 357 ? 6.370 -4.698 14.864 1.00 94.88 357 LYS A N 1
ATOM 2727 C CA . LYS A 1 357 ? 5.452 -4.429 15.976 1.00 94.88 357 LYS A CA 1
ATOM 2728 C C . LYS A 1 357 ? 5.577 -2.967 16.411 1.00 94.88 357 LYS A C 1
ATOM 2730 O O . LYS A 1 357 ? 6.654 -2.537 16.825 1.00 94.88 357 LYS A O 1
ATOM 2735 N N . TYR A 1 358 ? 4.451 -2.271 16.512 1.00 94.19 358 TYR A N 1
ATOM 2736 C CA . TYR A 1 358 ? 4.392 -0.912 17.045 1.00 94.19 358 TYR A CA 1
ATOM 2737 C C . TYR A 1 358 ? 3.280 -0.749 18.084 1.00 94.19 358 TYR A C 1
ATOM 2739 O O . TYR A 1 358 ? 2.484 -1.650 18.365 1.00 94.19 358 TYR A O 1
ATOM 2747 N N . ARG A 1 359 ? 3.279 0.415 18.732 1.00 94.12 359 ARG A N 1
ATOM 2748 C CA . ARG A 1 359 ? 2.267 0.810 19.708 1.00 94.12 359 ARG A CA 1
ATOM 2749 C C . ARG A 1 359 ? 1.818 2.229 19.400 1.00 94.12 359 ARG A C 1
ATOM 2751 O O . ARG A 1 359 ? 2.646 3.137 19.353 1.00 94.12 359 ARG A O 1
ATOM 2758 N N . GLU A 1 360 ? 0.518 2.403 19.234 1.00 94.44 360 GLU A N 1
ATOM 2759 C CA . GLU A 1 360 ? -0.108 3.711 19.162 1.00 94.44 360 GLU A CA 1
ATOM 2760 C C . GLU A 1 360 ? -0.022 4.442 20.499 1.00 94.44 360 GLU A C 1
ATOM 2762 O O . GLU A 1 360 ? 0.143 3.869 21.580 1.00 94.44 360 GLU A O 1
ATOM 2767 N N . ARG A 1 361 ? -0.157 5.755 20.417 1.00 94.31 361 ARG A N 1
ATOM 2768 C CA . ARG A 1 361 ? -0.293 6.640 21.554 1.00 94.31 361 ARG A CA 1
ATOM 2769 C C . ARG A 1 361 ? -1.527 7.493 21.345 1.00 94.31 361 ARG A C 1
ATOM 2771 O O . ARG A 1 361 ? -1.546 8.364 20.481 1.00 94.31 361 ARG A O 1
ATOM 2778 N N . ASP A 1 362 ? -2.510 7.271 22.197 1.00 92.19 362 ASP A N 1
ATOM 2779 C CA . ASP A 1 362 ? -3.669 8.137 22.338 1.00 92.19 362 ASP A CA 1
ATOM 2780 C C . ASP A 1 362 ? -3.215 9.493 22.908 1.00 92.19 362 ASP A C 1
ATOM 2782 O O . ASP A 1 362 ? -2.613 9.571 23.985 1.00 92.19 362 ASP A O 1
ATOM 2786 N N . ILE A 1 363 ? -3.434 10.569 22.153 1.00 92.75 363 ILE A N 1
ATOM 2787 C CA . ILE A 1 363 ? -2.982 11.921 22.502 1.00 92.75 363 ILE A CA 1
ATOM 2788 C C . ILE A 1 363 ? -3.698 12.454 23.746 1.00 92.75 363 ILE A C 1
ATOM 2790 O O . ILE A 1 363 ? -3.082 13.176 24.541 1.00 92.75 363 ILE A O 1
ATOM 2794 N N . PHE A 1 364 ? -4.968 12.096 23.926 1.00 90.06 364 PHE A N 1
ATOM 2795 C CA . PHE A 1 364 ? -5.798 12.567 25.033 1.00 90.06 364 PHE A CA 1
ATOM 2796 C C . PHE A 1 364 ? -5.816 11.583 26.213 1.00 90.06 364 PHE A C 1
ATOM 2798 O O . PHE A 1 364 ? -6.138 11.982 27.331 1.00 90.06 364 PHE A O 1
ATOM 2805 N N . ASN A 1 365 ? -5.252 10.385 26.023 1.00 86.44 365 ASN A N 1
ATOM 2806 C CA . ASN A 1 365 ? -5.229 9.268 26.974 1.00 86.44 365 ASN A CA 1
ATOM 2807 C C . ASN A 1 365 ? -6.631 8.727 27.278 1.00 86.44 365 ASN A C 1
ATOM 2809 O O . ASN A 1 365 ? -6.889 8.296 28.403 1.00 86.44 365 ASN A O 1
ATOM 2813 N N . ASP A 1 366 ? -7.491 8.704 26.264 1.00 87.31 366 ASP A N 1
ATOM 2814 C CA . ASP A 1 366 ? -8.837 8.137 26.344 1.00 87.31 366 ASP A CA 1
ATOM 2815 C C . ASP A 1 366 ? -8.831 6.606 26.222 1.00 87.31 366 ASP A C 1
ATOM 2817 O O . ASP A 1 366 ? -9.875 5.980 26.304 1.00 87.31 366 ASP A O 1
ATOM 2821 N N . GLY A 1 367 ? -7.660 5.969 26.110 1.00 87.06 367 GLY A N 1
ATOM 2822 C CA . GLY A 1 367 ? -7.487 4.520 26.252 1.00 87.06 367 GLY A CA 1
ATOM 2823 C C . GLY A 1 367 ? -7.783 3.717 24.990 1.00 87.06 367 GLY A C 1
ATOM 2824 O O . GLY A 1 367 ? -8.027 2.513 25.085 1.00 87.06 367 GLY A O 1
ATOM 2825 N N . PHE A 1 368 ? -7.742 4.361 23.824 1.00 90.06 368 PHE A N 1
ATOM 2826 C CA . PHE A 1 368 ? -7.918 3.703 22.529 1.00 90.06 368 PHE A CA 1
ATOM 2827 C C . PHE A 1 368 ? -6.604 3.321 21.839 1.00 90.06 368 PHE A C 1
ATOM 2829 O O . PHE A 1 368 ? -6.625 2.902 20.682 1.00 90.06 368 PHE A O 1
ATOM 2836 N N . ASP A 1 369 ? -5.464 3.467 22.520 1.00 91.56 369 ASP A N 1
ATOM 2837 C CA . ASP A 1 369 ? -4.169 3.099 21.963 1.00 91.56 369 ASP A CA 1
ATOM 2838 C C . ASP A 1 369 ? -4.072 1.590 21.726 1.00 91.56 369 ASP A C 1
ATOM 2840 O O . ASP A 1 369 ? -4.269 0.796 22.650 1.00 91.56 369 ASP A O 1
ATOM 2844 N N . PHE A 1 370 ? -3.721 1.188 20.503 1.00 92.12 370 PHE A N 1
ATOM 2845 C CA . PHE A 1 370 ? -3.443 -0.203 20.170 1.00 92.12 370 PHE A CA 1
ATOM 2846 C C . PHE A 1 370 ? -1.959 -0.566 20.231 1.00 92.12 370 PHE A C 1
ATOM 2848 O O . PHE A 1 370 ? -1.059 0.231 19.977 1.00 92.12 370 PHE A O 1
ATOM 2855 N N . ILE A 1 371 ? -1.696 -1.828 20.546 1.00 92.00 371 ILE A N 1
ATOM 2856 C CA . ILE A 1 371 ? -0.464 -2.537 20.234 1.00 92.00 371 ILE A CA 1
ATOM 2857 C C . ILE A 1 371 ? -0.769 -3.400 19.019 1.00 92.00 371 ILE A C 1
ATOM 2859 O O . ILE A 1 371 ? -1.585 -4.322 19.094 1.00 92.00 371 ILE A O 1
ATOM 2863 N N . VAL A 1 372 ? -0.082 -3.116 17.921 1.00 91.75 372 VAL A N 1
ATOM 2864 C CA . VAL A 1 372 ? -0.200 -3.870 16.676 1.00 91.75 372 VAL A CA 1
ATOM 2865 C C . VAL A 1 372 ? 1.026 -4.777 16.591 1.00 91.75 372 VAL A C 1
ATOM 2867 O O . VAL A 1 372 ? 2.153 -4.277 16.629 1.00 91.75 372 VAL A O 1
ATOM 2870 N N . PRO A 1 373 ? 0.857 -6.111 16.596 1.00 91.44 373 PRO A N 1
ATOM 2871 C CA . PRO A 1 373 ? 1.963 -7.037 16.454 1.00 91.44 373 PRO A CA 1
ATOM 2872 C C . PRO A 1 373 ? 2.554 -6.948 15.046 1.00 91.44 373 PRO A C 1
ATOM 2874 O O . PRO A 1 373 ? 1.953 -6.389 14.134 1.00 91.44 373 PRO A O 1
ATOM 2877 N N . GLU A 1 374 ? 3.736 -7.534 14.891 1.00 93.19 374 GLU A N 1
ATOM 2878 C CA . GLU A 1 374 ? 4.406 -7.636 13.598 1.00 93.19 374 GLU A CA 1
ATOM 2879 C C . GLU A 1 374 ? 3.490 -8.292 12.555 1.00 93.19 374 GLU A C 1
ATOM 2881 O O . GLU A 1 374 ? 2.818 -9.293 12.838 1.00 93.19 374 GLU A O 1
ATOM 2886 N N . GLN A 1 375 ? 3.480 -7.725 11.352 1.00 91.06 375 GLN A N 1
ATOM 2887 C CA . GLN A 1 375 ? 2.693 -8.202 10.222 1.00 91.06 375 GLN A CA 1
ATOM 2888 C C . GLN A 1 375 ? 3.640 -8.673 9.124 1.00 91.06 375 GLN A C 1
ATOM 2890 O O . GLN A 1 375 ? 4.573 -7.966 8.762 1.00 91.06 375 GLN A O 1
ATOM 2895 N N . ASN A 1 376 ? 3.378 -9.861 8.584 1.00 91.56 376 ASN A N 1
ATOM 2896 C CA . ASN A 1 376 ? 4.135 -10.428 7.473 1.00 91.56 376 ASN A CA 1
ATOM 2897 C C . ASN A 1 376 ? 3.189 -10.550 6.275 1.00 91.56 376 ASN A C 1
ATOM 2899 O O . ASN A 1 376 ? 2.080 -11.077 6.412 1.00 91.56 376 ASN A O 1
ATOM 2903 N N . ILE A 1 377 ? 3.598 -10.011 5.132 1.00 88.88 377 ILE A N 1
ATOM 2904 C CA . ILE A 1 377 ? 2.796 -9.933 3.914 1.00 88.88 377 ILE A CA 1
ATOM 2905 C C . ILE A 1 377 ? 3.644 -10.465 2.760 1.00 88.88 377 ILE A C 1
ATOM 2907 O O . ILE A 1 377 ? 4.586 -9.813 2.308 1.00 88.88 377 ILE A O 1
ATOM 2911 N N . ASP A 1 378 ? 3.260 -11.630 2.255 1.00 90.19 378 ASP A N 1
ATOM 2912 C CA . ASP A 1 378 ? 3.826 -12.220 1.050 1.00 90.19 378 ASP A CA 1
ATOM 2913 C C . ASP A 1 378 ? 2.998 -11.830 -0.177 1.00 90.19 378 ASP A C 1
ATOM 2915 O O . ASP A 1 378 ? 1.780 -11.664 -0.112 1.00 90.19 378 ASP A O 1
ATOM 2919 N N . SER A 1 379 ? 3.654 -11.699 -1.326 1.00 89.69 379 SER A N 1
ATOM 2920 C CA . SER A 1 379 ? 2.963 -11.608 -2.610 1.00 89.69 379 SER A CA 1
ATOM 2921 C C . SER A 1 379 ? 3.816 -12.199 -3.720 1.00 89.69 379 SER A C 1
ATOM 2923 O O . SER A 1 379 ? 5.038 -12.021 -3.773 1.00 89.69 379 SER A O 1
ATOM 2925 N N . PHE A 1 380 ? 3.159 -12.943 -4.605 1.00 93.00 380 PHE A N 1
ATOM 2926 C CA . PHE A 1 380 ? 3.795 -13.583 -5.738 1.00 93.00 380 PHE A CA 1
ATOM 2927 C C . PHE A 1 380 ? 2.944 -13.419 -6.989 1.00 93.00 380 PHE A C 1
ATOM 2929 O O . PHE A 1 380 ? 1.990 -14.159 -7.234 1.00 93.00 380 PHE A O 1
ATOM 2936 N N . GLU A 1 381 ? 3.348 -12.478 -7.833 1.00 93.00 381 GLU A N 1
ATOM 2937 C CA . GLU A 1 381 ? 2.664 -12.202 -9.079 1.00 93.00 381 GLU A CA 1
ATOM 2938 C C . GLU A 1 381 ? 3.363 -12.841 -10.280 1.00 93.00 381 GLU A C 1
ATOM 2940 O O . GLU A 1 381 ? 4.586 -12.817 -10.458 1.00 93.00 381 GLU A O 1
ATOM 2945 N N . THR A 1 382 ? 2.542 -13.379 -11.175 1.00 95.56 382 THR A N 1
ATOM 2946 C CA . THR A 1 382 ? 2.950 -13.771 -12.520 1.00 95.56 382 THR A CA 1
ATOM 2947 C C . THR A 1 382 ? 2.339 -12.823 -13.536 1.00 95.56 382 THR A C 1
ATOM 2949 O O . THR A 1 382 ? 1.123 -12.671 -13.610 1.00 95.56 382 THR A O 1
ATOM 2952 N N . VAL A 1 383 ? 3.186 -12.235 -14.379 1.00 95.19 383 VAL A N 1
ATOM 2953 C CA . VAL A 1 383 ? 2.766 -11.287 -15.414 1.00 95.19 383 VAL A CA 1
ATOM 2954 C C . VAL A 1 383 ? 2.999 -11.883 -16.792 1.00 95.19 383 VAL A C 1
ATOM 2956 O O . VAL A 1 383 ? 4.136 -12.163 -17.176 1.00 95.19 383 VAL A O 1
ATOM 2959 N N . LEU A 1 384 ? 1.935 -12.026 -17.579 1.00 97.56 384 LEU A N 1
ATOM 2960 C CA . LEU A 1 384 ? 2.027 -12.290 -19.013 1.00 97.56 384 LEU A CA 1
ATOM 2961 C C . LEU A 1 384 ? 1.763 -10.998 -19.771 1.00 97.56 384 LEU A C 1
ATOM 2963 O O . LEU A 1 384 ? 0.651 -10.472 -19.758 1.00 97.56 384 LEU A O 1
ATOM 2967 N N . GLY A 1 385 ? 2.789 -10.502 -20.456 1.00 95.88 385 GLY A N 1
ATOM 2968 C CA . GLY A 1 385 ? 2.726 -9.226 -21.149 1.00 95.88 385 GLY A CA 1
ATOM 2969 C C . GLY A 1 385 ? 3.027 -9.315 -22.638 1.00 95.88 385 GLY A C 1
ATOM 2970 O O . GLY A 1 385 ? 3.697 -10.235 -23.118 1.00 95.88 385 GLY A O 1
ATOM 2971 N N . ALA A 1 386 ? 2.536 -8.337 -23.395 1.00 95.06 386 ALA A N 1
ATOM 2972 C CA . ALA A 1 386 ? 2.854 -8.167 -24.803 1.00 95.06 386 ALA A CA 1
ATOM 2973 C C . ALA A 1 386 ? 2.936 -6.686 -25.183 1.00 95.06 386 ALA A C 1
ATOM 2975 O O . ALA A 1 386 ? 1.927 -5.984 -25.262 1.00 95.06 386 ALA A O 1
ATOM 2976 N N . LYS A 1 387 ? 4.146 -6.248 -25.545 1.00 91.44 387 LYS A N 1
ATOM 2977 C CA . LYS A 1 387 ? 4.426 -4.864 -25.932 1.00 91.44 387 LYS A CA 1
ATOM 2978 C C . LYS A 1 387 ? 4.514 -4.712 -27.446 1.00 91.44 387 LYS A C 1
ATOM 2980 O O . LYS A 1 387 ? 5.408 -5.263 -28.088 1.00 91.44 387 LYS A O 1
ATOM 2985 N N . ALA A 1 388 ? 3.613 -3.943 -28.041 1.00 91.50 388 ALA A N 1
ATOM 2986 C CA . ALA A 1 388 ? 3.624 -3.589 -29.456 1.00 91.50 388 ALA A CA 1
ATOM 2987 C C . ALA A 1 388 ? 4.182 -2.175 -29.649 1.00 91.50 388 ALA A C 1
ATOM 2989 O O . ALA A 1 388 ? 3.798 -1.242 -28.953 1.00 91.50 388 ALA A O 1
ATOM 2990 N N . GLN A 1 389 ? 5.102 -2.001 -30.594 1.00 87.25 389 GLN A N 1
ATOM 2991 C CA . GLN A 1 389 ? 5.846 -0.754 -30.785 1.00 87.25 389 GLN A CA 1
ATOM 2992 C C . GLN A 1 389 ? 5.946 -0.432 -32.271 1.00 87.25 389 GLN A C 1
ATOM 2994 O O . GLN A 1 389 ? 6.247 -1.321 -33.076 1.00 87.25 389 GLN A O 1
ATOM 2999 N N . PHE A 1 390 ? 5.735 0.832 -32.63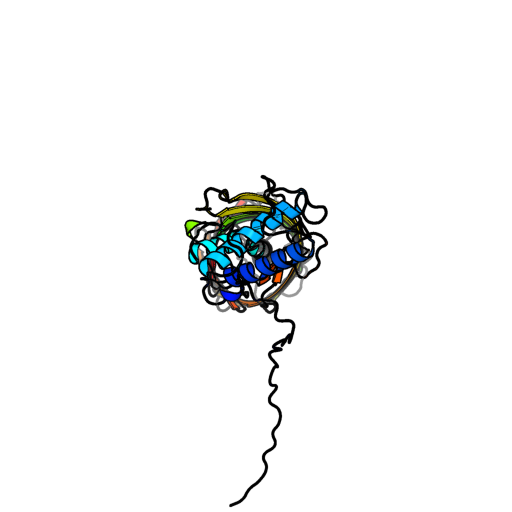7 1.00 85.31 390 PHE A N 1
ATOM 3000 C CA . PHE A 1 390 ? 5.802 1.269 -34.027 1.00 85.31 390 PHE A CA 1
ATOM 3001 C C . PHE A 1 390 ? 6.733 2.466 -34.208 1.00 85.31 390 PHE A C 1
ATOM 3003 O O . PHE A 1 390 ? 6.483 3.542 -33.681 1.00 85.31 390 PHE A O 1
ATOM 3010 N N . LEU A 1 391 ? 7.766 2.316 -35.035 1.00 84.81 391 LEU A N 1
ATOM 3011 C CA . LEU A 1 391 ? 8.738 3.371 -35.326 1.00 84.81 391 LEU A CA 1
ATOM 3012 C C . LEU A 1 391 ? 8.300 4.244 -36.510 1.00 84.81 391 LEU A C 1
ATOM 3014 O O . LEU A 1 391 ? 8.342 3.823 -37.667 1.00 84.81 391 LEU A O 1
ATOM 3018 N N . PHE A 1 392 ? 7.968 5.503 -36.236 1.00 80.56 392 PHE A N 1
ATOM 3019 C CA . PHE A 1 392 ? 7.725 6.533 -37.245 1.00 80.56 392 PHE A CA 1
ATOM 3020 C C . PHE A 1 392 ? 8.948 7.442 -37.385 1.00 80.56 392 PHE A C 1
ATOM 3022 O O . PHE A 1 392 ? 9.269 8.219 -36.490 1.00 80.56 392 PHE A O 1
ATOM 3029 N N . SER A 1 393 ? 9.628 7.385 -38.529 1.00 79.31 393 SER A N 1
ATOM 3030 C CA . SER A 1 393 ? 10.743 8.287 -38.833 1.00 79.31 393 SER A CA 1
ATOM 3031 C C . SER A 1 393 ? 10.276 9.435 -39.725 1.00 79.31 393 SER A C 1
ATOM 3033 O O . SER A 1 393 ? 9.820 9.211 -40.845 1.00 79.31 393 SER A O 1
ATOM 3035 N N . ASN A 1 394 ? 10.411 10.662 -39.225 1.00 76.38 394 ASN A N 1
ATOM 3036 C CA . ASN A 1 394 ? 10.106 11.902 -39.930 1.00 76.38 394 ASN A CA 1
ATOM 3037 C C . ASN A 1 394 ? 11.388 12.722 -40.147 1.00 76.38 394 ASN A C 1
ATOM 3039 O O . ASN A 1 394 ? 12.423 12.483 -39.529 1.00 76.38 394 ASN A O 1
ATOM 3043 N N . THR A 1 395 ? 11.326 13.755 -40.991 1.00 75.38 395 THR A N 1
ATOM 3044 C CA . THR A 1 395 ? 12.471 14.659 -41.227 1.00 75.38 395 THR A CA 1
ATOM 3045 C C . THR A 1 395 ? 12.866 15.485 -40.002 1.00 75.38 395 THR A C 1
ATOM 3047 O O . THR A 1 395 ? 13.973 16.011 -39.956 1.00 75.38 395 THR A O 1
ATOM 3050 N N . TRP A 1 396 ? 11.961 15.631 -39.033 1.00 71.06 396 TRP A N 1
ATOM 3051 C CA . TRP A 1 396 ? 12.142 16.432 -37.822 1.00 71.06 396 TRP A CA 1
ATOM 3052 C C . TRP A 1 396 ? 12.397 15.592 -36.561 1.00 71.06 396 TRP A C 1
ATOM 3054 O O . TRP A 1 396 ? 12.625 16.166 -35.503 1.00 71.06 396 TRP A O 1
ATOM 3064 N N . GLY A 1 397 ? 12.366 14.258 -36.652 1.00 70.31 397 GLY A N 1
ATOM 3065 C CA . GLY A 1 397 ? 12.557 13.384 -35.495 1.00 70.31 397 GLY A CA 1
ATOM 3066 C C . GLY A 1 397 ? 12.084 11.951 -35.725 1.00 70.31 397 GLY A C 1
ATOM 3067 O O . GLY A 1 397 ? 11.565 11.608 -36.789 1.00 70.31 397 GLY A O 1
ATOM 3068 N N . VAL A 1 398 ? 12.255 11.106 -34.709 1.00 80.94 398 VAL A N 1
ATOM 3069 C CA . VAL A 1 398 ? 11.746 9.724 -34.691 1.00 80.94 398 VAL A CA 1
ATOM 3070 C C . VAL A 1 398 ? 10.738 9.596 -33.561 1.00 80.94 398 VAL A C 1
ATOM 3072 O O . VAL A 1 398 ? 11.055 9.947 -32.433 1.00 80.94 398 VAL A O 1
ATOM 3075 N N . LEU A 1 399 ? 9.548 9.090 -33.854 1.00 83.19 399 LEU A N 1
ATOM 3076 C CA . LEU A 1 399 ? 8.507 8.793 -32.877 1.00 83.19 399 LEU A CA 1
ATOM 3077 C C . LEU A 1 399 ? 8.368 7.277 -32.719 1.00 83.19 399 LEU A C 1
ATOM 3079 O O . LEU A 1 399 ? 8.511 6.533 -33.688 1.00 83.19 399 LEU A O 1
ATOM 3083 N N . ASN A 1 400 ? 8.050 6.828 -31.513 1.00 83.38 400 ASN A N 1
ATOM 3084 C CA . ASN A 1 400 ? 7.753 5.440 -31.186 1.00 83.38 400 ASN A CA 1
ATOM 3085 C C . ASN A 1 400 ? 6.552 5.379 -30.246 1.00 83.38 400 ASN A C 1
ATOM 3087 O O . ASN A 1 400 ? 6.731 5.320 -29.026 1.00 83.38 400 ASN A O 1
ATOM 3091 N N . PRO A 1 401 ? 5.330 5.451 -30.788 1.00 90.00 401 PRO A N 1
ATOM 3092 C CA . PRO A 1 401 ? 4.166 4.991 -30.062 1.00 90.00 401 PRO A CA 1
ATOM 3093 C C . PRO A 1 401 ? 4.300 3.507 -29.717 1.00 90.00 401 PRO A C 1
ATOM 3095 O O . PRO A 1 401 ? 4.793 2.701 -30.517 1.00 90.00 401 PRO A O 1
ATOM 3098 N N . TYR A 1 402 ? 3.827 3.155 -28.533 1.00 86.81 402 TYR A N 1
ATOM 3099 C CA . TYR A 1 402 ? 3.739 1.788 -28.066 1.00 86.81 402 TYR A CA 1
ATOM 3100 C C . TYR A 1 402 ? 2.463 1.553 -27.265 1.00 86.81 402 TYR A C 1
ATOM 3102 O O . TYR A 1 402 ? 1.884 2.469 -26.684 1.00 86.81 402 TYR A O 1
ATOM 3110 N N . LEU A 1 403 ? 2.049 0.295 -27.265 1.00 93.12 403 LEU A N 1
ATOM 3111 C CA . LEU A 1 403 ? 0.991 -0.254 -26.438 1.00 93.12 403 LEU A CA 1
ATOM 3112 C C . LEU A 1 403 ? 1.597 -1.432 -25.683 1.00 93.12 403 LEU A C 1
ATOM 3114 O O . LEU A 1 403 ? 2.234 -2.281 -26.306 1.00 93.12 403 LEU A O 1
ATOM 3118 N N . ASP A 1 404 ? 1.406 -1.479 -24.376 1.00 91.31 404 ASP A N 1
ATOM 3119 C CA . ASP A 1 404 ? 1.751 -2.629 -23.551 1.00 91.31 404 ASP A CA 1
ATOM 3120 C C . ASP A 1 404 ? 0.495 -3.168 -22.879 1.00 91.31 404 ASP A C 1
ATOM 3122 O O . ASP A 1 404 ? -0.295 -2.399 -22.332 1.00 91.31 404 ASP A O 1
ATOM 3126 N N . LEU A 1 405 ? 0.300 -4.476 -22.984 1.00 95.56 405 LEU A N 1
ATOM 3127 C CA . LEU A 1 405 ? -0.844 -5.190 -22.435 1.00 95.56 405 LEU A CA 1
ATOM 3128 C C . LEU A 1 405 ? -0.313 -6.218 -21.456 1.00 95.56 405 LEU A C 1
ATOM 3130 O O . LEU A 1 405 ? 0.527 -7.026 -21.853 1.00 95.56 405 LEU A O 1
ATOM 3134 N N . GLN A 1 406 ? -0.810 -6.210 -20.225 1.00 94.69 406 GLN A N 1
ATOM 3135 C CA . GLN A 1 406 ? -0.371 -7.126 -19.180 1.00 94.69 406 GLN A CA 1
ATOM 3136 C C . GLN A 1 406 ? -1.586 -7.791 -18.543 1.00 94.69 406 GLN A C 1
ATOM 3138 O O . GLN A 1 406 ? -2.539 -7.111 -18.171 1.00 94.69 406 GLN A O 1
ATOM 3143 N N . TRP A 1 407 ? -1.536 -9.112 -18.426 1.00 95.75 407 TRP A N 1
ATOM 3144 C CA . TRP A 1 407 ? -2.384 -9.881 -17.524 1.00 95.75 407 TRP A CA 1
ATOM 3145 C C . TRP A 1 407 ? -1.529 -10.275 -16.328 1.00 95.75 407 TRP A C 1
ATOM 3147 O O . TRP A 1 407 ? -0.446 -10.844 -16.514 1.00 95.75 407 TRP A O 1
ATOM 3157 N N . ARG A 1 408 ? -1.988 -9.921 -15.132 1.00 94.12 408 ARG A N 1
ATOM 3158 C CA . ARG A 1 408 ? -1.288 -10.151 -13.870 1.00 94.12 408 ARG A CA 1
ATOM 3159 C C . ARG A 1 408 ? -2.129 -11.097 -13.033 1.00 94.12 408 ARG A C 1
ATOM 3161 O O . ARG A 1 408 ? -3.345 -10.944 -12.977 1.00 94.12 408 ARG A O 1
ATOM 3168 N N . HIS A 1 409 ? -1.472 -12.084 -12.444 1.00 94.62 409 HIS A N 1
ATOM 3169 C CA . HIS A 1 409 ? -2.099 -13.073 -11.583 1.00 94.62 409 HIS A CA 1
ATOM 3170 C C . HIS A 1 409 ? -1.347 -13.135 -10.257 1.00 94.62 409 HIS A C 1
ATOM 3172 O O . HIS A 1 409 ? -0.160 -13.474 -10.258 1.00 94.62 409 HIS A O 1
ATOM 3178 N N . GLN A 1 410 ? -2.035 -12.797 -9.170 1.00 90.44 410 GLN A N 1
ATOM 3179 C CA . GLN A 1 410 ? -1.560 -12.923 -7.797 1.00 90.44 410 GLN A CA 1
ATOM 3180 C C . GLN A 1 410 ? -1.801 -14.358 -7.321 1.00 90.44 410 GLN A C 1
ATOM 3182 O O . GLN A 1 410 ? -2.909 -14.873 -7.451 1.00 90.44 410 GLN A O 1
ATOM 3187 N N . MET A 1 411 ? -0.759 -15.013 -6.808 1.00 90.19 411 MET A N 1
ATOM 3188 C CA . MET A 1 411 ? -0.865 -16.373 -6.265 1.00 90.19 411 MET A CA 1
ATOM 3189 C C . MET A 1 411 ? -1.077 -16.409 -4.752 1.00 90.19 411 MET A C 1
ATOM 3191 O O . MET A 1 411 ? -1.543 -17.427 -4.252 1.00 90.19 411 MET A O 1
ATOM 3195 N N . GLU A 1 412 ? -0.702 -15.342 -4.047 1.00 86.94 412 GLU A N 1
ATOM 3196 C CA . GLU A 1 412 ? -0.940 -15.180 -2.610 1.00 86.94 412 GLU A CA 1
ATOM 3197 C C . GLU A 1 412 ? -2.121 -14.212 -2.438 1.00 86.94 412 GLU A C 1
ATOM 3199 O O . GLU A 1 412 ? -1.941 -13.006 -2.271 1.00 86.94 412 GLU A O 1
ATOM 3204 N N . ASP A 1 413 ? -3.339 -14.733 -2.602 1.00 80.19 413 ASP A N 1
ATOM 3205 C CA . ASP A 1 413 ? -4.600 -13.977 -2.636 1.00 80.19 413 ASP A CA 1
ATOM 3206 C C . ASP A 1 413 ? -5.485 -14.215 -1.400 1.00 80.19 413 ASP A C 1
ATOM 3208 O O . ASP A 1 413 ? -6.670 -13.896 -1.407 1.00 80.19 413 ASP A O 1
ATOM 3212 N N . ASP A 1 414 ? -4.929 -14.753 -0.313 1.00 83.44 414 ASP A N 1
ATOM 3213 C CA . ASP A 1 414 ? -5.674 -14.965 0.927 1.00 83.44 414 ASP A CA 1
ATOM 3214 C C . ASP A 1 414 ? -5.910 -13.641 1.682 1.00 83.44 414 ASP A C 1
ATOM 3216 O O . ASP A 1 414 ? -5.022 -12.790 1.802 1.00 83.44 414 ASP A O 1
ATOM 3220 N N . ALA A 1 415 ? -7.104 -13.490 2.270 1.00 81.38 415 ALA A N 1
ATOM 3221 C CA . ALA A 1 415 ? -7.365 -12.419 3.230 1.00 81.38 415 ALA A CA 1
ATOM 3222 C C . ALA A 1 415 ? -6.404 -12.527 4.420 1.00 81.38 415 ALA A C 1
ATOM 3224 O O . ALA A 1 415 ? -6.161 -13.608 4.971 1.00 81.38 415 ALA A O 1
ATOM 3225 N N . ARG A 1 416 ? -5.884 -11.383 4.856 1.00 85.00 416 ARG A N 1
ATOM 3226 C CA . ARG A 1 416 ? -4.939 -11.310 5.970 1.00 85.00 416 ARG A CA 1
ATOM 3227 C C . ARG A 1 416 ? -5.695 -10.947 7.229 1.00 85.00 416 ARG A C 1
ATOM 3229 O O . ARG A 1 416 ? -6.649 -10.191 7.174 1.00 85.00 416 ARG A O 1
ATOM 3236 N N . ASN A 1 417 ? -5.257 -11.456 8.372 1.00 87.00 417 ASN A N 1
ATOM 3237 C CA . ASN A 1 417 ? -5.845 -11.076 9.651 1.00 87.00 417 ASN A CA 1
ATOM 3238 C C . ASN A 1 417 ? -4.934 -10.080 10.349 1.00 87.00 417 ASN A C 1
ATOM 3240 O O . ASN A 1 417 ? -3.841 -10.444 10.789 1.00 87.00 417 ASN A O 1
ATOM 3244 N N . ILE A 1 418 ? -5.413 -8.855 10.491 1.00 84.69 418 ILE A N 1
ATOM 3245 C CA . ILE A 1 418 ? -4.744 -7.828 11.273 1.00 84.69 418 ILE A CA 1
ATOM 3246 C C . ILE A 1 418 ? -5.163 -8.010 12.712 1.00 84.69 418 ILE A C 1
ATOM 3248 O O . ILE A 1 418 ? -6.350 -8.115 13.027 1.00 84.69 418 ILE A O 1
ATOM 3252 N N . ARG A 1 419 ? -4.164 -8.082 13.586 1.00 88.81 419 ARG A N 1
ATOM 3253 C CA . ARG A 1 419 ? -4.392 -8.157 15.020 1.00 88.81 419 ARG A CA 1
ATOM 3254 C C . ARG A 1 419 ? -4.113 -6.807 15.651 1.00 88.81 419 ARG A C 1
ATOM 3256 O O . ARG A 1 419 ? -3.073 -6.226 15.380 1.00 88.81 419 ARG A O 1
ATOM 3263 N N . ALA A 1 420 ? -4.983 -6.339 16.529 1.00 88.44 420 ALA A N 1
ATOM 3264 C CA . ALA A 1 420 ? -4.730 -5.153 17.338 1.00 88.44 420 ALA A CA 1
ATOM 3265 C C . ALA A 1 420 ? -5.174 -5.417 18.773 1.00 88.44 420 ALA A C 1
ATOM 3267 O O . ALA A 1 420 ? -6.243 -5.969 19.010 1.00 88.44 420 ALA A O 1
ATOM 3268 N N . LEU A 1 421 ? -4.339 -5.069 19.747 1.00 88.69 421 LEU A N 1
ATOM 3269 C CA . LEU A 1 421 ? -4.639 -5.260 21.163 1.00 88.69 421 LEU A CA 1
ATOM 3270 C C . LEU A 1 421 ? -4.744 -3.899 21.820 1.00 88.69 421 LEU A C 1
ATOM 3272 O O . LEU A 1 421 ? -3.822 -3.104 21.670 1.00 88.69 421 LEU A O 1
ATOM 3276 N N . TYR A 1 422 ? -5.795 -3.626 22.595 1.00 87.50 422 TYR A N 1
ATOM 3277 C CA . TYR A 1 422 ? -5.783 -2.427 23.432 1.00 87.50 422 TYR A CA 1
ATOM 3278 C C . TYR A 1 422 ? -4.545 -2.453 24.321 1.00 87.50 422 TYR A C 1
ATOM 3280 O O . TYR A 1 422 ? -4.294 -3.415 25.047 1.00 87.50 422 TYR A O 1
ATOM 3288 N N . ALA A 1 423 ? -3.755 -1.391 24.295 1.00 86.00 423 ALA A N 1
ATOM 3289 C CA . ALA A 1 423 ? -2.480 -1.370 24.988 1.00 86.00 423 ALA A CA 1
ATOM 3290 C C . ALA A 1 423 ? -2.644 -1.384 26.515 1.00 86.00 423 ALA A C 1
ATOM 3292 O O . ALA A 1 423 ? -1.752 -1.806 27.251 1.00 86.00 423 ALA A O 1
ATOM 3293 N N . SER A 1 424 ? -3.809 -0.948 26.991 1.00 80.12 424 SER A N 1
ATOM 3294 C CA . SER A 1 424 ? -4.237 -1.030 28.391 1.00 80.12 424 SER A CA 1
ATOM 3295 C C . SER A 1 424 ? -4.672 -2.445 28.810 1.00 80.12 424 SER A C 1
ATOM 3297 O O . SER A 1 424 ? -4.831 -2.707 30.002 1.00 80.12 424 SER A O 1
ATOM 3299 N N . ALA A 1 425 ? -4.815 -3.352 27.839 1.00 70.81 425 ALA A N 1
ATOM 3300 C CA . ALA A 1 425 ? -5.035 -4.786 28.003 1.00 70.81 425 ALA A CA 1
ATOM 3301 C C . ALA A 1 425 ? -3.765 -5.623 27.702 1.00 70.81 425 ALA A C 1
ATOM 3303 O O . ALA A 1 425 ? -3.840 -6.847 27.577 1.00 70.81 425 ALA A O 1
ATOM 3304 N N . ASP A 1 426 ? -2.582 -4.997 27.606 1.00 64.69 426 ASP A N 1
ATOM 3305 C CA . ASP A 1 426 ? -1.312 -5.709 27.399 1.00 64.69 426 ASP A CA 1
ATOM 3306 C C . ASP A 1 426 ? -1.031 -6.650 28.587 1.00 64.69 426 ASP A C 1
ATOM 3308 O O . ASP A 1 426 ? -0.691 -6.219 29.693 1.00 64.69 426 ASP A O 1
ATOM 3312 N N . GLY A 1 427 ? -1.238 -7.952 28.367 1.00 60.97 427 GLY A N 1
ATOM 3313 C CA . GLY A 1 427 ? -1.126 -9.004 29.381 1.00 60.97 427 GLY A CA 1
ATOM 3314 C C . GLY A 1 427 ? -2.415 -9.772 29.695 1.00 60.97 427 GLY A C 1
ATOM 3315 O O . GLY A 1 427 ? -2.342 -10.718 30.483 1.00 60.97 427 GLY A O 1
ATOM 3316 N N . LEU A 1 428 ? -3.562 -9.420 29.093 1.00 60.06 428 LEU A N 1
ATOM 3317 C CA . LEU A 1 428 ? -4.830 -10.135 29.316 1.00 60.06 428 LEU A CA 1
ATOM 3318 C C . LEU A 1 428 ? -4.957 -11.443 28.507 1.00 60.06 428 LEU A C 1
ATOM 3320 O O . LEU A 1 428 ? -5.690 -12.331 28.937 1.00 60.06 428 LEU A O 1
ATOM 3324 N N . GLY A 1 429 ? -4.157 -11.620 27.449 1.00 58.44 429 GLY A N 1
ATOM 3325 C CA . GLY A 1 429 ? -4.141 -12.819 26.602 1.00 58.44 429 GLY A CA 1
ATOM 3326 C C . GLY A 1 429 ? -4.236 -12.484 25.108 1.00 58.44 429 GLY A C 1
ATOM 3327 O O . GLY A 1 429 ? -4.124 -11.325 24.720 1.00 58.44 429 GLY A O 1
ATOM 3328 N N . ASP A 1 430 ? -4.407 -13.514 24.270 1.00 61.69 430 ASP A N 1
ATOM 3329 C CA . ASP A 1 430 ? -4.664 -13.364 22.824 1.00 61.69 430 ASP A CA 1
ATOM 3330 C C . ASP A 1 430 ? -6.168 -13.212 22.501 1.00 61.69 430 ASP A C 1
ATOM 3332 O O . ASP A 1 430 ? -6.524 -12.868 21.372 1.00 61.69 430 ASP A O 1
ATOM 3336 N N . ALA A 1 431 ? -7.057 -13.508 23.460 1.00 60.66 431 ALA A N 1
ATOM 3337 C CA . ALA A 1 431 ? -8.512 -13.513 23.266 1.00 60.66 431 ALA A CA 1
ATOM 3338 C C . ALA A 1 431 ? -9.121 -12.098 23.272 1.00 60.66 431 ALA A C 1
ATOM 3340 O O . ALA A 1 431 ? -10.301 -11.929 23.001 1.00 60.66 431 ALA A O 1
ATOM 3341 N N . GLU A 1 432 ? -8.304 -11.095 23.578 1.00 67.38 432 GLU A N 1
ATOM 3342 C CA . GLU A 1 432 ? -8.647 -9.684 23.736 1.00 67.38 432 GLU A CA 1
ATOM 3343 C C . GLU A 1 432 ? -8.107 -8.846 22.564 1.00 67.38 432 GLU A C 1
ATOM 3345 O O . GLU A 1 432 ? -8.051 -7.618 22.635 1.00 67.38 432 GLU A O 1
ATOM 3350 N N . SER A 1 433 ? -7.660 -9.520 21.498 1.00 72.12 433 SER A N 1
ATOM 3351 C CA . SER A 1 433 ? -7.221 -8.888 20.260 1.00 72.12 433 SER A CA 1
ATOM 3352 C C . SER A 1 433 ? -8.392 -8.709 19.297 1.00 72.12 433 SER A C 1
ATOM 3354 O O . SER A 1 433 ? -9.145 -9.649 19.048 1.00 72.12 433 SER A O 1
ATOM 3356 N N . PHE A 1 434 ? -8.505 -7.522 18.703 1.00 76.00 434 PHE A N 1
ATOM 3357 C CA . PHE A 1 434 ? -9.240 -7.346 17.457 1.00 76.00 434 PHE A CA 1
ATOM 3358 C C . PHE A 1 434 ? -8.549 -8.184 16.407 1.00 76.00 434 PHE A C 1
ATOM 3360 O O . PHE A 1 434 ? -7.346 -8.037 16.207 1.00 76.00 434 PHE A O 1
ATOM 3367 N N . VAL A 1 435 ? -9.301 -9.065 15.761 1.00 82.44 435 VAL A N 1
ATOM 3368 C CA . VAL A 1 435 ? -8.836 -9.822 14.604 1.00 82.44 435 VAL A CA 1
ATOM 3369 C C . VAL A 1 435 ? -9.717 -9.413 13.440 1.00 82.44 435 VAL A C 1
ATOM 3371 O O . VAL A 1 435 ? -10.837 -9.903 13.310 1.00 82.44 435 VAL A O 1
ATOM 3374 N N . ILE A 1 436 ? -9.221 -8.479 12.635 1.00 79.88 436 ILE A N 1
ATOM 3375 C CA . ILE A 1 436 ? -9.957 -7.918 11.504 1.00 79.88 436 ILE A CA 1
ATOM 3376 C C . ILE A 1 436 ? -9.362 -8.516 10.226 1.00 79.88 436 ILE A C 1
ATOM 3378 O O . ILE A 1 436 ? -8.169 -8.319 9.967 1.00 79.88 436 ILE A O 1
ATOM 3382 N N . PRO A 1 437 ? -10.137 -9.294 9.452 1.00 85.81 437 PRO A N 1
ATOM 3383 C CA . PRO A 1 437 ? -9.710 -9.731 8.140 1.00 85.81 437 PRO A CA 1
ATOM 3384 C C . PRO A 1 437 ? -9.679 -8.527 7.193 1.00 85.81 437 PRO A C 1
ATOM 3386 O O . PRO A 1 437 ? -10.583 -7.695 7.206 1.00 85.81 437 PRO A O 1
ATOM 3389 N N . THR A 1 438 ? -8.641 -8.441 6.368 1.00 85.62 438 THR A N 1
ATOM 3390 C CA . THR A 1 438 ? -8.589 -7.505 5.244 1.00 85.62 438 THR A CA 1
ATOM 3391 C C . THR A 1 438 ? -9.518 -7.976 4.134 1.00 85.62 438 THR A C 1
ATOM 3393 O O . THR A 1 438 ? -9.869 -9.160 4.064 1.00 85.62 438 THR A O 1
ATOM 3396 N N . ASP A 1 439 ? -9.832 -7.080 3.203 1.00 85.00 439 ASP A N 1
ATOM 3397 C CA . ASP A 1 439 ? -10.380 -7.475 1.914 1.00 85.00 439 ASP A CA 1
ATOM 3398 C C . ASP A 1 439 ? -9.464 -8.533 1.270 1.00 85.00 439 ASP A C 1
ATOM 3400 O O . ASP A 1 439 ? -8.235 -8.528 1.434 1.00 85.00 439 ASP A O 1
ATOM 3404 N N . VAL A 1 440 ? -10.082 -9.469 0.552 1.00 85.31 440 VAL A N 1
ATOM 3405 C CA . VAL A 1 440 ? -9.372 -10.474 -0.243 1.00 85.31 440 VAL A CA 1
ATOM 3406 C C . VAL A 1 440 ? -8.741 -9.754 -1.440 1.00 85.31 440 VAL A C 1
ATOM 3408 O O . VAL A 1 440 ? -9.483 -9.125 -2.198 1.00 85.31 440 VAL A O 1
ATOM 3411 N N . PRO A 1 441 ? -7.412 -9.822 -1.641 1.00 83.19 441 PRO A N 1
ATOM 3412 C CA . PRO A 1 441 ? -6.781 -9.242 -2.821 1.00 83.19 441 PRO A CA 1
ATOM 3413 C C . PRO A 1 441 ? -7.328 -9.842 -4.123 1.00 83.19 441 PRO A C 1
ATOM 3415 O O . PRO A 1 441 ? -7.573 -11.046 -4.214 1.00 83.19 441 PRO A O 1
ATOM 3418 N N . ASP A 1 442 ? -7.457 -9.025 -5.170 1.00 85.75 442 ASP A N 1
ATOM 3419 C CA . ASP A 1 442 ? -7.856 -9.526 -6.484 1.00 85.75 442 ASP A CA 1
ATOM 3420 C C . ASP A 1 442 ? -6.788 -10.448 -7.081 1.00 85.75 442 ASP A C 1
ATOM 3422 O O . ASP A 1 442 ? -5.664 -10.045 -7.390 1.00 85.75 442 ASP A O 1
ATOM 3426 N N . SER A 1 443 ? -7.174 -11.702 -7.304 1.00 89.19 443 SER A N 1
ATOM 3427 C CA . SER A 1 443 ? -6.298 -12.728 -7.884 1.00 89.19 443 SER A CA 1
ATOM 3428 C C . SER A 1 443 ? -5.853 -12.431 -9.322 1.00 89.19 443 SER A C 1
ATOM 3430 O O . SER A 1 443 ? -4.831 -12.950 -9.775 1.00 89.19 443 SER A O 1
ATOM 3432 N N . GLU A 1 444 ? -6.605 -11.628 -10.080 1.00 91.50 444 GLU A N 1
ATOM 3433 C CA . GLU A 1 444 ? -6.308 -11.316 -11.477 1.00 91.50 444 GLU A CA 1
ATOM 3434 C C . GLU A 1 444 ? -6.722 -9.897 -11.846 1.00 91.50 444 GLU A C 1
ATOM 3436 O O . GLU A 1 444 ? -7.854 -9.494 -11.612 1.00 91.50 444 GLU A O 1
ATOM 3441 N N . TYR A 1 445 ? -5.841 -9.183 -12.543 1.00 91.12 445 TYR A N 1
ATOM 3442 C CA . TYR A 1 445 ? -6.147 -7.859 -13.075 1.00 91.12 445 TYR A CA 1
ATOM 3443 C C . TYR A 1 445 ? -5.343 -7.568 -14.348 1.00 91.12 445 TYR A C 1
ATOM 3445 O O . TYR A 1 445 ? -4.408 -8.287 -14.732 1.00 91.12 445 TYR A O 1
ATOM 3453 N N . TYR A 1 446 ? -5.736 -6.512 -15.053 1.00 92.12 446 TYR A N 1
ATOM 3454 C CA . TYR A 1 446 ? -5.178 -6.132 -16.343 1.00 92.12 446 TYR A CA 1
ATOM 3455 C C . TYR A 1 446 ? -4.540 -4.751 -16.270 1.00 92.12 446 TYR A C 1
ATOM 3457 O O . TYR A 1 446 ? -5.108 -3.811 -15.720 1.00 92.12 446 TYR A O 1
ATOM 3465 N N . MET A 1 447 ? -3.374 -4.604 -16.898 1.00 90.31 447 MET A N 1
ATOM 3466 C CA . MET A 1 447 ? -2.750 -3.298 -17.099 1.00 90.31 447 MET A CA 1
ATOM 3467 C C . MET A 1 447 ? -2.625 -2.977 -18.586 1.00 90.31 447 MET A C 1
ATOM 3469 O O . MET A 1 447 ? -2.130 -3.780 -19.385 1.00 90.31 447 MET A O 1
ATOM 3473 N N . TYR A 1 448 ? -3.010 -1.754 -18.944 1.00 90.94 448 TYR A N 1
ATOM 3474 C CA . TYR A 1 448 ? -2.926 -1.223 -20.300 1.00 90.94 448 TYR A CA 1
ATOM 3475 C C . TYR A 1 448 ? -2.068 0.035 -20.289 1.00 90.94 448 TYR A C 1
ATOM 3477 O O . TYR A 1 448 ? -2.467 1.051 -19.731 1.00 90.94 448 TYR A O 1
ATOM 3485 N N . THR A 1 449 ? -0.902 0.006 -20.934 1.00 89.38 449 THR A N 1
ATOM 3486 C CA . THR A 1 449 ? -0.038 1.191 -21.033 1.00 89.38 449 THR A CA 1
ATOM 3487 C C . THR A 1 449 ? 0.006 1.706 -22.464 1.00 89.38 449 THR A C 1
ATOM 3489 O O . THR A 1 449 ? 0.501 1.035 -23.372 1.00 89.38 449 THR A O 1
ATOM 3492 N N . LEU A 1 450 ? -0.472 2.931 -22.667 1.00 90.81 450 LEU A N 1
ATOM 3493 C CA . LEU A 1 450 ? -0.297 3.688 -23.901 1.00 90.81 450 LEU A CA 1
ATOM 3494 C C . LEU A 1 450 ? 0.899 4.611 -23.740 1.00 90.81 450 LEU A C 1
ATOM 3496 O O . LEU A 1 450 ? 0.933 5.415 -22.818 1.00 90.81 450 LEU A O 1
ATOM 3500 N N . GLY A 1 451 ? 1.864 4.551 -24.650 1.00 86.56 451 GLY A N 1
ATOM 3501 C CA . GLY A 1 451 ? 3.013 5.439 -24.581 1.00 86.56 451 GLY A CA 1
ATOM 3502 C C . GLY A 1 451 ? 3.488 5.949 -25.925 1.00 86.56 451 GLY A C 1
ATOM 3503 O O . GLY A 1 451 ? 3.221 5.385 -26.981 1.00 86.56 451 GLY A O 1
ATOM 3504 N N . LEU A 1 452 ? 4.206 7.060 -25.878 1.00 84.25 452 LEU A N 1
ATOM 3505 C CA . LEU A 1 452 ? 4.823 7.727 -27.004 1.00 84.25 452 LEU A CA 1
ATOM 3506 C C . LEU A 1 452 ? 6.191 8.229 -26.569 1.00 84.25 452 LEU A C 1
ATOM 3508 O O . LEU A 1 452 ? 6.295 9.088 -25.702 1.00 84.25 452 LEU A O 1
ATOM 3512 N N . ALA A 1 453 ? 7.236 7.743 -27.225 1.00 81.31 453 ALA A N 1
ATOM 3513 C CA . ALA A 1 453 ? 8.577 8.291 -27.098 1.00 81.31 453 ALA A CA 1
ATOM 3514 C C . ALA A 1 453 ? 8.982 9.008 -28.392 1.00 81.31 453 ALA A C 1
ATOM 3516 O O . ALA A 1 453 ? 8.586 8.616 -29.489 1.00 81.31 453 ALA A O 1
ATOM 3517 N N . ALA A 1 454 ? 9.781 10.061 -28.277 1.00 76.12 454 ALA A N 1
ATOM 3518 C CA . ALA A 1 454 ? 10.213 10.906 -29.377 1.00 76.12 454 ALA A CA 1
ATOM 3519 C C . ALA A 1 454 ? 11.696 11.256 -29.244 1.00 76.12 454 ALA A C 1
ATOM 3521 O O . ALA A 1 454 ? 12.140 11.762 -28.220 1.00 76.12 454 ALA A O 1
ATOM 3522 N N . VAL A 1 455 ? 12.459 11.059 -30.312 1.00 75.44 455 VAL A N 1
ATOM 3523 C CA . VAL A 1 455 ? 13.781 11.657 -30.498 1.00 75.44 455 VAL A CA 1
ATOM 3524 C C . VAL A 1 455 ? 13.585 13.004 -31.185 1.00 75.44 455 VAL A C 1
ATOM 3526 O O . VAL A 1 455 ? 13.319 13.051 -32.388 1.00 75.44 455 VAL A O 1
ATOM 3529 N N . LEU A 1 456 ? 13.722 14.092 -30.428 1.00 72.56 456 LEU A N 1
ATOM 3530 C CA . LEU A 1 456 ? 13.594 15.463 -30.935 1.00 72.56 456 LEU A CA 1
ATOM 3531 C C . LEU A 1 456 ? 14.907 15.958 -31.550 1.00 72.56 456 LEU A C 1
ATOM 3533 O O . LEU A 1 456 ? 14.910 16.717 -32.518 1.00 72.56 456 LEU A O 1
ATOM 3537 N N . ARG A 1 457 ? 16.040 15.511 -30.999 1.00 70.56 457 ARG A N 1
ATOM 3538 C CA . ARG A 1 457 ? 17.382 15.812 -31.502 1.00 70.56 457 ARG A CA 1
ATOM 3539 C C . ARG A 1 457 ? 18.300 14.617 -31.270 1.00 70.56 457 ARG A C 1
ATOM 3541 O O . ARG A 1 457 ? 18.355 14.092 -30.166 1.00 70.56 457 ARG A O 1
ATOM 3548 N N . GLY A 1 458 ? 19.032 14.196 -32.298 1.00 65.31 458 GLY A N 1
ATOM 3549 C CA . GLY A 1 458 ? 20.070 13.171 -32.156 1.00 65.31 458 GLY A CA 1
ATOM 3550 C C . GLY A 1 458 ? 21.332 13.703 -31.486 1.00 65.31 458 GLY A C 1
ATOM 3551 O O . GLY A 1 458 ? 21.652 14.884 -31.641 1.00 65.31 458 GLY A O 1
ATOM 3552 N N . ALA A 1 459 ? 22.052 12.836 -30.772 1.00 64.94 459 ALA A N 1
ATOM 3553 C CA . ALA A 1 459 ? 23.390 13.165 -30.296 1.00 64.94 459 ALA A CA 1
ATOM 3554 C C . ALA A 1 459 ? 24.332 13.374 -31.494 1.00 64.94 459 ALA A C 1
ATOM 3556 O O . ALA A 1 459 ? 24.259 12.657 -32.497 1.00 64.94 459 ALA A O 1
ATOM 3557 N N . ALA A 1 460 ? 25.198 14.382 -31.410 1.00 62.28 460 ALA A N 1
ATOM 3558 C CA . ALA A 1 460 ? 26.155 14.726 -32.454 1.00 62.28 460 ALA A CA 1
ATOM 3559 C C . ALA A 1 460 ? 27.580 14.696 -31.894 1.00 62.28 460 ALA A C 1
ATOM 3561 O O . ALA A 1 460 ? 27.826 15.129 -30.770 1.00 62.28 460 ALA A O 1
ATOM 3562 N N . GLU A 1 461 ? 28.533 14.201 -32.685 1.00 58.44 461 GLU A N 1
ATOM 3563 C CA . GLU A 1 461 ? 29.948 14.251 -32.314 1.00 58.44 461 GLU A CA 1
ATOM 3564 C C . GLU A 1 461 ? 30.447 15.700 -32.311 1.00 58.44 461 GLU A C 1
ATOM 3566 O O . GLU A 1 461 ? 30.317 16.430 -33.299 1.00 58.44 461 GLU A O 1
ATOM 3571 N N . GLY A 1 462 ? 31.058 16.112 -31.198 1.00 55.56 462 GLY A N 1
ATOM 3572 C CA . GLY A 1 462 ? 31.876 17.317 -31.169 1.00 55.56 462 GLY A CA 1
ATOM 3573 C C . GLY A 1 462 ? 33.111 17.129 -32.055 1.00 55.56 462 GLY A C 1
ATOM 3574 O O . GLY A 1 462 ? 33.736 16.067 -32.050 1.00 55.56 462 GLY A O 1
ATOM 3575 N N . GLY A 1 463 ? 33.478 18.152 -32.834 1.00 47.66 463 GLY A N 1
ATOM 3576 C CA . GLY A 1 463 ? 34.669 18.099 -33.684 1.00 47.66 463 GLY A CA 1
ATOM 3577 C C . GLY A 1 463 ? 35.922 17.782 -32.859 1.00 47.66 463 GLY A C 1
ATOM 3578 O O . GLY A 1 463 ? 36.320 18.590 -32.027 1.00 47.66 463 GLY A O 1
ATOM 3579 N N . GLY A 1 464 ? 36.528 16.610 -33.083 1.00 57.47 464 GLY A N 1
ATOM 3580 C CA . GLY A 1 464 ? 37.726 16.166 -32.355 1.00 57.47 464 GLY A CA 1
ATOM 3581 C C . GLY A 1 464 ? 37.775 14.687 -31.951 1.00 57.47 464 GLY A C 1
ATOM 3582 O O . GLY A 1 464 ? 38.759 14.287 -31.339 1.00 57.47 464 GLY A O 1
ATOM 3583 N N . GLY A 1 465 ? 36.766 13.871 -32.285 1.00 56.00 465 GLY A N 1
ATOM 3584 C CA . GLY A 1 465 ? 36.746 12.445 -31.916 1.00 56.00 465 GLY A CA 1
ATOM 3585 C C . GLY A 1 465 ? 36.374 12.184 -30.452 1.00 56.00 465 GLY A C 1
ATOM 3586 O O . GLY A 1 465 ? 36.690 11.122 -29.924 1.00 56.00 465 GLY A O 1
ATOM 3587 N N . GLY A 1 466 ? 35.735 13.157 -29.794 1.00 56.16 466 GLY A N 1
ATOM 3588 C CA . GLY A 1 466 ? 35.110 12.966 -28.485 1.00 56.16 466 GLY A CA 1
ATOM 3589 C C . GLY A 1 466 ? 33.761 12.235 -28.587 1.00 56.16 466 GLY A C 1
ATOM 3590 O O . GLY A 1 466 ? 33.225 12.101 -29.690 1.00 56.16 466 GLY A O 1
ATOM 3591 N N . PRO A 1 467 ? 33.205 11.771 -27.452 1.00 56.38 467 PRO A N 1
ATOM 3592 C CA . PRO A 1 467 ? 31.897 11.118 -27.415 1.00 56.38 467 PRO A CA 1
ATOM 3593 C C . PRO A 1 467 ? 30.787 12.026 -27.979 1.00 56.38 467 PRO A C 1
ATOM 3595 O O . PRO A 1 467 ? 30.852 13.253 -27.872 1.00 56.38 467 PRO A O 1
ATOM 3598 N N . ALA A 1 468 ? 29.787 11.419 -28.625 1.00 60.72 468 ALA A N 1
ATOM 3599 C CA . ALA A 1 468 ? 28.625 12.130 -29.160 1.00 60.72 468 ALA A CA 1
ATOM 3600 C C . ALA A 1 468 ? 27.725 12.645 -28.026 1.00 60.72 468 ALA A C 1
ATOM 3602 O O . ALA A 1 468 ? 27.428 11.892 -27.107 1.00 60.72 468 ALA A O 1
ATOM 3603 N N . ALA A 1 469 ? 27.270 13.897 -28.131 1.00 62.88 469 ALA A N 1
ATOM 3604 C CA . ALA A 1 469 ? 26.520 14.600 -27.088 1.00 62.88 469 ALA A CA 1
ATOM 3605 C C . ALA A 1 469 ? 25.394 15.473 -27.675 1.00 62.88 469 ALA A C 1
ATOM 3607 O O . ALA A 1 469 ? 25.357 15.762 -28.876 1.00 62.88 469 ALA A O 1
ATOM 3608 N N . GLY A 1 470 ? 24.474 15.942 -26.831 1.00 63.59 470 GLY A N 1
ATOM 3609 C CA . GLY A 1 470 ? 23.438 16.911 -27.205 1.00 63.59 470 GLY A CA 1
ATOM 3610 C C . GLY A 1 470 ? 22.163 16.312 -27.800 1.00 63.59 470 GLY A C 1
ATOM 3611 O O . GLY A 1 470 ? 21.408 17.034 -28.461 1.00 63.59 470 GLY A O 1
ATOM 3612 N N . GLY A 1 471 ? 21.928 15.014 -27.588 1.00 67.81 471 GLY A N 1
ATOM 3613 C CA . GLY A 1 471 ? 20.673 14.358 -27.945 1.00 67.81 471 GLY A CA 1
ATOM 3614 C C . GLY A 1 471 ? 19.548 14.762 -26.991 1.00 67.81 471 GLY A C 1
ATOM 3615 O O . GLY A 1 471 ? 19.770 14.852 -25.789 1.00 67.81 471 GLY A O 1
ATOM 3616 N N . ILE A 1 472 ? 18.350 15.012 -27.521 1.00 70.38 472 ILE A N 1
ATOM 3617 C CA . ILE A 1 472 ? 17.143 15.320 -26.745 1.00 70.38 472 ILE A CA 1
ATOM 3618 C C . ILE A 1 472 ? 16.057 14.330 -27.136 1.00 70.38 472 ILE A C 1
ATOM 3620 O O . ILE A 1 472 ? 15.714 14.195 -28.317 1.00 70.38 472 ILE A O 1
ATOM 3624 N N . GLN A 1 473 ? 15.498 13.667 -26.137 1.00 70.44 473 GLN A N 1
ATOM 3625 C CA . GLN A 1 473 ? 14.383 12.745 -26.284 1.00 70.44 473 GLN A CA 1
ATOM 3626 C C . GLN A 1 473 ? 13.291 13.151 -25.302 1.00 70.44 473 GLN A C 1
ATOM 3628 O O . GLN A 1 473 ? 13.599 13.648 -24.228 1.00 70.44 473 GLN A O 1
ATOM 3633 N N . ALA A 1 474 ? 12.033 12.955 -25.663 1.00 72.38 474 ALA A N 1
ATOM 3634 C CA . ALA A 1 474 ? 10.895 13.184 -24.787 1.00 72.38 474 ALA A CA 1
ATOM 3635 C C . ALA A 1 474 ? 9.966 11.976 -24.833 1.00 72.38 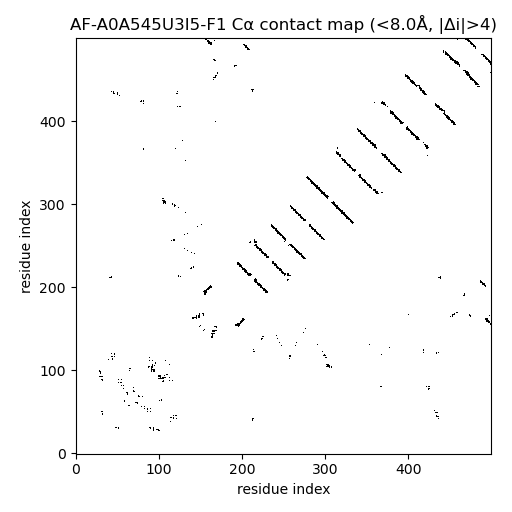474 ALA A C 1
ATOM 3637 O O . ALA A 1 474 ? 9.924 11.280 -25.848 1.00 72.38 474 ALA A O 1
ATOM 3638 N N . PHE A 1 475 ? 9.217 11.727 -23.771 1.00 75.12 475 PHE A N 1
ATOM 3639 C CA . PHE A 1 475 ? 8.214 10.675 -23.748 1.00 75.12 475 PHE A CA 1
ATOM 3640 C C . PHE A 1 475 ? 6.998 11.071 -22.916 1.00 75.12 475 PHE A C 1
ATOM 3642 O O . PHE A 1 475 ? 7.053 11.987 -22.096 1.00 75.12 475 PHE A O 1
ATOM 3649 N N . LEU A 1 476 ? 5.912 10.348 -23.151 1.00 81.56 476 LEU A N 1
ATOM 3650 C CA . LEU A 1 476 ? 4.678 10.358 -22.383 1.00 81.56 476 LEU A CA 1
ATOM 3651 C C . LEU A 1 476 ? 4.140 8.929 -22.373 1.00 81.56 476 LEU A C 1
ATOM 3653 O O . LEU A 1 476 ? 4.126 8.285 -23.421 1.00 81.56 476 LEU A O 1
ATOM 3657 N N . ASN A 1 477 ? 3.675 8.438 -21.239 1.00 81.00 477 ASN A N 1
ATOM 3658 C CA . ASN A 1 477 ? 2.835 7.264 -21.156 1.00 81.00 477 ASN A CA 1
ATOM 3659 C C . ASN A 1 477 ? 1.695 7.485 -20.155 1.00 81.00 477 ASN A C 1
ATOM 3661 O O . ASN A 1 477 ? 1.724 8.387 -19.319 1.00 81.00 477 ASN A O 1
ATOM 3665 N N . TRP A 1 478 ? 0.664 6.677 -20.322 1.00 83.69 478 TRP A N 1
ATOM 3666 C CA . TRP A 1 478 ? -0.500 6.619 -19.465 1.00 83.69 478 TRP A CA 1
ATOM 3667 C C . TRP A 1 478 ? -0.844 5.149 -19.291 1.00 83.69 478 TRP A C 1
ATOM 3669 O O . TRP A 1 478 ? -1.003 4.423 -20.280 1.00 83.69 478 TRP A O 1
ATOM 3679 N N . ARG A 1 479 ? -0.878 4.711 -18.038 1.00 86.31 479 ARG A N 1
ATOM 3680 C CA . ARG A 1 479 ? -1.249 3.366 -17.632 1.00 86.31 479 ARG A CA 1
ATOM 3681 C C . ARG A 1 479 ? -2.620 3.384 -16.976 1.00 86.31 479 ARG A C 1
ATOM 3683 O O . ARG A 1 479 ? -2.829 4.147 -16.042 1.00 86.31 479 ARG A O 1
ATOM 3690 N N . PHE A 1 480 ? -3.474 2.498 -17.464 1.00 84.81 480 PHE A N 1
ATOM 3691 C CA . PHE A 1 480 ? -4.772 2.168 -16.897 1.00 84.81 480 PHE A CA 1
ATOM 3692 C C . PHE A 1 480 ? -4.676 0.798 -16.236 1.00 84.81 480 PHE A C 1
ATOM 3694 O O . PHE A 1 480 ? -4.018 -0.101 -16.782 1.00 84.81 480 PHE A O 1
ATOM 3701 N N . ILE A 1 481 ? -5.337 0.643 -15.097 1.00 86.31 481 ILE A N 1
ATOM 3702 C CA . ILE A 1 481 ? -5.415 -0.611 -14.351 1.00 86.31 481 ILE A CA 1
ATOM 3703 C C . ILE A 1 481 ? -6.898 -0.958 -14.213 1.00 86.31 481 ILE A C 1
ATOM 3705 O O . ILE A 1 481 ? -7.699 -0.098 -13.869 1.00 86.31 481 ILE A O 1
ATOM 3709 N N . ASP A 1 482 ? -7.263 -2.183 -14.576 1.00 87.50 482 ASP A N 1
ATOM 3710 C CA . ASP A 1 482 ? -8.650 -2.654 -14.640 1.00 87.50 482 ASP A CA 1
ATOM 3711 C C . ASP A 1 482 ? -8.754 -4.055 -14.032 1.00 87.50 482 ASP A C 1
ATOM 3713 O O . ASP A 1 482 ? -7.813 -4.845 -14.135 1.00 87.50 482 ASP A O 1
ATOM 3717 N N . GLY A 1 483 ? -9.903 -4.376 -13.444 1.00 84.06 483 GLY A N 1
ATOM 3718 C CA . GLY A 1 483 ? -10.132 -5.644 -12.745 1.00 84.06 483 GLY A CA 1
ATOM 3719 C C . GLY A 1 483 ? -9.579 -5.704 -11.320 1.00 84.06 483 GLY A C 1
ATOM 3720 O O . GLY A 1 483 ? -9.470 -6.799 -10.792 1.00 84.06 483 GLY A O 1
ATOM 3721 N N . LEU A 1 484 ? -9.224 -4.560 -10.728 1.00 83.12 484 LEU A N 1
ATOM 3722 C CA . LEU A 1 484 ? -9.110 -4.443 -9.275 1.00 83.12 484 LEU A CA 1
ATOM 3723 C C . LEU A 1 484 ? -10.471 -4.006 -8.737 1.00 83.12 484 LEU A C 1
ATOM 3725 O O . LEU A 1 484 ? -10.969 -2.941 -9.118 1.00 83.12 484 LEU A O 1
ATOM 3729 N N . ASP A 1 485 ? -11.078 -4.817 -7.886 1.00 82.81 485 ASP A N 1
ATOM 3730 C CA . ASP A 1 485 ? -12.321 -4.460 -7.231 1.00 82.81 485 ASP A CA 1
ATOM 3731 C C . ASP A 1 485 ? -12.040 -3.333 -6.223 1.00 82.81 485 ASP A C 1
ATOM 3733 O O . ASP A 1 485 ? -11.038 -3.309 -5.511 1.00 82.81 485 ASP A O 1
ATOM 3737 N N . ASN A 1 486 ? -12.939 -2.351 -6.172 1.00 83.50 486 ASN A N 1
ATOM 3738 C CA . ASN A 1 486 ? -12.900 -1.214 -5.243 1.00 83.50 486 ASN A CA 1
ATOM 3739 C C . ASN A 1 486 ? -11.755 -0.201 -5.430 1.00 83.50 486 ASN A C 1
ATOM 3741 O O . ASN A 1 486 ? -11.793 0.827 -4.761 1.00 83.50 486 ASN A O 1
ATOM 3745 N N . TYR A 1 487 ? -10.795 -0.410 -6.334 1.00 82.81 487 TYR A N 1
ATOM 3746 C CA . TYR A 1 487 ? -9.732 0.561 -6.623 1.00 82.81 487 TYR A CA 1
ATOM 3747 C C . TYR A 1 487 ? -9.900 1.213 -7.999 1.00 82.81 487 TYR A C 1
ATOM 3749 O O . TYR A 1 487 ? -10.034 0.530 -9.013 1.00 82.81 487 TYR A O 1
ATOM 3757 N N . GLU A 1 488 ? -9.788 2.541 -8.053 1.00 82.94 488 GLU A N 1
ATOM 3758 C CA . GLU A 1 488 ? -9.623 3.290 -9.302 1.00 82.94 488 GLU A CA 1
ATOM 3759 C C . GLU A 1 488 ? -8.288 4.043 -9.255 1.00 82.94 488 GLU A C 1
ATOM 3761 O O . GLU A 1 488 ? -8.070 4.906 -8.404 1.00 82.94 488 GLU A O 1
ATOM 3766 N N . GLN A 1 489 ? -7.365 3.689 -10.156 1.00 79.31 489 GLN A N 1
ATOM 3767 C CA . GLN A 1 489 ? -6.028 4.282 -10.199 1.00 79.31 489 GLN A CA 1
ATOM 3768 C C . GLN A 1 489 ? -5.534 4.500 -11.629 1.00 79.31 489 GLN A C 1
ATOM 3770 O O . GLN A 1 489 ? -5.698 3.652 -12.511 1.00 79.31 489 GLN A O 1
ATOM 3775 N N . ASP A 1 490 ? -4.848 5.621 -11.824 1.00 75.19 490 ASP A N 1
ATOM 3776 C CA . ASP A 1 490 ? -4.216 5.998 -13.081 1.00 75.19 490 ASP A CA 1
ATOM 3777 C C . ASP A 1 490 ? -2.771 6.419 -12.821 1.00 75.19 490 ASP A C 1
ATOM 3779 O O . ASP A 1 490 ? -2.470 7.157 -11.884 1.00 75.19 490 ASP A O 1
ATOM 3783 N N . VAL A 1 491 ? -1.860 6.004 -13.703 1.00 77.00 491 VAL A N 1
ATOM 3784 C CA . VAL A 1 491 ? -0.462 6.451 -13.639 1.00 77.00 491 VAL A CA 1
ATOM 3785 C C . VAL A 1 491 ? -0.109 7.194 -14.916 1.00 77.00 491 VAL A C 1
ATOM 3787 O O . VAL A 1 491 ? -0.131 6.630 -16.016 1.00 77.00 491 VAL A O 1
ATOM 3790 N N . ILE A 1 492 ? 0.254 8.467 -14.770 1.00 74.56 492 ILE A N 1
ATOM 3791 C CA . ILE A 1 492 ? 0.698 9.319 -15.874 1.00 74.56 492 ILE A CA 1
ATOM 3792 C C . ILE A 1 492 ? 2.180 9.614 -15.706 1.00 74.56 492 ILE A C 1
ATOM 3794 O O . ILE A 1 492 ? 2.622 10.156 -14.694 1.00 74.56 492 ILE A O 1
ATOM 3798 N N . ALA A 1 493 ? 2.949 9.311 -16.746 1.00 71.12 493 ALA A N 1
ATOM 3799 C CA . ALA A 1 493 ? 4.386 9.476 -16.722 1.00 71.12 493 ALA A CA 1
ATOM 3800 C C . ALA A 1 493 ? 4.871 10.228 -17.982 1.00 71.12 493 ALA A C 1
ATOM 3802 O O . ALA A 1 493 ? 4.532 9.918 -19.117 1.00 71.12 493 ALA A O 1
ATOM 3803 N N . LEU A 1 494 ? 5.657 11.284 -17.797 1.00 71.25 494 LEU A N 1
ATOM 3804 C CA . LEU A 1 494 ? 6.224 12.165 -18.826 1.00 71.25 494 LEU A CA 1
ATOM 3805 C C . LEU A 1 494 ? 7.742 12.237 -18.625 1.00 71.25 494 LEU A C 1
ATOM 3807 O O . LEU A 1 494 ? 8.263 11.840 -17.599 1.00 71.25 494 LEU A O 1
ATOM 3811 N N . GLY A 1 495 ? 8.523 12.688 -19.591 1.00 65.00 495 GLY A N 1
ATOM 3812 C CA . GLY A 1 495 ? 9.937 12.897 -19.312 1.00 65.00 495 GLY A CA 1
ATOM 3813 C C . GLY A 1 495 ? 10.711 13.393 -20.501 1.00 65.00 495 GLY A C 1
ATOM 3814 O O . GLY A 1 495 ? 10.266 13.305 -21.645 1.00 65.00 495 GLY A O 1
ATOM 3815 N N . VAL A 1 496 ? 11.881 13.955 -20.217 1.00 63.97 496 VAL A N 1
ATOM 3816 C CA . VAL A 1 496 ? 12.802 14.471 -21.223 1.00 63.97 496 VAL A CA 1
ATOM 3817 C C . VAL A 1 496 ? 14.193 13.988 -20.879 1.00 63.97 496 VAL A C 1
ATOM 3819 O O . VAL A 1 496 ? 14.716 14.361 -19.842 1.00 63.97 496 VAL A O 1
ATOM 3822 N N . ARG A 1 497 ? 14.814 13.234 -21.781 1.00 67.38 497 ARG A N 1
ATOM 3823 C CA . ARG A 1 497 ? 16.208 12.816 -21.678 1.00 67.38 497 ARG A CA 1
ATOM 3824 C C . ARG A 1 497 ? 17.111 13.764 -22.448 1.00 67.38 497 ARG A C 1
ATOM 3826 O O . ARG A 1 497 ? 16.866 14.057 -23.621 1.00 67.38 497 ARG A O 1
ATOM 3833 N N . TYR A 1 498 ? 18.230 14.109 -21.822 1.00 62.97 498 TYR A N 1
ATOM 3834 C CA . TYR A 1 498 ? 19.393 14.693 -22.476 1.00 62.97 498 TYR A CA 1
ATOM 3835 C C . TYR A 1 498 ? 20.553 13.688 -22.499 1.00 62.97 498 TYR A C 1
ATOM 3837 O O . TYR A 1 498 ? 20.811 13.020 -21.502 1.00 62.97 498 TYR A O 1
ATOM 3845 N N . GLU A 1 499 ? 21.230 13.550 -23.637 1.00 59.81 499 GLU A N 1
ATOM 3846 C CA . GLU A 1 499 ? 22.415 12.696 -23.800 1.00 59.81 499 GLU A CA 1
ATOM 3847 C C . GLU A 1 499 ? 23.685 13.560 -23.718 1.00 59.81 499 GLU A C 1
ATOM 3849 O O . GLU A 1 499 ? 23.861 14.465 -24.542 1.00 59.81 499 GLU A O 1
ATOM 3854 N N . PHE A 1 500 ? 24.515 13.317 -22.695 1.00 57.53 500 PHE A N 1
ATOM 3855 C CA . PHE A 1 500 ? 25.702 14.115 -22.344 1.00 57.53 500 PHE A CA 1
ATOM 3856 C C . PHE A 1 500 ? 26.972 13.735 -23.095 1.00 57.53 500 PHE A C 1
ATOM 3858 O O . PHE A 1 500 ? 27.187 12.523 -23.325 1.00 57.53 500 PHE A O 1
#

Secondary structure (DSSP, 8-state):
-------------------------------GGGGTTTSSSHHHHHHHHHHHHHHHHHHHHT--TT--SSBSSSSBTHHHHHHHHHHHHHHHHHHHHT-S--TT-----HHHHHHHHHHTS-TTHHHHHHHHHHHHHHHHHHHHHHHHHHHTT--EE---SS--S-----S--S---S-------TTTGGGS-SEEEEEEEEEEEEEE---SSS--EEEEEEEEEEEEEEE-SSSEEEEEEEEEEEEEEEE-HHHHS--EEEEEEEEEEEEEEEEE-SSEEEEEEEEEEEEEEEEEEEEEE----TTSPPEEEEEEEEEEEEEEEEEEEEEE-EE-SSSEEEEEEEEEEEEEEEEPPEE-EESS--S-PEEEPPEEEEEEEEEEEEEEEE-EEETTEEEEEEEEEEEEEES--PPPEEEEEEGGGTTS-STTEEEEEPPPPPSEEEEEEEEEEEEEE--EE-TTTPPEE-EEEEEEEEEEEES-TTEEEEEEEEEEEEE-

Organism: NCBI:txid2591008

Foldseek 3Di:
DDDDDDDDDDDPDDDPPPPPDDDDDDVDFFALQVCPPVAPFPLLNLLRVLLRLLLVLLVVQPDDLPDDAQPDPRQHDLNVLSNLLSSQLGLQRNVQVVGDHNPNHLPDDPHLSSLLSNLLDDQVVVVVLVVVVVQVVQVVLQVLLVLQCVLQVDAAEWEKEFRHNHAHALDDPPDPDDDDDDDPPPPPVVQTDQKYKYKYKFKWWWWFADDSFHAIKTKIKMKIKMKMKGNPDPFKIKIKMKMKMKMKIFGDCVRGVWGWIKIKIKIKMKIKMKGDDPWKIKMKIKMKMKMKMKTKTWRWGHGP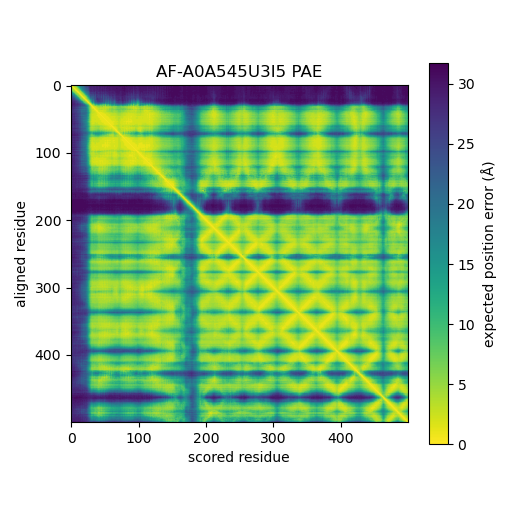DPVHHTDTWIKIKIKIKMKIKIKMKMWTWDPPDPFKIKIKMKMKIKMKMKIAWIWIDIPVSSQSIKTWHIDIDIKIKIKTKMKMWGWDDDPQWIKIKMKMKIKMFIPPQDWDWTWIARPSCVPSDRSSISTGTHPGWQRIKMKIKIKMKIWRARFADDPPSHHTFFTKMKMWMKMFIGRGPRMGIIIIGITMIGGD

Radius of gyration: 29.63 Å; Cα contacts (8 Å, |Δi|>4): 1216; chains: 1; bounding box: 72×74×84 Å

Solvent-accessible surface area (backbone atoms only — not comparable to full-atom values): 25575 Å² total; per-residue (Å²): 134,89,78,89,86,90,83,85,90,80,83,85,77,79,78,80,80,76,82,78,83,82,82,79,88,64,88,79,52,54,47,41,66,76,47,62,89,72,50,92,34,61,40,26,44,52,30,30,47,38,38,45,44,41,38,56,51,43,43,75,49,53,39,55,94,84,65,88,64,58,79,44,96,54,20,32,64,53,41,30,39,35,46,50,61,32,42,24,55,42,10,27,38,6,54,76,71,72,31,59,68,45,95,55,21,31,71,62,55,73,68,59,47,32,51,40,30,48,38,70,48,74,52,72,64,53,53,54,61,54,49,57,54,52,54,53,53,53,56,48,41,46,48,53,6,50,51,47,14,47,75,58,64,51,61,36,50,35,48,33,57,16,41,55,49,55,54,62,55,50,70,69,101,59,69,91,54,87,84,74,76,98,65,91,61,94,65,65,68,79,55,52,62,50,49,27,31,40,33,28,25,33,52,44,45,38,40,36,52,58,60,55,48,39,67,17,29,42,37,41,32,44,38,39,38,32,34,44,32,38,48,80,47,99,39,36,35,40,35,38,38,37,36,41,37,42,36,43,36,41,36,38,41,91,74,31,75,44,39,41,36,37,41,37,41,35,43,38,44,30,44,36,41,36,42,45,59,99,40,41,38,39,38,40,36,45,34,45,33,45,36,41,36,41,38,39,43,40,31,66,38,85,35,72,24,95,90,43,80,55,49,78,46,42,29,37,35,66,34,51,30,43,33,44,35,39,39,41,37,41,36,38,56,43,72,83,46,99,43,34,36,40,32,45,34,42,37,41,40,40,40,44,34,39,37,49,61,35,57,40,44,34,75,77,64,72,44,76,18,34,33,33,62,63,44,79,47,67,41,39,36,42,33,49,34,41,36,38,37,40,56,45,78,54,101,72,35,39,38,35,44,32,43,35,41,34,43,37,34,41,72,57,39,71,56,46,72,48,53,36,26,45,50,64,50,74,84,79,62,78,81,53,36,42,71,47,57,42,71,61,53,63,43,50,35,38,40,42,34,45,34,37,20,32,23,65,33,56,41,42,66,50,95,83,84,52,63,50,27,68,15,33,28,39,34,40,34,40,35,45,58,45,62,50,81,58,51,50,49,49,40,58,20,35,32,49,36,50,38,103